Protein 1LOX (pdb70)

B-factor: mean 48.5, std 17.61, range [15.48, 127.01]

Nearest PDB structures (foldseek):
  1lox-assembly1_A  TM=1.002E+00  e=0.000E+00  Oryctolagus cuniculus
  2p0m-assembly1_A  TM=9.986E-01  e=0.000E+00  Oryctolagus cuniculus
  8viy-assembly1_A  TM=9.424E-01  e=9.612E-64  Homo sapiens
  3v99-assembly1_A  TM=8.948E-01  e=3.351E-59  Homo sapiens
  5mef-assembly1_A  TM=8.725E-01  e=3.031E-33  Rippkaea orientalis PCC 8801

Foldseek 3Di:
DKKKKKWFFEQFPQQFFQFFKWKKWAAPADIDTPGRPDGGDHGDMDIDMDDDPDDRDGTFKMKMFGDDDPDFRKHFTQWMWMGDPPDPDDIFTFGDRFIDTHRDMDITTGLQFAFCVRCVVCPCVVVQVVLLVVLCVQWDWDDLDPQFFIFTDDQAPVSHPPRLDDRNVCVVVLDPPLVVCVVPDQFFPCVLCSQPCDDDQQVVCVVCVLPQQVLQLCCFQFLHVLFKFFDQDDDPQPDDAPPCVVLVVVQVVQNVVRFKMKGWQCLLPPFQWAQAPNAAFEAWGKMWIWGQDPVGTTGTAWMQGHRQDPPDGRFDIDGPPFPSQLNLLSSLRVLASCLLCLVQPLACQLFLLLLSLLLSLLSNQPGLSHLLNLVCVLASHNSNVVNSVCCVAPQPQVHLLSNFARSHDGSSVVSSSSSLLQPALQSLQLVRSCVRRVNVPSVSRPLSVLSNLLLVLLLLLLLLSLCVHDVWLVSQQPRPSLLSSQQSRQCRSSPNSVVRVGDNGRRGSSRSSSVSSSNQCSFWLSNLSNLQNLLSQQLSCSSHASTFRDYDDRDRDGDSSNSSNGGDDSVSSNSSNVVSVSSHPCVFAFALRDDRRSHDDPSNVVSSVVSVVSLVVSLVVLVVVQVVDPHRNRSSRRVRGTSGNND

Organism: Oryctolagus cuniculus (NCBI:txid9986)

Sequence (647 aa):
GVYRVCVSTGASIYAGSKNKVELWLVGQHGEVELGSCLRPTRNKEEEFKVNVSKYLGSLLFVRLRKKHFLKEDAWFCNWISVQALGAAEDKYWFPCYRWVVGDGVQSLPVGTGCTTVGDPQGLFQKHREQELEERRKLYQWGSWKEGLILNVAGSKLTDLPVDERFLEDKKIDFELKNSLNILAPWKTLDDFNRIFWRSKLARRVRDSWQEDSLFGYQFLNGANPMLLRRSVQLPARLVFPPGMEELQAQLEKELKAGTLFEADFALLDNIKANVILYCQQYLAAPLVMLKLQPDGKLMPMVIQLHLPKIGSSPPPLFLPTDPPMVWLLAKCWVRSSDFQVHELNSHLLRGHLMAEVFTVATMRCLPSIHPVFKLIVPHLRYTLEINVRARNGLVSDFGIFDQIMSTGGGGHVQLLQQAGAFLTYRSFCPPDDLADRGLLGVESSFYAQDALRLWEIISRYVQGIMGLYYKTDEAVRDDLELQSWCREITEIGLQGAQKQGFPTSLQSVAQACHFVTMCIFTCTGQHSSIHLGQLDWFTWVPNAPCTMRLPPPTTKDATLETVMATLPNLKQSSLQMSIVWQLGRDIMVPLGQHQEEYFSGPEPRAVLEKFREELAIMDKEIEVRNEKLDIPYEYLRPSIVENSVAI

Radius of gyration: 27.54 Å; Cα contacts (8 Å, |Δi|>4): 1269; chains: 1; bounding box: 76×60×74 Å

GO terms:
  GO:0043651 linoleic acid metabolic process (P, IDA)
  GO:0004052 arachidonate 12(S)-lipoxygenase activity (F, IDA)
  GO:0019369 arachidonate metabolic process (P, IDA)
  GO:0019372 lipoxygenase pathway (P, IDA)
  GO:0019395 fatty acid oxidation (P, IDA)
  GO:0006629 lipid metabolic process (P, IDA)
  GO:0050473 arachidonate 15-lipoxygenase activity (F, IDA)

CATH classification: 1.20.245.10 (+2 more: 2.60.60.20, 3.10.450.60)

InterPro domains:
  IPR000907 Lipoxygenase [PTHR11771] (19-663)
  IPR001024 PLAT/LH2 domain [PF01477] (4-103)
  IPR001024 PLAT/LH2 domain [PS50095] (2-115)
  IPR001024 PLAT/LH2 domain [SM00308] (2-112)
  IPR001885 Lipoxygenase, mammalian [PR00467] (11-28)
  IPR001885 Lipoxygenase, mammalian [PR00467] (57-76)
  IPR001885 Lipoxygenase, mammalian [PR00467] (134-148)
  IPR001885 Lipoxygenase, mammalian [PR00467] (198-219)
  IPR001885 Lipoxygenase, mammalian [PR00467] (295-314)
  IPR001885 Lipoxygenase, mammalian [PR00467] (421-443)
  IPR001885 Lipoxygenase, mammalian [PR00467] (580-597)
  IPR013819 Lipoxygenase, C-terminal [PF00305] (215-644)
  IPR013819 Lipoxygenase, C-terminal [PR00087] (338-355)
  IPR013819 Lipoxygenase, C-terminal [PR00087] (356-373)
  IPR013819 Lipoxygenase, C-terminal [PR00087] (376-396)
  IPR013819 Lipoxygenase, C-terminal [PS51393] (115-663)
  IPR020833 Lipoxygenase, iron binding site [PS00711] (356-370)
  IPR020834 Lipoxygenase, conserved site [PS00081] (383-393)
  IPR036226 Lipoxigenase, C-terminal domain superfamily [SSF48484] (115-663)
  IPR036392 PLAT/LH2 domain superfamily [SSF49723] (2-110)

Solvent-accessible surface area: 26440 Å² total; per-residue (Å²): 48,54,10,74,0,13,0,10,6,5,57,9,82,144,0,16,11,151,0,14,0,53,0,34,0,15,6,86,108,42,73,14,138,38,23,76,29,16,129,5,76,122,100,34,117,64,102,48,133,36,114,16,116,109,172,1,12,51,1,20,14,0,63,0,8,0,49,70,111,182,152,57,46,26,0,21,0,27,32,0,3,0,32,5,47,85,60,117,67,116,91,24,38,0,18,15,42,68,32,0,79,24,93,42,92,40,28,6,12,20,0,76,7,17,7,42,76,50,11,119,146,26,62,17,44,136,16,0,99,102,35,20,97,115,22,100,162,97,6,92,42,21,64,58,55,82,62,13,15,29,9,4,33,53,86,43,35,111,76,10,10,81,57,19,53,10,45,49,71,42,63,98,89,78,122,98,91,45,44,78,31,113,168,25,88,60,67,67,26,101,14,6,61,104,20,97,13,68,34,161,24,4,107,84,0,63,102,25,26,84,93,29,26,8,4,0,43,6,6,5,3,0,3,4,1,27,37,0,90,79,4,129,121,30,16,95,21,9,56,49,27,132,63,27,125,133,11,66,61,76,0,82,151,25,38,189,73,23,37,0,2,24,0,45,1,40,42,5,58,138,14,137,19,10,74,18,129,213,78,83,4,58,30,8,6,0,1,0,1,0,66,26,45,149,100,33,91,5,38,6,16,2,0,1,2,68,49,33,160,183,85,66,87,42,18,33,2,2,35,55,122,22,68,102,46,3,13,6,2,0,10,2,2,0,8,3,2,7,4,0,5,0,23,0,24,3,18,18,2,13,0,10,9,0,0,0,0,0,1,0,0,0,22,33,9,0,0,34,5,0,0,0,11,10,1,2,20,4,0,7,88,22,0,0,0,20,1,7,42,12,26,83,30,41,4,20,80,182,6,61,9,25,97,2,3,0,0,0,45,28,0,2,16,56,0,1,68,76,1,17,69,143,6,48,22,106,22,0,0,4,33,30,12,0,47,74,12,16,4,90,68,9,152,22,1,30,5,5,82,6,0,33,83,0,8,70,3,0,20,115,8,0,96,26,1,1,26,59,39,4,152,64,57,90,22,0,96,71,1,118,21,0,13,34,0,0,101,19,0,0,65,68,0,9,95,10,2,76,163,41,46,7,18,52,39,0,87,27,36,78,59,0,7,55,0,0,0,0,2,1,2,0,2,1,0,4,4,4,1,0,15,51,0,11,30,21,1,0,1,9,1,0,2,0,0,0,0,0,76,66,71,15,23,85,74,75,105,14,72,51,137,41,0,9,36,2,1,0,40,34,101,6,4,16,64,0,10,69,23,6,118,67,66,24,65,117,133,73,42,40,4,0,76,15,139,26,71,34,24,28,17,92,98,9,103,61,30,25,73,133,2,54,100,40,7,63,96,0,20,125,82,5,66,74,58,5,120,175,44,114,10,55,3,64,12,0,30,5,51,61,0,22,2,5,0,11,46

Structure (mmCIF, N/CA/C/O backbone):
data_1LOX
#
_entry.id   1LOX
#
_cell.length_a   198.900
_cell.length_b   198.900
_cell.length_c   136.100
_cell.angle_alpha   90.00
_cell.angle_beta   90.00
_cell.angle_gamma   120.00
#
_symmetry.space_group_name_H-M   'H 3 2'
#
loop_
_entity.id
_entity.type
_entity.pdbx_description
1 polymer 15-LIPOXYGENASE
2 non-polymer 'FE (II) ION'
3 non-polymer '(2E)-3-(2-OCT-1-YN-1-YLPHENYL)ACRYLIC ACID'
4 water water
#
loop_
_atom_site.group_PDB
_atom_site.id
_atom_site.type_symbol
_atom_site.label_atom_id
_atom_site.label_alt_id
_atom_site.label_comp_id
_atom_site.label_asym_id
_atom_site.label_entity_id
_atom_site.label_seq_id
_atom_site.pdbx_PDB_ins_code
_atom_site.Cartn_x
_atom_site.Cartn_y
_atom_site.Cartn_z
_atom_site.occupancy
_atom_site.B_iso_or_equiv
_atom_site.auth_seq_id
_atom_site.auth_comp_id
_atom_site.auth_asym_id
_atom_site.auth_atom_id
_atom_site.pdbx_PDB_model_num
ATOM 1 N N . GLY A 1 1 ? 14.396 120.221 37.283 1.00 54.11 2 GLY A N 1
ATOM 2 C CA . GLY A 1 1 ? 13.409 119.126 37.387 1.00 50.91 2 GLY A CA 1
ATOM 3 C C . GLY A 1 1 ? 12.171 119.454 36.587 1.00 53.82 2 GLY A C 1
ATOM 4 O O . GLY A 1 1 ? 12.024 120.579 36.108 1.00 50.43 2 GLY A O 1
ATOM 5 N N . VAL A 1 2 ? 11.306 118.465 36.396 1.00 57.38 3 VAL A N 1
ATOM 6 C CA . VAL A 1 2 ? 10.061 118.664 35.656 1.00 58.12 3 VAL A CA 1
ATOM 7 C C . VAL A 1 2 ? 8.967 119.162 36.611 1.00 52.46 3 VAL A C 1
ATOM 8 O O . VAL A 1 2 ? 8.741 118.566 37.667 1.00 51.16 3 VAL A O 1
ATOM 12 N N . TYR A 1 3 ? 8.331 120.278 36.267 1.00 48.31 4 TYR A N 1
ATOM 13 C CA . TYR A 1 3 ? 7.279 120.843 37.102 1.00 45.90 4 TYR A CA 1
ATOM 14 C C . TYR A 1 3 ? 6.013 121.054 36.303 1.00 46.38 4 TYR A C 1
ATOM 15 O O . TYR A 1 3 ? 6.061 121.232 35.088 1.00 46.13 4 TYR A O 1
ATOM 24 N N . ARG A 1 4 ? 4.880 121.031 36.995 1.00 46.39 5 ARG A N 1
ATOM 25 C CA . ARG A 1 4 ? 3.598 121.303 36.373 1.00 49.95 5 ARG A CA 1
ATOM 26 C C . ARG A 1 4 ? 3.260 122.683 36.903 1.00 52.92 5 ARG A C 1
ATOM 27 O O . ARG A 1 4 ? 3.000 122.849 38.101 1.00 56.26 5 ARG A O 1
ATOM 35 N N . VAL A 1 5 ? 3.390 123.686 36.048 1.00 54.32 6 VAL A N 1
ATOM 36 C CA . VAL A 1 5 ? 3.062 125.037 36.450 1.00 49.63 6 VAL A CA 1
ATOM 37 C C . VAL A 1 5 ? 1.600 125.236 36.074 1.00 49.32 6 VAL A C 1
ATOM 38 O O . VAL A 1 5 ? 1.155 124.804 35.000 1.00 48.14 6 VAL A O 1
ATOM 42 N N . CYS A 1 6 ? 0.844 125.820 36.995 1.00 49.42 7 CYS A N 1
ATOM 43 C CA . CYS A 1 6 ? -0.569 126.069 36.785 1.00 47.66 7 CYS A CA 1
ATOM 44 C C . CYS A 1 6 ? -0.899 127.491 37.230 1.00 45.28 7 CYS A C 1
ATOM 45 O O . CYS A 1 6 ? -0.475 127.934 38.299 1.00 45.60 7 CYS A O 1
ATOM 48 N N . VAL A 1 7 ? -1.622 128.212 36.383 1.00 45.03 8 VAL A N 1
ATOM 49 C CA . VAL A 1 7 ? -2.001 129.591 36.657 1.00 47.14 8 VAL A CA 1
ATOM 50 C C . VAL A 1 7 ? -3.515 129.706 36.634 1.00 49.98 8 VAL A C 1
ATOM 51 O O . VAL A 1 7 ? -4.158 129.227 35.696 1.00 51.76 8 VAL A O 1
ATOM 55 N N . SER A 1 8 ? -4.074 130.363 37.649 1.00 51.28 9 SER A N 1
ATOM 56 C CA . SER A 1 8 ? -5.522 130.529 37.776 1.00 46.87 9 SER A CA 1
ATOM 57 C C . SER A 1 8 ? -5.945 131.976 37.558 1.00 45.83 9 SER A C 1
ATOM 58 O O . SER A 1 8 ? -5.367 132.883 38.156 1.00 45.93 9 SER A O 1
ATOM 61 N N . THR A 1 9 ? -6.966 132.180 36.727 1.00 50.89 10 THR A N 1
ATOM 62 C CA . THR A 1 9 ? -7.484 133.520 36.427 1.00 51.83 10 THR A CA 1
ATOM 63 C C . THR A 1 9 ? -8.877 133.715 37.015 1.00 51.49 10 THR A C 1
ATOM 64 O O . THR A 1 9 ? -9.678 132.777 37.048 1.00 54.67 10 THR A O 1
ATOM 68 N N . GLY A 1 10 ? -9.154 134.933 37.474 1.00 50.57 11 GLY A N 1
ATOM 69 C CA . GLY A 1 10 ? -10.444 135.238 38.068 1.00 57.70 11 GLY A CA 1
ATOM 70 C C . GLY A 1 10 ? -11.622 134.951 37.157 1.00 58.36 11 GLY A C 1
ATOM 71 O O . GLY A 1 10 ? -11.457 134.827 35.944 1.00 63.02 11 GLY A O 1
ATOM 72 N N . ALA A 1 11 ? -12.818 134.891 37.735 1.00 58.80 12 ALA A N 1
ATOM 73 C CA . ALA A 1 11 ? -14.037 134.612 36.975 1.00 59.81 12 ALA A CA 1
ATOM 74 C C . ALA A 1 11 ? -14.832 135.862 36.585 1.00 63.32 12 ALA A C 1
ATOM 75 O O . ALA A 1 11 ? -15.765 135.784 35.774 1.00 61.49 12 ALA A O 1
ATOM 77 N N . SER A 1 12 ? -14.483 137.003 37.175 1.00 63.73 13 SER A N 1
ATOM 78 C CA . SER A 1 12 ? -15.174 138.251 36.871 1.00 69.47 13 SER A CA 1
ATOM 79 C C . SER A 1 12 ? -15.074 138.626 35.394 1.00 72.10 13 SER A C 1
ATOM 80 O O . SER A 1 12 ? -14.095 138.308 34.720 1.00 76.43 13 SER A O 1
ATOM 83 N N . ILE A 1 13 ? -16.078 139.350 34.921 1.00 73.60 14 ILE A N 1
ATOM 84 C CA . ILE A 1 13 ? -16.171 139.782 33.532 1.00 74.14 14 ILE A CA 1
ATOM 85 C C . ILE A 1 13 ? -14.883 140.304 32.881 1.00 72.45 14 ILE A C 1
ATOM 86 O O . ILE A 1 13 ? -14.679 140.113 31.684 1.00 76.61 14 ILE A O 1
ATOM 91 N N . TYR A 1 14 ? -14.006 140.931 33.656 1.00 66.72 15 TYR A N 1
ATOM 92 C CA . TYR A 1 14 ? -12.773 141.479 33.094 1.00 67.18 15 TYR A CA 1
ATOM 93 C C . TYR A 1 14 ? -11.488 140.845 33.610 1.00 67.21 15 TYR A C 1
ATOM 94 O O . TYR A 1 14 ? -10.402 141.399 33.423 1.00 68.27 15 TYR A O 1
ATOM 103 N N . ALA A 1 15 ? -11.608 139.680 34.239 1.00 65.04 16 ALA A N 1
ATOM 104 C CA . ALA A 1 15 ? -10.449 138.989 34.803 1.00 63.54 16 ALA A CA 1
ATOM 105 C C . ALA A 1 15 ? -9.449 138.550 33.744 1.00 65.06 16 ALA A C 1
ATOM 106 O O . ALA A 1 1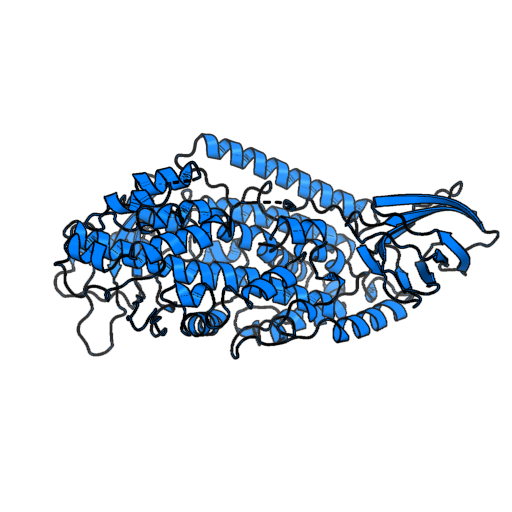5 ? -8.236 138.552 33.985 1.00 67.06 16 ALA A O 1
ATOM 108 N N . GLY A 1 16 ? -9.966 138.150 32.587 1.00 66.99 17 GLY A N 1
ATOM 109 C CA . GLY A 1 16 ? -9.110 137.704 31.507 1.00 68.06 17 GLY A CA 1
ATOM 110 C C . GLY A 1 16 ? -8.306 138.839 30.904 1.00 70.12 17 GLY A C 1
ATOM 111 O O . GLY A 1 16 ? -8.573 140.014 31.165 1.00 69.68 17 GLY A O 1
ATOM 112 N N . SER A 1 17 ? -7.334 138.479 30.074 1.00 71.29 18 SER A N 1
ATOM 113 C CA . SER A 1 17 ? -6.481 139.452 29.411 1.00 71.79 18 SER A CA 1
ATOM 114 C C . SER A 1 17 ? -5.999 138.875 28.084 1.00 74.90 18 SER A C 1
ATOM 115 O O . SER A 1 17 ? -5.915 137.655 27.912 1.00 74.74 18 SER A O 1
ATOM 118 N N . LYS A 1 18 ? -5.690 139.759 27.144 1.00 75.89 19 LYS A N 1
ATOM 119 C CA . LYS A 1 18 ? -5.210 139.331 25.841 1.00 76.12 19 LYS A CA 1
ATOM 120 C C . LYS A 1 18 ? -3.682 139.367 25.773 1.00 76.48 19 LYS A C 1
ATOM 121 O O . LYS A 1 18 ? -3.090 138.941 24.782 1.00 79.16 19 LYS A O 1
ATOM 127 N N . ASN A 1 19 ? -3.046 139.847 26.838 1.00 75.02 20 ASN A N 1
ATOM 128 C CA . ASN A 1 19 ? -1.588 139.933 26.882 1.00 76.34 20 ASN A CA 1
ATOM 129 C C . ASN A 1 19 ? -0.953 138.642 27.380 1.00 76.98 20 ASN A C 1
ATOM 130 O O . ASN A 1 19 ? -1.519 137.938 28.222 1.00 76.62 20 ASN A O 1
ATOM 135 N N . LYS A 1 20 ? 0.230 138.337 26.860 1.00 74.10 21 LYS A N 1
ATOM 136 C CA . LYS A 1 20 ? 0.956 137.148 27.272 1.00 69.55 21 LYS A CA 1
ATOM 137 C C . LYS A 1 20 ? 1.620 137.484 28.598 1.00 70.07 21 LYS A C 1
ATOM 138 O O . LYS A 1 20 ? 1.935 138.654 28.870 1.00 68.76 21 LYS A O 1
ATOM 140 N N . VAL A 1 21 ? 1.805 136.471 29.436 1.00 68.63 22 VAL A N 1
ATOM 141 C CA . VAL A 1 21 ? 2.438 136.669 30.729 1.00 61.22 22 VAL A CA 1
ATOM 142 C C . VAL A 1 21 ? 3.688 135.807 30.835 1.00 58.03 22 VAL A C 1
ATOM 143 O O . VAL A 1 21 ? 3.681 134.627 30.470 1.00 54.87 22 VAL A O 1
ATOM 147 N N . GLU A 1 22 ? 4.780 136.428 31.260 1.00 59.32 23 GLU A N 1
ATOM 148 C CA . GLU A 1 22 ? 6.046 135.737 31.422 1.00 62.20 23 GLU A CA 1
ATOM 149 C C . GLU A 1 22 ? 6.182 135.269 32.853 1.00 62.48 23 GLU A C 1
ATOM 150 O O . GLU A 1 22 ? 5.870 136.016 33.786 1.00 63.72 23 GLU A O 1
ATOM 156 N N . LEU A 1 23 ? 6.697 134.058 33.026 1.00 57.42 24 LEU A N 1
ATOM 157 C CA . LEU A 1 23 ? 6.870 133.500 34.357 1.00 54.91 24 LEU A CA 1
ATOM 158 C C . LEU A 1 23 ? 8.316 133.105 34.660 1.00 53.59 24 LEU A C 1
ATOM 159 O O . LEU A 1 23 ? 9.063 132.699 33.771 1.00 52.22 24 LEU A O 1
ATOM 164 N N . TRP A 1 24 ? 8.712 133.279 35.915 1.00 55.13 25 TRP A N 1
ATOM 165 C CA . TRP A 1 24 ? 10.052 132.933 36.377 1.00 57.04 25 TRP A CA 1
ATOM 166 C C . TRP A 1 24 ? 9.914 132.114 37.646 1.00 54.42 25 TRP A C 1
ATOM 167 O O . TRP A 1 24 ? 9.137 132.475 38.531 1.00 55.92 25 TRP A O 1
ATOM 178 N N . LEU A 1 25 ? 10.646 131.010 37.737 1.00 49.93 26 LEU A N 1
ATOM 179 C CA . LEU A 1 25 ? 10.605 130.189 38.941 1.00 51.20 26 LEU A CA 1
ATOM 180 C C . LEU A 1 25 ? 11.872 130.490 39.728 1.00 51.98 26 LEU A C 1
ATOM 181 O O . LEU A 1 25 ? 12.971 130.157 39.284 1.00 53.52 26 LEU A O 1
ATOM 186 N N . VAL A 1 26 ? 11.732 131.169 40.861 1.00 51.78 27 VAL A N 1
ATOM 187 C CA . VAL A 1 26 ? 12.891 131.499 41.678 1.00 54.49 27 VAL A CA 1
ATOM 188 C C . VAL A 1 26 ? 12.959 130.730 43.000 1.00 58.10 27 VAL A C 1
ATOM 189 O O . VAL A 1 26 ? 12.118 130.903 43.889 1.00 57.42 27 VAL A O 1
ATOM 193 N N . GLY A 1 27 ? 13.952 129.848 43.091 1.00 63.41 28 GLY A N 1
ATOM 194 C CA . GLY A 1 27 ? 14.156 129.046 44.281 1.00 63.89 28 GLY A CA 1
ATOM 195 C C . GLY A 1 27 ? 15.361 129.537 45.060 1.00 67.02 28 GLY A C 1
ATOM 196 O O . GLY A 1 27 ? 16.062 130.458 44.631 1.00 60.01 28 GLY A O 1
ATOM 197 N N . GLN A 1 28 ? 15.608 128.915 46.208 1.00 73.91 29 GLN A N 1
ATOM 198 C CA . GLN A 1 28 ? 16.729 129.295 47.064 1.00 84.58 29 GLN A CA 1
ATOM 199 C C . GLN A 1 28 ? 18.070 129.090 46.378 1.00 88.90 29 GLN A C 1
ATOM 200 O O . GLN A 1 28 ? 19.092 129.640 46.803 1.00 90.52 29 GLN A O 1
ATOM 206 N N . HIS A 1 29 ? 18.076 128.248 45.354 1.00 90.54 30 HIS A N 1
ATOM 207 C CA . HIS A 1 29 ? 19.293 127.977 44.615 1.00 90.26 30 HIS A CA 1
ATOM 208 C C . HIS A 1 29 ? 19.080 128.242 43.135 1.00 87.54 30 HIS A C 1
ATOM 209 O O . HIS A 1 29 ? 18.850 127.320 42.358 1.00 88.82 30 HIS A O 1
ATOM 216 N N . GLY A 1 30 ? 19.122 129.518 42.762 1.00 81.75 31 GLY A N 1
ATOM 217 C CA . GLY A 1 30 ? 18.947 129.881 41.367 1.00 82.20 31 GLY A CA 1
ATOM 218 C C . GLY A 1 30 ? 17.509 129.929 40.873 1.00 79.46 31 GLY A C 1
ATOM 219 O O . GLY A 1 30 ? 16.589 129.421 41.519 1.00 80.19 31 GLY A O 1
ATOM 220 N N . GLU A 1 31 ? 17.331 130.516 39.694 1.00 75.58 32 GLU A N 1
ATOM 221 C CA . GLU A 1 31 ? 16.017 130.673 39.087 1.00 68.55 32 GLU A CA 1
ATOM 222 C C . GLU A 1 31 ? 16.086 130.340 37.607 1.00 65.94 32 GLU A C 1
ATOM 223 O O . GLU A 1 31 ? 17.171 130.181 37.053 1.00 71.68 32 GLU A O 1
ATOM 229 N N . VAL A 1 32 ? 14.927 130.243 36.968 1.00 62.91 33 VAL A N 1
ATOM 230 C CA . VAL A 1 32 ? 14.860 129.956 35.540 1.00 63.42 33 VAL A CA 1
ATOM 231 C C . VAL A 1 32 ? 13.828 130.862 34.890 1.00 64.79 33 VAL A C 1
ATOM 232 O O . VAL A 1 32 ? 12.957 131.414 35.565 1.00 67.49 33 VAL A O 1
ATOM 236 N N . GLU A 1 33 ? 13.948 131.037 33.582 1.00 62.90 34 GLU A N 1
ATOM 237 C CA . GLU A 1 33 ? 13.004 131.851 32.847 1.00 62.65 34 GLU A CA 1
ATOM 238 C C . GLU A 1 33 ? 12.098 130.878 32.114 1.00 61.48 34 GLU A C 1
ATOM 239 O O . GLU A 1 33 ? 12.574 129.905 31.535 1.00 62.45 34 GLU 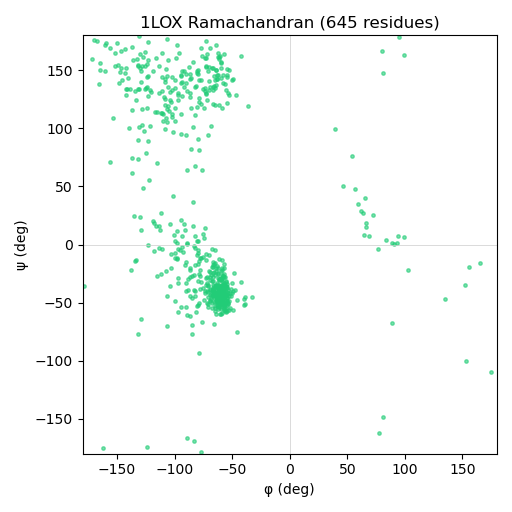A O 1
ATOM 245 N N . LEU A 1 34 ? 10.793 131.085 32.213 1.00 61.74 35 LEU A N 1
ATOM 246 C CA . LEU A 1 34 ? 9.848 130.226 31.514 1.00 59.83 35 LEU A CA 1
ATOM 247 C C . LEU A 1 34 ? 9.341 130.973 30.276 1.00 64.05 35 LEU A C 1
ATOM 248 O O . LEU A 1 34 ? 8.859 130.353 29.326 1.00 65.33 35 LEU A O 1
ATOM 253 N N . GLY A 1 35 ? 9.474 132.303 30.289 1.00 64.33 36 GLY A N 1
ATOM 254 C CA . GLY A 1 35 ? 9.038 133.122 29.165 1.00 63.22 36 GLY A CA 1
ATOM 255 C C . GLY A 1 35 ? 7.534 133.324 29.126 1.00 64.00 36 GLY A C 1
ATOM 256 O O . GLY A 1 35 ? 6.862 133.164 30.152 1.00 68.03 36 GLY A O 1
ATOM 257 N N . SER A 1 36 ? 7.007 133.728 27.973 1.00 62.25 37 SER A N 1
ATOM 258 C CA . SER A 1 36 ? 5.568 133.931 27.833 1.00 63.38 37 SER A CA 1
ATOM 259 C C . SER A 1 36 ? 4.906 132.572 27.920 1.00 62.03 37 SER A C 1
ATOM 260 O O . SER A 1 36 ? 4.939 131.796 26.967 1.00 62.01 37 SER A O 1
ATOM 263 N N . CYS A 1 37 ? 4.331 132.285 29.081 1.00 62.45 38 CYS A N 1
ATOM 264 C CA . CYS A 1 37 ? 3.682 131.008 29.315 1.00 63.25 38 CYS A CA 1
ATOM 265 C C . CYS A 1 37 ? 2.227 130.904 28.891 1.00 64.19 38 CYS A C 1
ATOM 266 O O . CYS A 1 37 ? 1.758 129.808 28.586 1.00 67.56 38 CYS A O 1
ATOM 269 N N . LEU A 1 38 ? 1.501 132.019 28.886 1.00 62.92 39 LEU A N 1
ATOM 270 C CA . LEU A 1 38 ? 0.099 131.970 28.486 1.00 62.96 39 LEU A CA 1
ATOM 271 C C . LEU A 1 38 ? -0.517 133.326 28.235 1.00 60.23 39 LEU A C 1
ATOM 272 O O . LEU A 1 38 ? 0.100 134.365 28.459 1.00 56.08 39 LEU A O 1
ATOM 277 N N . ARG A 1 39 ? -1.760 133.280 27.777 1.00 64.23 40 ARG A N 1
ATOM 278 C CA . ARG A 1 39 ? -2.560 134.463 27.516 1.00 70.30 40 ARG A CA 1
ATOM 279 C C . ARG A 1 39 ? -3.834 134.166 28.318 1.00 67.50 40 ARG A C 1
ATOM 280 O O . ARG A 1 39 ? -4.683 133.377 27.894 1.00 66.51 40 ARG A O 1
ATOM 288 N N . PRO A 1 40 ? -3.918 134.724 29.539 1.00 63.80 41 PRO A N 1
ATOM 289 C CA . PRO A 1 40 ? -4.987 134.619 30.536 1.00 64.46 41 PRO A CA 1
ATOM 290 C C . PRO A 1 40 ? -6.424 134.558 30.052 1.00 68.37 41 PRO A C 1
ATOM 291 O O . PRO A 1 40 ? -6.933 135.501 29.453 1.00 69.51 41 PRO A O 1
ATOM 295 N N . THR A 1 41 ? -7.094 133.457 30.366 1.00 75.95 42 THR A N 1
ATOM 296 C CA . THR A 1 41 ? -8.487 133.283 29.989 1.00 79.33 42 THR A CA 1
ATOM 297 C C . THR A 1 41 ? -9.333 133.366 31.252 1.00 79.02 42 THR A C 1
ATOM 298 O O . THR A 1 41 ? -9.058 132.685 32.244 1.00 79.92 42 THR A O 1
ATOM 302 N N . ARG A 1 42 ? -10.336 134.234 31.218 1.00 79.19 43 ARG A N 1
ATOM 303 C CA . ARG A 1 42 ? -11.238 134.429 32.343 1.00 76.15 43 ARG A CA 1
ATOM 304 C C . ARG A 1 42 ? -11.834 133.103 32.809 1.00 75.44 43 ARG A C 1
ATOM 305 O O . ARG A 1 42 ? -12.323 132.313 32.000 1.00 77.93 43 ARG A O 1
ATOM 313 N N . ASN A 1 43 ? -11.736 132.849 34.110 1.00 74.89 44 ASN A N 1
ATOM 314 C CA . ASN A 1 43 ? -12.277 131.641 34.737 1.00 74.87 44 ASN A CA 1
ATOM 315 C C . ASN A 1 43 ? -11.643 130.325 34.261 1.00 72.51 44 ASN A C 1
ATOM 316 O O . ASN A 1 43 ? -12.266 129.256 34.330 1.00 73.32 44 ASN A O 1
ATOM 321 N N . LYS A 1 44 ? -10.393 130.391 33.816 1.00 67.71 45 LYS A N 1
ATOM 322 C CA . LYS A 1 44 ? -9.711 129.195 33.341 1.00 67.13 45 LYS A CA 1
ATOM 323 C C . LYS A 1 44 ? -8.403 128.939 34.074 1.00 65.66 45 LYS A C 1
ATOM 324 O O . LYS A 1 44 ? -7.724 129.878 34.495 1.00 67.57 45 LYS A O 1
ATOM 326 N N . GLU A 1 45 ? -8.097 127.663 34.288 1.00 62.69 46 GLU A N 1
ATOM 327 C CA . GLU A 1 45 ? -6.846 127.264 34.920 1.00 60.06 46 GLU A CA 1
ATOM 328 C C . GLU A 1 45 ? -5.993 126.803 33.744 1.00 61.16 46 GLU A C 1
ATOM 329 O O . GLU A 1 45 ? -6.487 126.087 32.873 1.00 64.08 46 GLU A O 1
ATOM 335 N N . GLU A 1 46 ? -4.743 127.247 33.682 1.00 60.92 47 GLU A N 1
ATOM 336 C CA . GLU A 1 46 ? -3.857 126.875 32.584 1.00 57.14 47 GLU A CA 1
ATOM 337 C C . GLU A 1 46 ? -2.689 126.086 33.151 1.00 56.83 47 GLU A C 1
ATOM 338 O O . GLU A 1 46 ? -1.899 126.629 33.921 1.00 55.85 47 GLU A O 1
ATOM 344 N N . GLU A 1 47 ? -2.586 124.809 32.797 1.00 56.02 48 GLU A N 1
ATOM 345 C CA . GLU A 1 47 ? -1.494 123.975 33.292 1.00 55.86 48 GLU A CA 1
ATOM 346 C C . GLU A 1 47 ? -0.654 123.470 32.139 1.00 54.57 48 GLU A C 1
ATOM 347 O O . GLU A 1 47 ? -1.161 123.264 31.038 1.00 57.27 48 GLU A O 1
ATOM 353 N N . PHE A 1 48 ? 0.633 123.275 32.393 1.00 52.85 49 PHE A N 1
ATOM 354 C CA . PHE A 1 48 ? 1.552 122.792 31.370 1.00 54.01 49 PHE A CA 1
ATOM 355 C C . PHE A 1 48 ? 2.840 122.342 32.035 1.00 56.21 49 PHE A C 1
ATOM 356 O O . PHE A 1 48 ? 3.324 122.998 32.960 1.00 60.99 49 PHE A O 1
ATOM 364 N N . LYS A 1 49 ? 3.374 121.210 31.586 1.00 56.09 50 LYS A N 1
ATOM 365 C CA . LYS A 1 49 ? 4.609 120.669 32.149 1.00 54.76 50 LYS A CA 1
ATOM 366 C C . LYS A 1 49 ? 5.793 121.420 31.533 1.00 54.20 50 LYS A C 1
ATOM 367 O O . LYS A 1 49 ? 5.685 121.939 30.425 1.00 54.94 50 LYS A O 1
ATOM 373 N N . VAL A 1 50 ? 6.875 121.560 32.295 1.00 61.69 51 VAL A N 1
ATOM 374 C CA . VAL A 1 50 ? 8.101 122.224 31.837 1.00 65.21 51 VAL A CA 1
ATOM 375 C C . VAL A 1 50 ? 9.266 121.543 32.531 1.00 68.65 51 VAL A C 1
ATOM 376 O O . VAL A 1 50 ? 9.176 121.218 33.716 1.00 71.10 51 VAL A O 1
ATOM 380 N N . ASN A 1 51 ? 10.352 121.310 31.799 1.00 72.80 52 ASN A N 1
ATOM 381 C CA . ASN A 1 51 ? 11.516 120.652 32.382 1.00 72.14 52 ASN A CA 1
ATOM 382 C C . ASN A 1 51 ? 12.721 121.575 32.424 1.00 72.10 52 ASN A C 1
ATOM 383 O O . ASN A 1 51 ? 13.234 121.981 31.379 1.00 71.33 52 ASN A O 1
ATOM 388 N N . VAL A 1 52 ? 13.149 121.933 33.631 1.00 73.08 53 VAL A N 1
ATOM 389 C CA . VAL A 1 52 ? 14.303 122.804 33.789 1.00 74.18 53 VAL A CA 1
ATOM 390 C C . VAL A 1 52 ? 15.508 121.969 34.194 1.00 79.41 53 VAL A C 1
ATOM 391 O O . VAL A 1 52 ? 15.466 121.213 35.174 1.00 76.51 53 VAL A O 1
ATOM 395 N N . SER A 1 53 ? 16.558 122.045 33.389 1.00 87.32 54 SER A N 1
ATOM 396 C CA . SER A 1 53 ? 17.775 121.304 33.670 1.00 89.53 54 SER A CA 1
ATOM 397 C C . SER A 1 53 ? 18.672 122.162 34.546 1.00 87.65 54 SER A C 1
ATOM 398 O O . SER A 1 53 ? 19.736 122.616 34.127 1.00 94.84 54 SER A O 1
ATOM 401 N N . LYS A 1 54 ? 18.178 122.444 35.744 1.00 80.47 55 LYS A N 1
ATOM 402 C CA . LYS A 1 54 ? 18.898 123.230 36.728 1.00 77.23 55 LYS A CA 1
ATOM 403 C C . LYS A 1 54 ? 18.246 122.894 38.048 1.00 79.34 55 LYS A C 1
ATOM 404 O O . LYS A 1 54 ? 17.060 122.549 38.097 1.00 79.27 55 LYS A O 1
ATOM 410 N N . TYR A 1 55 ? 19.035 122.941 39.110 1.00 84.35 56 TYR A N 1
ATOM 411 C CA . TYR A 1 55 ? 18.530 122.644 40.435 1.00 85.14 56 TYR A CA 1
ATOM 412 C C . TYR A 1 55 ? 18.132 123.948 41.111 1.00 84.39 56 TYR A C 1
ATOM 413 O O . TYR A 1 55 ? 18.989 124.784 41.411 1.00 81.74 56 TYR A O 1
ATOM 422 N N . LEU A 1 56 ? 16.828 124.109 41.332 1.00 80.28 57 LEU A N 1
ATOM 423 C CA . LEU A 1 56 ? 16.270 125.303 41.967 1.00 76.70 57 LEU A CA 1
ATOM 424 C C . LEU A 1 56 ? 16.179 125.169 43.496 1.00 73.87 57 LEU A C 1
ATOM 425 O O . LEU A 1 56 ? 16.356 126.147 44.243 1.00 72.88 57 LEU A O 1
ATOM 430 N N . GLY A 1 57 ? 15.936 123.943 43.953 1.00 68.08 58 GLY A N 1
ATOM 431 C CA . GLY A 1 57 ? 15.801 123.691 45.373 1.00 62.11 58 GLY A CA 1
ATOM 432 C C . GLY A 1 57 ? 14.388 124.073 45.747 1.00 64.81 58 GLY A C 1
ATOM 433 O O . GLY A 1 57 ? 13.477 123.960 44.927 1.00 65.98 58 GLY A O 1
ATOM 434 N N . SER A 1 58 ? 14.195 124.541 46.971 1.00 65.99 59 SER A N 1
ATOM 435 C CA . SER A 1 58 ? 12.870 124.944 47.406 1.00 61.39 59 SER A CA 1
ATOM 436 C C . SER A 1 58 ? 12.533 126.257 46.705 1.00 56.05 59 SER A C 1
ATOM 437 O O . SER A 1 58 ? 13.354 127.184 46.684 1.00 54.41 59 SER A O 1
ATOM 440 N N . LEU A 1 59 ? 11.350 126.321 46.100 1.00 51.60 60 LEU A N 1
ATOM 441 C CA . LEU A 1 59 ? 10.919 127.529 45.403 1.00 49.49 60 LEU A CA 1
ATOM 442 C C . LEU A 1 59 ? 10.489 128.618 46.383 1.00 49.40 60 LEU A C 1
ATOM 443 O O . LEU A 1 59 ? 9.749 128.359 47.341 1.00 49.04 60 LEU A O 1
ATOM 448 N N . LEU A 1 60 ? 10.970 129.832 46.139 1.00 47.91 61 LEU A N 1
ATOM 449 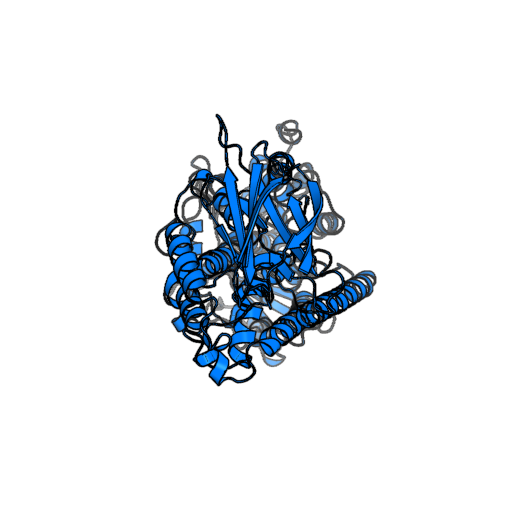C CA . LEU A 1 60 ? 10.668 130.972 46.998 1.00 47.33 61 LEU A CA 1
ATOM 450 C C . LEU A 1 60 ? 9.636 131.938 46.418 1.00 43.80 61 LEU A C 1
ATOM 451 O O . LEU A 1 60 ? 8.849 132.529 47.164 1.00 41.00 61 LEU A O 1
ATOM 456 N N . PHE A 1 61 ? 9.675 132.129 45.101 1.00 42.64 62 PHE A N 1
ATOM 457 C CA . PHE A 1 61 ? 8.751 133.028 44.411 1.00 42.17 62 PHE A CA 1
ATOM 458 C C . PHE A 1 61 ? 8.491 132.564 42.989 1.00 44.01 62 PHE A C 1
ATOM 459 O O . PHE A 1 61 ? 9.177 131.690 42.459 1.00 44.54 62 PHE A O 1
ATOM 467 N N . VAL A 1 62 ? 7.561 133.264 42.354 1.00 47.04 63 VAL A N 1
ATOM 468 C CA . VAL A 1 62 ? 7.192 133.066 40.962 1.00 46.00 63 VAL A CA 1
ATOM 469 C C . VAL A 1 62 ? 7.084 134.503 40.462 1.00 53.10 63 VAL A C 1
ATOM 470 O O . VAL A 1 62 ? 6.314 135.295 41.017 1.00 55.31 63 VAL A O 1
ATOM 474 N N . ARG A 1 63 ? 7.944 134.881 39.522 1.00 54.66 64 ARG A N 1
ATOM 475 C CA . ARG A 1 63 ? 7.898 136.233 38.981 1.00 54.92 64 ARG A CA 1
ATOM 476 C C . ARG A 1 63 ? 7.012 136.255 37.765 1.00 50.32 64 ARG A C 1
ATOM 477 O O . ARG A 1 63 ? 6.918 135.270 37.031 1.00 51.24 64 ARG A O 1
ATOM 485 N N . LEU A 1 64 ? 6.372 137.386 37.539 1.00 45.99 65 LEU A N 1
ATOM 486 C CA . LEU A 1 64 ? 5.490 137.501 36.407 1.00 50.19 65 LEU A CA 1
ATOM 487 C C . LEU A 1 64 ? 5.580 138.890 35.812 1.00 55.81 65 LEU A C 1
ATOM 488 O O . LEU A 1 64 ? 5.876 139.862 36.518 1.00 56.59 65 LEU A O 1
ATOM 493 N N . ARG A 1 65 ? 5.399 138.958 34.497 1.00 60.05 66 ARG A N 1
ATOM 494 C CA . ARG A 1 65 ? 5.408 140.219 33.764 1.00 62.69 66 ARG A CA 1
ATOM 495 C C . ARG A 1 65 ? 4.322 140.066 32.706 1.00 65.28 66 ARG A C 1
ATOM 496 O O . ARG A 1 65 ? 4.264 139.036 32.028 1.00 61.38 66 ARG A O 1
ATOM 498 N N . LYS A 1 66 ? 3.411 141.034 32.632 1.00 68.15 67 LYS A N 1
ATOM 499 C CA . LYS A 1 66 ? 2.339 140.987 31.643 1.00 71.88 67 LYS A CA 1
ATOM 500 C C . LYS A 1 66 ? 2.712 141.917 30.494 1.00 76.09 67 LYS A C 1
ATOM 501 O O . LYS A 1 66 ? 2.529 143.142 30.576 1.00 75.48 67 LYS A O 1
ATOM 507 N N . LYS A 1 67 ? 3.280 141.334 29.442 1.00 79.47 68 LYS A N 1
ATOM 508 C CA . LYS A 1 67 ? 3.701 142.100 28.278 1.00 81.21 68 LYS A CA 1
ATOM 509 C C . LYS A 1 67 ? 2.490 142.416 27.413 1.00 83.08 68 LYS A C 1
ATOM 510 O O . LYS A 1 67 ? 1.756 141.521 26.982 1.00 80.40 68 LYS A O 1
ATOM 512 N N . HIS A 1 68 ? 2.274 143.705 27.193 1.00 88.08 69 HIS A N 1
ATOM 513 C CA . HIS A 1 68 ? 1.151 144.175 26.396 1.00 94.16 69 HIS A CA 1
ATOM 514 C C . HIS A 1 68 ? 1.605 144.713 25.040 1.00 97.17 69 HIS A C 1
ATOM 515 O O . HIS A 1 68 ? 2.655 145.360 24.939 1.00 98.62 69 HIS A O 1
ATOM 522 N N . PHE A 1 69 ? 0.801 144.447 24.012 1.00 97.07 70 PHE A N 1
ATOM 523 C CA . PHE A 1 69 ? 1.079 144.895 22.643 1.00 95.31 70 PHE A CA 1
ATOM 524 C C . PHE A 1 69 ? 0.725 146.374 22.439 1.00 94.10 70 PHE A C 1
ATOM 525 O O . PHE A 1 69 ? 1.548 147.256 22.691 1.00 89.40 70 PHE A O 1
ATOM 533 N N . LEU A 1 70 ? -0.492 146.639 21.973 1.00 94.13 71 LEU A N 1
ATOM 534 C CA . LEU A 1 70 ? -0.948 148.007 21.758 1.00 97.91 71 LEU A CA 1
ATOM 535 C C . LEU A 1 70 ? -1.623 148.548 23.027 1.00 101.77 71 LEU A C 1
ATOM 536 O O . LEU A 1 70 ? -1.243 149.608 23.540 1.00 105.96 71 LEU A O 1
ATOM 541 N N . LYS A 1 71 ? -2.611 147.808 23.534 1.00 100.60 72 LYS A N 1
ATOM 542 C CA . LYS A 1 71 ? -3.345 148.201 24.739 1.00 95.84 72 LYS A CA 1
ATOM 543 C C . LYS A 1 71 ? -2.932 147.302 25.910 1.00 93.52 72 LYS A C 1
ATOM 544 O O . LYS A 1 71 ? -2.566 146.144 25.710 1.00 92.28 72 LYS A O 1
ATOM 550 N N . GLU A 1 72 ? -3.009 147.834 27.128 1.00 90.94 73 GLU A N 1
ATOM 551 C CA . GLU A 1 72 ? -2.592 147.092 28.314 1.00 88.48 73 GLU A CA 1
ATOM 552 C C . GLU A 1 72 ? -3.467 145.938 28.819 1.00 89.28 73 GLU A C 1
ATOM 553 O O . GLU A 1 72 ? -2.924 144.981 29.361 1.00 96.99 73 GLU A O 1
ATOM 559 N N . ASP A 1 73 ? -4.793 146.045 28.698 1.00 81.71 74 ASP A N 1
ATOM 560 C CA . ASP A 1 73 ? -5.733 144.995 29.148 1.00 77.99 74 ASP A CA 1
ATOM 561 C C . ASP A 1 73 ? -5.375 144.296 30.479 1.00 75.95 74 ASP A C 1
ATOM 562 O O . ASP A 1 73 ? -4.596 143.341 30.499 1.00 75.37 74 ASP A O 1
ATOM 567 N N . ALA A 1 74 ? -6.013 144.721 31.569 1.00 73.63 75 ALA A N 1
ATOM 568 C CA . ALA A 1 74 ? -5.753 144.163 32.901 1.00 69.01 75 ALA A CA 1
ATOM 569 C C . ALA A 1 74 ? -6.052 142.671 33.045 1.00 65.76 75 ALA A C 1
ATOM 570 O O . ALA A 1 74 ? -6.816 142.100 32.266 1.00 66.18 75 ALA A O 1
ATOM 572 N N . TRP A 1 75 ? -5.480 142.064 34.080 1.00 57.65 76 TRP A N 1
ATOM 573 C CA . TRP A 1 75 ? -5.663 140.645 34.338 1.00 53.25 76 TRP A CA 1
ATOM 574 C C . TRP A 1 75 ? -5.780 140.359 35.828 1.00 53.14 76 TRP A C 1
ATOM 575 O O . TRP A 1 75 ? -4.993 140.876 36.618 1.00 50.16 76 TRP A O 1
ATOM 586 N N . PHE A 1 76 ? -6.761 139.550 36.219 1.00 51.42 77 PHE A N 1
ATOM 587 C CA . PHE A 1 76 ? -6.908 139.192 37.628 1.00 45.99 77 PHE A CA 1
ATOM 588 C C . PHE A 1 76 ? -6.362 137.797 37.852 1.00 44.02 77 PHE A C 1
ATOM 589 O O . PHE A 1 76 ? -6.947 136.796 37.423 1.00 41.48 77 PHE A O 1
ATOM 597 N N . CYS A 1 77 ? -5.265 137.733 38.579 1.00 43.33 78 CYS A N 1
ATOM 598 C CA . CYS A 1 77 ? -4.634 136.470 38.861 1.00 45.09 78 CYS A CA 1
ATOM 599 C C . CYS A 1 77 ? -5.049 135.946 40.220 1.00 47.16 78 CYS A C 1
ATOM 600 O O . CYS A 1 77 ? -4.988 136.662 41.221 1.00 49.81 78 CYS A O 1
ATOM 603 N N . ASN A 1 78 ? -5.491 134.696 40.256 1.00 48.57 79 ASN A N 1
ATOM 604 C CA . ASN A 1 78 ? -5.880 134.073 41.511 1.00 47.29 79 ASN A CA 1
ATOM 605 C C . ASN A 1 78 ? -4.625 133.573 42.206 1.00 47.84 79 ASN A C 1
ATOM 606 O O . ASN A 1 78 ? -4.300 133.983 43.327 1.00 41.79 79 ASN A O 1
ATOM 611 N N . TRP A 1 79 ? -3.898 132.710 41.509 1.00 45.85 80 TRP A N 1
ATOM 612 C CA . TRP A 1 79 ? -2.695 132.120 42.057 1.00 44.31 80 TRP A CA 1
ATOM 613 C C . TRP A 1 79 ? -1.930 131.358 40.986 1.00 44.20 80 TRP A C 1
ATOM 614 O O . TRP A 1 79 ? -2.387 131.215 39.841 1.00 39.74 80 TRP A O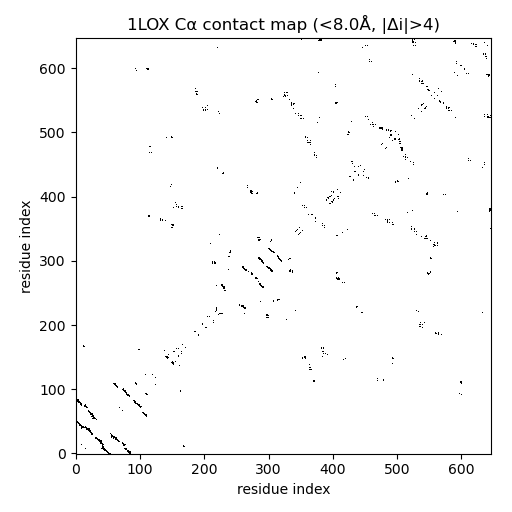 1
ATOM 625 N N . ILE A 1 80 ? -0.768 130.858 41.387 1.00 42.17 81 ILE A N 1
ATOM 626 C CA . ILE A 1 80 ? 0.092 130.074 40.527 1.00 43.59 81 ILE A CA 1
ATOM 627 C C . ILE A 1 80 ? 0.660 128.977 41.410 1.00 42.51 81 ILE A C 1
ATOM 628 O O . ILE A 1 80 ? 1.046 129.225 42.557 1.00 40.71 81 ILE A O 1
ATOM 633 N N . SER A 1 81 ? 0.635 127.754 40.905 1.00 40.29 82 SER A N 1
ATOM 634 C CA . SER A 1 81 ? 1.163 126.625 41.643 1.00 45.15 82 SER A CA 1
ATOM 635 C C . SER A 1 81 ? 2.104 125.886 40.725 1.00 44.86 82 SER A C 1
ATOM 636 O O . SER A 1 81 ? 1.841 125.757 39.531 1.00 49.83 82 SER A O 1
ATOM 639 N N . VAL A 1 82 ? 3.221 125.439 41.272 1.00 45.52 83 VAL A N 1
ATOM 640 C CA . VAL A 1 82 ? 4.184 124.682 40.498 1.00 44.43 83 VAL A CA 1
ATOM 641 C C . VAL A 1 82 ? 4.477 123.398 41.274 1.00 48.95 83 VAL A C 1
ATOM 642 O O . VAL A 1 82 ? 4.899 123.431 42.436 1.00 47.10 83 VAL A O 1
ATOM 646 N N . GLN A 1 83 ? 4.118 122.276 40.663 1.00 55.86 84 GLN A N 1
ATOM 647 C CA . GLN A 1 83 ? 4.317 120.954 41.251 1.00 59.27 84 GLN A CA 1
ATOM 648 C C . GLN A 1 83 ? 5.497 120.234 40.616 1.00 61.10 84 GLN A C 1
ATOM 649 O O . GLN A 1 83 ? 5.538 120.052 39.400 1.00 62.22 84 GLN A O 1
ATOM 655 N N . ALA A 1 84 ? 6.453 119.818 41.436 1.00 61.51 85 ALA A N 1
ATOM 656 C CA . ALA A 1 84 ? 7.599 119.079 40.929 1.00 65.02 85 ALA A CA 1
ATOM 657 C C . ALA A 1 84 ? 7.154 117.623 40.799 1.00 67.73 85 ALA A C 1
ATOM 658 O O . ALA A 1 84 ? 6.822 116.980 41.795 1.00 73.27 85 ALA A O 1
ATOM 660 N N . LEU A 1 85 ? 7.044 117.144 39.563 1.00 68.63 86 LEU A N 1
ATOM 661 C CA . LEU A 1 85 ? 6.646 115.762 39.296 1.00 62.21 86 LEU A CA 1
ATOM 662 C C . LEU A 1 85 ? 7.897 114.907 39.512 1.00 62.03 86 LEU A C 1
ATOM 663 O O . LEU A 1 85 ? 9.025 115.363 39.269 1.00 63.63 86 LEU A O 1
ATOM 668 N N . GLY A 1 86 ? 7.717 113.687 39.999 1.00 54.03 87 GLY A N 1
ATOM 669 C CA . GLY A 1 86 ? 8.872 112.850 40.251 1.00 61.99 87 GLY A CA 1
ATOM 670 C C . GLY A 1 86 ? 9.426 113.062 41.654 1.00 63.50 87 GLY A C 1
ATOM 671 O O . GLY A 1 86 ? 9.363 112.146 42.473 1.00 69.33 87 GLY A O 1
ATOM 672 N N . ALA A 1 87 ? 9.980 114.242 41.936 1.00 62.56 88 ALA A N 1
ATOM 673 C CA . ALA A 1 87 ? 10.518 114.531 43.270 1.00 60.94 88 ALA A CA 1
ATOM 674 C C . ALA A 1 87 ? 9.373 114.486 44.289 1.00 62.08 88 ALA A C 1
ATOM 675 O O . ALA A 1 87 ? 8.260 114.920 43.997 1.00 59.46 88 ALA A O 1
ATOM 677 N N . ALA A 1 88 ? 9.648 113.972 45.483 1.00 69.04 89 ALA A N 1
ATOM 678 C CA . ALA A 1 88 ? 8.618 113.848 46.518 1.00 76.31 89 ALA A CA 1
ATOM 679 C C . ALA A 1 88 ? 8.365 115.099 47.371 1.00 80.10 89 ALA A C 1
ATOM 680 O O . ALA A 1 88 ? 8.087 114.994 48.570 1.00 84.13 89 ALA A O 1
ATOM 682 N N . GLU A 1 89 ? 8.444 116.278 46.763 1.00 79.35 90 GLU A N 1
ATOM 683 C CA . GLU A 1 89 ? 8.209 117.514 47.502 1.00 75.98 90 GLU A CA 1
ATOM 684 C C . GLU A 1 89 ? 6.784 118.007 47.287 1.00 76.64 90 GLU A C 1
ATOM 685 O O . GLU A 1 89 ? 6.050 117.468 46.458 1.00 79.11 90 GLU A O 1
ATOM 691 N N . ASP A 1 90 ? 6.393 119.027 48.042 1.00 77.09 91 ASP A N 1
ATOM 692 C CA . ASP A 1 90 ? 5.044 119.567 47.940 1.00 72.32 91 ASP A CA 1
ATOM 693 C C . ASP A 1 90 ? 4.819 120.581 46.839 1.00 67.94 91 ASP A C 1
ATOM 694 O O . ASP A 1 90 ? 5.754 121.216 46.355 1.00 68.55 91 ASP A O 1
ATOM 699 N N . LYS A 1 91 ? 3.557 120.705 46.445 1.00 66.73 92 LYS A N 1
ATOM 700 C CA . LYS A 1 91 ? 3.150 121.647 45.413 1.00 65.88 92 LYS A CA 1
ATOM 701 C C . LYS A 1 91 ? 3.376 123.050 45.964 1.00 63.66 92 LYS A C 1
ATOM 702 O O . LYS A 1 91 ? 2.853 123.406 47.025 1.00 64.52 92 LYS A O 1
ATOM 708 N N . TYR A 1 92 ? 4.203 123.819 45.267 1.00 57.75 93 TYR A N 1
ATOM 709 C CA . TYR A 1 92 ? 4.508 125.177 45.671 1.00 46.73 93 TYR A CA 1
ATOM 710 C C . TYR A 1 92 ? 3.326 126.089 45.363 1.00 46.66 93 TYR A C 1
ATOM 711 O O . TYR A 1 92 ? 2.919 126.239 44.202 1.00 45.23 93 TYR A O 1
ATOM 720 N N . TRP A 1 93 ? 2.762 126.672 46.417 1.00 46.20 94 TRP A N 1
ATOM 721 C CA . TRP A 1 93 ? 1.603 127.551 46.291 1.00 45.58 94 TRP A CA 1
ATOM 722 C C . TRP A 1 93 ? 1.995 129.026 46.266 1.00 43.13 94 TRP A C 1
ATOM 723 O O . TRP A 1 93 ? 2.662 129.517 47.175 1.00 39.62 94 TRP A O 1
ATOM 734 N N . PHE A 1 94 ? 1.582 129.731 45.221 1.00 41.64 95 PHE A N 1
ATOM 735 C CA . PHE A 1 94 ? 1.899 131.145 45.097 1.00 37.91 95 PHE A CA 1
ATOM 736 C C . PHE A 1 94 ? 0.612 131.931 44.972 1.00 42.09 95 PHE A C 1
ATOM 737 O O . PHE A 1 94 ? 0.109 132.150 43.868 1.00 40.18 95 PHE A O 1
ATOM 745 N N . PRO A 1 95 ? 0.046 132.346 46.121 1.00 46.27 96 PRO A N 1
ATOM 746 C CA . PRO A 1 95 ? -1.196 133.118 46.257 1.00 45.00 96 PRO A CA 1
ATOM 747 C C . PRO A 1 95 ? -1.044 134.517 45.683 1.00 41.49 96 PRO A C 1
ATOM 748 O O . PRO A 1 95 ? -0.043 135.193 45.922 1.00 39.97 96 PRO A O 1
ATOM 752 N N . CYS A 1 96 ? -2.043 134.957 44.937 1.00 37.11 97 CYS A N 1
ATOM 753 C CA . CYS A 1 96 ? -1.989 136.281 44.364 1.00 38.76 97 CYS A CA 1
ATOM 754 C C . CYS A 1 96 ? -3.287 137.004 44.689 1.00 43.61 97 CYS A C 1
ATOM 755 O O . CYS A 1 96 ? -3.278 138.005 45.400 1.00 42.52 97 CYS A O 1
ATOM 758 N N . TYR A 1 97 ? -4.394 136.490 44.158 1.00 45.85 98 TYR A N 1
ATOM 759 C CA . TYR A 1 97 ? -5.727 137.043 44.389 1.00 46.46 98 TYR A CA 1
ATOM 760 C C . TYR A 1 97 ? -5.819 138.557 44.245 1.00 49.06 98 TYR A C 1
ATOM 761 O O . TYR A 1 97 ? -6.365 139.249 45.110 1.00 46.09 98 TYR A O 1
ATOM 770 N N . ARG A 1 98 ? -5.300 139.065 43.135 1.00 48.11 99 ARG A N 1
ATOM 771 C CA . ARG A 1 98 ? -5.338 140.490 42.879 1.00 46.02 99 ARG A CA 1
ATOM 772 C C . ARG A 1 98 ? -5.174 140.831 41.404 1.00 44.63 99 ARG A C 1
ATOM 773 O O . ARG A 1 98 ? -4.952 139.959 40.562 1.00 45.87 99 ARG A O 1
ATOM 781 N N . TRP A 1 99 ? -5.341 142.107 41.097 1.00 43.28 100 TRP A N 1
ATOM 782 C CA . TRP A 1 99 ? -5.236 142.604 39.741 1.00 44.04 100 TRP A CA 1
ATOM 783 C C . TRP A 1 99 ? -3.804 142.855 39.345 1.00 43.81 100 TRP A C 1
ATOM 784 O O . TRP A 1 99 ? -3.034 143.432 40.106 1.00 44.54 100 TRP A O 1
ATOM 795 N N . VAL A 1 100 ? -3.465 142.424 38.139 1.00 49.40 101 VAL A N 1
ATOM 796 C CA . VAL A 1 100 ? -2.136 142.601 37.573 1.00 55.51 101 VAL A CA 1
ATOM 797 C C . VAL A 1 100 ? -2.305 143.623 36.448 1.00 58.52 101 VAL A C 1
ATOM 798 O O . VAL A 1 100 ? -2.914 143.331 35.410 1.00 54.97 101 VAL A O 1
ATOM 802 N N . VAL A 1 101 ? -1.837 144.842 36.697 1.00 62.38 102 VAL A N 1
ATOM 803 C CA . VAL A 1 101 ? -1.934 145.926 35.723 1.00 62.99 102 VAL A CA 1
ATOM 804 C C . VAL A 1 101 ? -0.543 146.496 35.453 1.00 64.12 102 VAL A C 1
ATOM 805 O O . VAL A 1 101 ? 0.237 146.729 36.379 1.00 69.32 102 VAL A O 1
ATOM 809 N N . GLY A 1 102 ? -0.231 146.707 34.183 1.00 65.41 103 GLY A N 1
ATOM 810 C CA . GLY A 1 102 ? 1.069 147.241 33.829 1.00 69.34 103 GLY A CA 1
ATOM 811 C C . GLY A 1 102 ? 2.017 146.142 33.394 1.00 69.70 103 GLY A C 1
ATOM 812 O O . GLY A 1 102 ? 1.776 144.962 33.640 1.00 68.49 103 GLY A O 1
ATOM 813 N N . ASP A 1 103 ? 3.098 146.538 32.734 1.00 73.30 104 ASP A N 1
ATOM 814 C CA . ASP A 1 103 ? 4.102 145.596 32.244 1.00 74.18 104 ASP A CA 1
ATOM 815 C C . ASP A 1 103 ? 5.194 145.376 33.291 1.00 70.62 104 ASP A C 1
ATOM 816 O O . ASP A 1 103 ? 6.254 144.824 32.987 1.00 68.82 104 ASP A O 1
ATOM 821 N N . GLY A 1 104 ? 4.931 145.832 34.513 1.00 70.81 105 GLY A N 1
ATOM 822 C CA . GLY A 1 104 ? 5.890 145.694 35.595 1.00 68.21 105 GLY A CA 1
ATOM 823 C C . GLY A 1 104 ? 6.038 144.261 36.067 1.00 67.56 105 GLY A C 1
ATOM 824 O O . GLY A 1 104 ? 5.089 143.469 36.007 1.00 67.25 105 GLY A O 1
ATOM 825 N N . VAL A 1 105 ? 7.234 143.926 36.538 1.00 63.86 106 VAL A N 1
ATOM 826 C CA . VAL A 1 105 ? 7.525 142.585 37.026 1.00 61.12 106 VAL A CA 1
ATOM 827 C C . VAL A 1 105 ? 7.144 142.477 38.498 1.00 60.80 106 VAL A C 1
ATOM 828 O O . VAL A 1 105 ? 7.510 143.335 39.308 1.00 56.58 106 VAL A O 1
ATOM 832 N N . GLN A 1 106 ? 6.403 141.428 38.836 1.00 57.57 107 GLN A N 1
ATOM 833 C CA . GLN A 1 106 ? 5.971 141.209 40.207 1.00 54.71 107 GLN A CA 1
ATOM 834 C C . GLN A 1 106 ? 6.435 139.842 40.674 1.00 52.41 107 GLN A C 1
ATOM 835 O O . GLN A 1 106 ? 6.674 138.953 39.849 1.00 50.92 107 GLN A O 1
ATOM 841 N N . SER A 1 107 ? 6.583 139.690 41.989 1.00 49.89 108 SER A N 1
ATOM 842 C CA . SER A 1 107 ? 7.004 138.428 42.592 1.00 50.27 108 SER A CA 1
ATOM 843 C C . SER A 1 107 ? 5.971 137.957 43.609 1.00 47.09 108 SER A C 1
ATOM 844 O O . SER A 1 107 ? 5.576 138.724 44.490 1.00 47.91 108 SER A O 1
ATOM 847 N N . LEU A 1 108 ? 5.526 136.710 43.476 1.00 43.58 109 LEU A N 1
ATOM 848 C CA . LEU A 1 108 ? 4.568 136.135 44.414 1.00 39.44 109 LEU A CA 1
ATOM 849 C C . LEU A 1 108 ? 5.324 135.147 45.289 1.00 38.56 109 LEU A C 1
ATOM 850 O O . LEU A 1 108 ? 5.913 134.191 44.785 1.00 46.46 109 LEU A O 1
ATOM 855 N N . PRO A 1 109 ? 5.393 135.402 46.597 1.00 38.15 110 PRO A N 1
ATOM 856 C CA . PRO A 1 109 ? 6.104 134.476 47.483 1.00 36.75 110 PRO A CA 1
ATOM 857 C C . PRO A 1 109 ? 5.290 133.200 47.682 1.00 40.78 110 PRO A C 1
ATOM 858 O O . PRO A 1 109 ? 4.076 133.172 47.426 1.00 36.56 110 PRO A O 1
ATOM 862 N N . VAL A 1 110 ? 5.961 132.137 48.112 1.00 43.08 111 VAL A N 1
ATOM 863 C CA . VAL A 1 110 ? 5.272 130.882 48.372 1.00 42.62 111 VAL A CA 1
ATOM 864 C C . VAL A 1 110 ? 4.334 131.178 49.552 1.00 44.25 111 VAL A C 1
ATOM 865 O O . VAL A 1 110 ? 4.666 131.983 50.430 1.00 47.39 111 VAL A O 1
ATOM 869 N N . GLY A 1 111 ? 3.163 130.550 49.564 1.00 41.05 112 GLY A N 1
ATOM 870 C CA . GLY A 1 111 ? 2.188 130.811 50.609 1.00 38.72 112 GLY A CA 1
ATOM 871 C C . GLY A 1 111 ? 2.389 130.242 52.003 1.00 38.53 112 GLY A C 1
ATOM 872 O O . GLY A 1 111 ? 1.469 130.309 52.815 1.00 39.77 112 GLY A O 1
ATOM 873 N N . THR A 1 112 ? 3.554 129.668 52.289 1.00 40.89 113 THR A N 1
ATOM 874 C CA . THR A 1 112 ? 3.816 129.102 53.611 1.00 40.80 113 THR A CA 1
ATOM 875 C C . THR A 1 112 ? 3.605 130.165 54.684 1.00 42.22 113 THR A C 1
ATOM 876 O O . THR A 1 112 ? 3.021 129.891 55.734 1.00 37.82 113 THR A O 1
ATOM 880 N N . GLY A 1 113 ? 4.075 131.377 54.399 1.00 45.52 114 GLY A N 1
ATOM 881 C CA . GLY A 1 113 ? 3.939 132.480 55.333 1.00 46.09 114 GLY A CA 1
ATOM 882 C C . GLY A 1 113 ? 4.993 132.470 56.424 1.00 48.27 114 GLY A C 1
ATOM 883 O O . GLY A 1 113 ? 5.463 131.408 56.842 1.00 51.61 114 GLY A O 1
ATOM 884 N N . CYS A 1 114 ? 5.383 133.654 56.881 1.00 45.94 115 CYS A N 1
ATOM 885 C CA . CYS A 1 114 ? 6.382 133.754 57.931 1.00 43.65 115 CYS A CA 1
ATOM 886 C C . CYS A 1 114 ? 6.539 135.170 58.435 1.00 42.23 115 CYS A C 1
ATOM 887 O O . CYS A 1 114 ? 6.145 136.133 57.778 1.00 41.19 115 CYS A O 1
ATOM 890 N N . THR A 1 115 ? 7.088 135.280 59.632 1.00 44.48 116 THR A N 1
ATOM 891 C CA . THR A 1 115 ? 7.346 136.561 60.252 1.00 44.18 116 THR A CA 1
ATOM 892 C C . THR A 1 115 ? 8.825 136.832 60.002 1.00 47.15 116 THR A C 1
ATOM 893 O O . THR A 1 115 ? 9.579 135.914 59.677 1.00 50.76 116 THR A O 1
ATOM 897 N N . THR A 1 116 ? 9.233 138.088 60.106 1.00 50.66 117 THR A N 1
ATOM 898 C CA . THR A 1 116 ? 10.627 138.469 59.907 1.00 47.92 117 THR A CA 1
ATOM 899 C C . THR A 1 116 ? 11.540 137.582 60.747 1.00 48.01 117 THR A C 1
ATOM 900 O O . THR A 1 116 ? 12.603 137.147 60.298 1.00 49.97 117 THR A O 1
ATOM 904 N N . VAL A 1 117 ? 11.115 137.332 61.977 1.00 46.19 118 VAL A N 1
ATOM 905 C CA . VAL A 1 117 ? 11.880 136.504 62.891 1.00 44.77 118 VAL A CA 1
ATOM 906 C C . VAL A 1 117 ? 11.799 135.029 62.463 1.00 47.27 118 VAL A C 1
ATOM 907 O O . VAL A 1 117 ? 12.742 134.257 62.659 1.00 50.28 118 VAL A O 1
ATOM 911 N N . GLY A 1 118 ? 10.693 134.660 61.825 1.00 44.58 119 GLY A N 1
ATOM 912 C CA . GLY A 1 118 ? 10.519 133.292 61.370 1.00 40.90 119 GLY A CA 1
ATOM 913 C C . GLY A 1 118 ? 11.244 133.024 60.065 1.00 43.51 119 GLY A C 1
ATOM 914 O O . GLY A 1 118 ? 11.113 131.939 59.489 1.00 43.24 119 GLY A O 1
ATOM 915 N N . ASP A 1 119 ? 11.966 134.030 59.577 1.00 42.06 120 ASP A N 1
ATOM 916 C CA . ASP A 1 119 ? 12.738 133.925 58.344 1.00 48.17 120 ASP A CA 1
ATOM 917 C C . ASP A 1 119 ? 14.126 134.474 58.671 1.00 49.94 120 ASP A C 1
ATOM 918 O O . ASP A 1 119 ? 14.518 135.539 58.185 1.00 54.19 120 ASP A O 1
ATOM 923 N N . PRO A 1 120 ? 14.921 133.699 59.429 1.00 50.79 121 PRO A N 1
ATOM 924 C CA . PRO A 1 120 ? 16.281 134.049 59.867 1.00 53.00 121 PRO A CA 1
ATOM 925 C C . PRO A 1 120 ? 17.208 134.461 58.735 1.00 52.42 121 PRO A C 1
ATOM 926 O O . PRO A 1 120 ? 17.950 135.436 58.844 1.00 48.68 121 PRO A O 1
ATOM 930 N N . GLN A 1 121 ? 17.153 133.697 57.651 1.00 56.10 122 GLN A N 1
ATOM 931 C CA . GLN A 1 121 ? 17.981 133.936 56.477 1.00 60.86 122 GLN A CA 1
ATOM 932 C C . GLN A 1 121 ? 17.571 135.196 55.718 1.00 58.50 122 GLN A C 1
ATOM 933 O O . GLN A 1 121 ? 18.257 135.615 54.783 1.00 54.49 122 GLN A O 1
ATOM 939 N N . GLY A 1 122 ? 16.441 135.780 56.114 1.00 54.78 123 GLY A N 1
ATOM 940 C CA . GLY A 1 122 ? 15.952 136.988 55.475 1.00 48.50 123 GLY A CA 1
ATOM 941 C C . GLY A 1 122 ? 15.632 136.814 54.004 1.00 45.92 123 GLY A C 1
ATOM 942 O O . GLY A 1 122 ? 15.664 137.781 53.238 1.00 47.12 123 GLY A O 1
ATOM 943 N N . LEU A 1 123 ? 15.254 135.599 53.622 1.00 42.80 124 LEU A N 1
ATOM 944 C CA . LEU A 1 123 ? 14.929 135.292 52.230 1.00 50.21 124 LEU A CA 1
ATOM 945 C C . LEU A 1 123 ? 13.819 136.159 51.620 1.00 54.27 124 LEU A C 1
ATOM 946 O O . LEU A 1 123 ? 13.835 136.458 50.422 1.00 53.92 124 LEU A O 1
ATOM 951 N N . PHE A 1 124 ? 12.859 136.563 52.445 1.00 53.20 125 PHE A N 1
ATOM 952 C CA . PHE A 1 124 ? 11.742 137.372 51.977 1.00 51.72 125 PHE A CA 1
ATOM 953 C C . PHE A 1 124 ? 11.772 138.777 52.553 1.00 53.59 125 PHE A C 1
ATOM 954 O O . PHE A 1 124 ? 10.803 139.526 52.423 1.00 53.44 125 PHE A O 1
ATOM 962 N N . GLN A 1 125 ? 12.893 139.149 53.160 1.00 53.51 126 GLN A N 1
ATOM 963 C CA . GLN A 1 125 ? 13.018 140.467 53.768 1.00 60.51 126 GLN A CA 1
ATOM 964 C C . GLN A 1 125 ? 12.898 141.618 52.773 1.00 61.25 126 GLN A C 1
ATOM 965 O O . GLN A 1 125 ? 12.099 142.532 52.972 1.00 56.46 126 GLN A O 1
ATOM 971 N N . LYS A 1 126 ? 13.692 141.567 51.705 1.00 62.56 127 LYS A N 1
ATOM 972 C CA . LYS A 1 126 ? 13.673 142.611 50.684 1.00 61.57 127 LYS A CA 1
ATOM 973 C C . LYS A 1 126 ? 12.260 142.822 50.155 1.00 57.36 127 LYS A C 1
ATOM 974 O O . LYS A 1 126 ? 11.763 143.942 50.124 1.00 61.07 127 LYS A O 1
ATOM 980 N N . HIS A 1 127 ? 11.601 141.721 49.815 1.00 52.58 128 HIS A N 1
ATOM 981 C CA . HIS A 1 127 ? 10.252 141.741 49.264 1.00 48.37 128 HIS A CA 1
ATOM 982 C C . HIS A 1 127 ? 9.189 142.361 50.167 1.00 49.13 128 HIS A C 1
ATOM 983 O O . HIS A 1 127 ? 8.417 143.217 49.728 1.00 46.09 128 HIS A O 1
ATOM 990 N N . ARG A 1 128 ? 9.120 141.901 51.411 1.00 50.79 129 ARG A N 1
ATOM 991 C CA . ARG A 1 128 ? 8.111 142.397 52.339 1.00 48.29 129 ARG A CA 1
ATOM 992 C C . ARG A 1 128 ? 8.261 143.878 52.664 1.00 48.67 129 ARG A C 1
ATOM 993 O O . ARG A 1 128 ? 7.263 144.589 52.776 1.00 58.17 129 ARG A O 1
ATOM 1001 N N . GLU A 1 129 ? 9.497 144.357 52.752 1.00 47.76 130 GLU A N 1
ATOM 1002 C CA . GLU A 1 129 ? 9.738 145.764 53.049 1.00 49.46 130 GLU A CA 1
ATOM 1003 C C . GLU A 1 129 ? 9.281 146.649 51.891 1.00 48.01 130 GLU A C 1
ATOM 1004 O O . GLU A 1 129 ? 8.678 147.702 52.106 1.00 53.17 130 GLU A O 1
ATOM 1010 N N . GLN A 1 130 ? 9.525 146.204 50.664 1.00 46.71 131 GLN A N 1
ATOM 1011 C CA . GLN A 1 130 ? 9.121 146.983 49.503 1.00 54.37 131 GLN A CA 1
ATOM 1012 C C . GLN A 1 130 ? 7.636 146.837 49.218 1.00 52.86 131 GLN A C 1
ATOM 1013 O O . GLN A 1 130 ? 7.032 147.736 48.631 1.00 64.03 131 GLN A O 1
ATOM 1019 N N . GLU A 1 131 ? 7.041 145.713 49.612 1.00 52.07 132 GLU A N 1
ATOM 1020 C CA . GLU A 1 131 ? 5.608 145.526 49.388 1.00 48.91 132 GLU A CA 1
ATOM 1021 C C . GLU A 1 131 ? 4.883 146.498 50.300 1.00 48.05 132 GLU A C 1
ATOM 1022 O O . GLU A 1 131 ? 3.937 147.170 49.882 1.00 52.32 132 GLU A O 1
ATOM 1028 N N . LEU A 1 132 ? 5.360 146.585 51.541 1.00 44.88 133 LEU A N 1
ATOM 1029 C CA . LEU A 1 132 ? 4.784 147.478 52.536 1.00 42.36 133 LEU A CA 1
ATOM 1030 C C . LEU A 1 132 ? 4.906 148.937 52.129 1.00 45.85 133 LEU A C 1
ATOM 1031 O O . LEU A 1 132 ? 3.968 149.704 52.318 1.00 51.27 133 LEU A O 1
ATOM 1036 N N . GLU A 1 133 ? 6.054 149.318 51.573 1.00 52.77 134 GLU A N 1
ATOM 1037 C CA . GLU A 1 133 ? 6.266 150.692 51.118 1.00 61.18 134 GLU A CA 1
ATOM 1038 C C . GLU A 1 133 ? 5.216 151.072 50.069 1.00 60.83 134 GLU A C 1
ATOM 1039 O O . GLU A 1 133 ? 4.675 152.184 50.082 1.00 57.76 134 GLU A O 1
ATOM 1045 N N . GLU A 1 134 ? 4.936 150.137 49.165 1.00 57.97 135 GLU A N 1
ATOM 1046 C CA . GLU A 1 134 ? 3.953 150.346 48.117 1.00 60.92 135 GLU A CA 1
ATOM 1047 C C . GLU A 1 134 ? 2.548 150.350 48.722 1.00 59.25 135 GLU A C 1
ATOM 1048 O O . GLU A 1 134 ? 1.673 151.098 48.274 1.00 58.83 135 GLU A O 1
ATOM 1054 N N . ARG A 1 135 ? 2.344 149.514 49.741 1.00 57.13 136 ARG A N 1
ATOM 1055 C CA . ARG A 1 135 ? 1.059 149.410 50.440 1.00 51.35 136 ARG A CA 1
ATOM 1056 C C . ARG A 1 135 ? 0.713 150.756 51.062 1.00 47.54 136 ARG A C 1
ATOM 1057 O O . ARG A 1 135 ? -0.366 151.293 50.836 1.00 49.26 136 ARG A O 1
ATOM 1065 N N . ARG A 1 136 ? 1.662 151.311 51.807 1.00 41.59 137 ARG A N 1
ATOM 1066 C CA . ARG A 1 136 ? 1.489 152.594 52.470 1.00 40.40 137 ARG A CA 1
ATOM 1067 C C . ARG A 1 136 ? 1.188 153.752 51.517 1.00 43.83 137 ARG A C 1
ATOM 1068 O O . ARG A 1 136 ? 0.569 154.743 51.904 1.00 48.05 137 ARG A O 1
ATOM 1076 N N . LYS A 1 137 ? 1.632 153.630 50.276 1.00 48.51 138 LYS A N 1
ATOM 1077 C CA . LYS A 1 137 ? 1.415 154.672 49.280 1.00 50.73 138 LYS A CA 1
ATOM 1078 C C . LYS A 1 137 ? 0.032 154.531 48.654 1.00 46.58 138 LYS A C 1
ATOM 1079 O O . LYS A 1 137 ? -0.550 155.504 48.183 1.00 47.31 138 LYS A O 1
ATOM 1085 N N . LEU A 1 138 ? -0.483 153.307 48.660 1.00 45.06 139 LEU A N 1
ATOM 1086 C CA . LEU A 1 138 ? -1.782 152.993 48.077 1.00 46.26 139 LEU A CA 1
ATOM 1087 C C . LEU A 1 138 ? -2.931 153.128 49.089 1.00 46.02 139 LEU A C 1
ATOM 1088 O O . LEU A 1 138 ? -4.021 153.593 48.749 1.00 45.67 139 LEU A O 1
ATOM 1093 N N . TYR A 1 139 ? -2.685 152.698 50.323 1.00 42.32 140 TYR A N 1
ATOM 1094 C CA . TYR A 1 139 ? -3.672 152.759 51.396 1.00 38.68 140 TYR A CA 1
ATOM 1095 C C . TYR A 1 139 ? -3.256 153.830 52.383 1.00 41.47 140 TYR A C 1
ATOM 1096 O O . TYR A 1 139 ? -2.397 153.594 53.227 1.00 41.97 140 TYR A O 1
ATOM 1105 N N . GLN A 1 140 ? -3.855 155.010 52.265 1.00 43.86 141 GLN A N 1
ATOM 1106 C CA . GLN A 1 140 ? -3.549 156.133 53.147 1.00 43.86 141 GLN A CA 1
ATOM 1107 C C . GLN A 1 140 ? -4.767 156.446 53.999 1.00 41.78 141 GLN A C 1
ATOM 1108 O O . GLN A 1 140 ? -5.895 156.193 53.577 1.00 40.78 141 GLN A O 1
ATOM 1114 N N . TRP A 1 141 ? -4.552 157.027 55.176 1.00 41.49 142 TRP A N 1
ATOM 1115 C CA . TRP A 1 141 ? -5.670 157.382 56.046 1.00 38.99 142 TRP A CA 1
ATOM 1116 C C . TRP A 1 141 ? -6.362 158.646 55.553 1.00 40.23 142 TRP A C 1
ATOM 1117 O O . TRP A 1 141 ? -5.855 159.338 54.674 1.00 43.65 142 TRP A O 1
ATOM 1128 N N . GLY A 1 142 ? -7.524 158.932 56.127 1.00 47.51 143 GLY A N 1
ATOM 1129 C CA . GLY A 1 142 ? -8.295 160.111 55.770 1.00 44.21 143 GLY A CA 1
ATOM 1130 C C . GLY A 1 142 ? -9.302 160.396 56.868 1.00 45.71 143 GLY A C 1
ATOM 1131 O O . GLY A 1 142 ? -9.296 159.724 57.901 1.00 46.07 143 GLY A O 1
ATOM 1132 N N . SER A 1 143 ? -10.168 161.380 56.658 1.00 48.15 144 SER A N 1
ATOM 1133 C CA . SER A 1 143 ? -11.190 161.733 57.641 1.00 49.34 144 SER A CA 1
ATOM 1134 C C . SER A 1 143 ? -12.360 162.376 56.907 1.00 50.81 144 SER A C 1
ATOM 1135 O O . SER A 1 143 ? -12.239 163.482 56.376 1.00 48.84 144 SER A O 1
ATOM 1138 N N . TRP A 1 144 ? -13.470 161.646 56.824 1.00 47.98 145 TRP A N 1
ATOM 1139 C CA . TRP A 1 144 ? -14.671 162.131 56.149 1.00 42.59 145 TRP A CA 1
ATOM 1140 C C . TRP A 1 144 ? -15.255 163.328 56.907 1.00 40.88 145 TRP A C 1
ATOM 1141 O O . TRP A 1 144 ? -15.776 164.265 56.291 1.00 39.68 145 TRP A O 1
ATOM 1152 N N . LYS A 1 145 ? -15.146 163.292 58.236 1.00 36.41 146 LYS A N 1
ATOM 1153 C CA . LYS A 1 145 ? -15.613 164.366 59.114 1.00 36.74 146 LYS A CA 1
ATOM 1154 C C . LYS A 1 145 ? -14.626 164.409 60.271 1.00 38.35 146 LYS A C 1
ATOM 1155 O O . LYS A 1 145 ? -14.168 163.364 60.736 1.00 39.13 146 LYS A O 1
ATOM 1161 N N . GLU A 1 146 ? -14.300 165.611 60.734 1.00 44.06 147 GLU A N 1
ATOM 1162 C CA . GLU A 1 146 ? -13.356 165.775 61.837 1.00 45.99 147 GLU A CA 1
ATOM 1163 C C . GLU A 1 146 ? -13.912 165.157 63.117 1.00 44.90 147 GLU A C 1
ATOM 1164 O O . GLU A 1 146 ? -15.122 165.062 63.290 1.00 48.30 147 GLU A O 1
ATOM 1166 N N . GLY A 1 147 ? -13.026 164.688 63.987 1.00 45.50 148 GLY A N 1
ATOM 1167 C CA . GLY A 1 147 ? -13.460 164.112 65.253 1.00 46.76 148 GLY A CA 1
ATOM 1168 C C . GLY A 1 147 ? -13.896 162.656 65.285 1.00 44.60 148 GLY A C 1
ATOM 1169 O O . GLY A 1 147 ? -14.330 162.161 66.327 1.00 44.99 148 GLY A O 1
ATOM 1170 N N . LEU A 1 148 ? -13.784 161.965 64.161 1.00 44.61 149 LEU A N 1
ATOM 1171 C CA . LEU A 1 148 ? -14.170 160.564 64.092 1.00 42.87 149 LEU A CA 1
ATOM 1172 C C . LEU A 1 148 ? -12.925 159.716 63.916 1.00 43.18 149 LEU A C 1
ATOM 1173 O O . LEU A 1 148 ? -11.850 160.232 63.590 1.00 44.67 149 LEU A O 1
ATOM 1178 N N . ILE A 1 149 ? -13.065 158.414 64.138 1.00 41.96 150 ILE A N 1
ATOM 1179 C CA . ILE A 1 149 ? -11.948 157.510 63.913 1.00 39.59 150 ILE A CA 1
ATOM 1180 C C . ILE A 1 149 ? -11.668 157.606 62.389 1.00 41.78 150 ILE A C 1
ATOM 1181 O O . ILE A 1 149 ? -12.570 157.906 61.595 1.00 42.47 150 ILE A O 1
ATOM 1186 N N . LEU A 1 150 ? -10.421 157.410 61.989 1.00 39.69 151 LEU A N 1
ATOM 1187 C CA . LEU A 1 150 ? -10.047 157.540 60.584 1.00 40.11 151 LEU A CA 1
ATOM 1188 C C . LEU A 1 150 ? -10.612 156.500 59.601 1.00 42.24 151 LEU A C 1
ATOM 1189 O O . LEU A 1 150 ? -10.916 155.357 59.970 1.00 40.30 151 LEU A O 1
ATOM 1194 N N . ASN A 1 151 ? -10.760 156.924 58.347 1.00 34.25 152 ASN A N 1
ATOM 1195 C CA . ASN A 1 151 ? -11.256 156.060 57.285 1.00 33.60 152 ASN A CA 1
ATOM 1196 C C . ASN A 1 151 ? -10.236 156.036 56.147 1.00 33.05 152 ASN A C 1
ATOM 1197 O O . ASN A 1 151 ? -9.146 156.579 56.289 1.00 36.29 152 ASN A O 1
ATOM 1202 N N . VAL A 1 152 ? -10.572 155.397 55.032 1.00 30.25 153 VAL A N 1
ATOM 1203 C CA . VAL A 1 152 ? -9.656 155.325 53.904 1.00 35.55 153 VAL A CA 1
ATOM 1204 C C . VAL A 1 152 ? -9.676 156.662 53.163 1.00 42.04 153 VAL A C 1
ATOM 1205 O O . VAL A 1 152 ? -10.727 157.298 53.057 1.00 45.75 153 VAL A O 1
ATOM 1209 N N . ALA A 1 153 ? -8.510 157.101 52.693 1.00 43.66 154 ALA A N 1
ATOM 1210 C CA . ALA A 1 153 ? -8.374 158.372 51.988 1.00 39.38 154 ALA A CA 1
ATOM 1211 C C . ALA A 1 153 ? -9.214 158.476 50.723 1.00 44.57 154 ALA A C 1
ATOM 1212 O O . ALA A 1 153 ? -9.569 157.467 50.108 1.00 49.37 154 ALA A O 1
ATOM 1214 N N . GLY A 1 154 ? -9.494 159.714 50.323 1.00 46.75 155 GLY A N 1
ATOM 1215 C CA . GLY A 1 154 ? -10.289 159.965 49.134 1.00 46.90 155 GLY A CA 1
ATOM 1216 C C . GLY A 1 154 ? -11.743 160.163 49.504 1.00 47.76 155 GLY A C 1
ATOM 1217 O O . GLY A 1 154 ? -12.097 160.082 50.682 1.00 51.82 155 GLY A O 1
ATOM 1218 N N . SER A 1 155 ? -12.586 160.439 48.516 1.00 48.07 156 SER A N 1
ATOM 1219 C CA . SER A 1 155 ? -14.010 160.639 48.773 1.00 49.13 156 SER A CA 1
ATOM 1220 C C . SER A 1 155 ? -14.898 159.897 47.777 1.00 47.49 156 SER A C 1
ATOM 1221 O O . SER A 1 155 ? -16.093 159.752 48.004 1.00 47.68 156 SER A O 1
ATOM 1224 N N . LYS A 1 156 ? -14.311 159.438 46.674 1.00 46.49 157 LYS A N 1
ATOM 1225 C CA . LYS A 1 156 ? -15.056 158.725 45.643 1.00 45.65 157 LYS A CA 1
ATOM 1226 C C . LYS A 1 156 ? -14.536 157.296 45.544 1.00 45.26 157 LYS A C 1
ATOM 1227 O O . LYS A 1 156 ? -13.424 156.997 45.996 1.00 46.98 157 LYS A O 1
ATOM 1229 N N . LEU A 1 157 ? -15.339 156.415 44.957 1.00 43.29 158 LEU A N 1
ATOM 1230 C CA . LEU A 1 157 ? -14.951 155.020 44.804 1.00 43.71 158 LEU A CA 1
ATOM 1231 C C . LEU A 1 157 ? -13.660 154.893 44.024 1.00 44.62 158 LEU A C 1
ATOM 1232 O O . LEU A 1 157 ? -12.801 154.083 44.352 1.00 51.75 158 LEU A O 1
ATOM 1237 N N . THR A 1 158 ? -13.504 155.741 43.020 1.00 42.99 159 THR A N 1
ATOM 1238 C CA . THR A 1 158 ? -12.317 155.721 42.179 1.00 43.23 159 THR A CA 1
ATOM 1239 C C . THR A 1 158 ? -11.019 156.081 42.904 1.00 40.41 159 THR A C 1
ATOM 1240 O O . THR A 1 158 ? -9.940 156.038 42.313 1.00 40.20 159 THR A O 1
ATOM 1244 N N . ASP A 1 159 ? -11.129 156.455 44.174 1.00 39.03 160 ASP A N 1
ATOM 1245 C CA . ASP A 1 159 ? -9.956 156.796 44.966 1.00 44.92 160 ASP A CA 1
ATOM 1246 C C . ASP A 1 159 ? -9.469 155.569 45.741 1.00 48.76 160 ASP A C 1
ATOM 1247 O O . ASP A 1 159 ? -8.470 155.628 46.460 1.00 48.25 160 ASP A O 1
ATOM 1252 N N . LEU A 1 160 ? -10.191 154.461 45.602 1.00 51.43 161 LEU A N 1
ATOM 1253 C CA . LEU A 1 160 ? -9.833 153.215 46.270 1.00 49.43 161 LEU A CA 1
ATOM 1254 C C . LEU A 1 160 ? -8.921 152.404 45.359 1.00 48.48 161 LEU A C 1
ATOM 1255 O O . LEU A 1 160 ? -9.037 152.478 44.129 1.00 43.10 161 LEU A O 1
ATOM 1260 N N . PRO A 1 161 ? -7.982 151.644 45.949 1.00 44.13 162 PRO A N 1
ATOM 1261 C CA . PRO A 1 161 ? -7.063 150.820 45.162 1.00 48.59 162 PRO A CA 1
ATOM 1262 C C . PRO A 1 161 ? -7.889 149.867 44.313 1.00 51.26 162 PRO A C 1
ATOM 1263 O O . PRO A 1 161 ? -8.951 149.406 44.742 1.00 52.74 162 PRO A O 1
ATOM 1267 N N . VAL A 1 162 ? -7.404 149.572 43.113 1.00 52.93 163 VAL A N 1
ATOM 1268 C CA . VAL A 1 162 ? -8.124 148.691 42.200 1.00 55.83 163 VAL A CA 1
ATOM 1269 C C . VAL A 1 162 ? -8.567 147.354 42.837 1.00 57.53 163 VAL A C 1
ATOM 1270 O O . VAL A 1 162 ? -9.646 146.844 42.534 1.00 59.02 163 VAL A O 1
ATOM 1274 N N . ASP A 1 163 ? -7.772 146.833 43.769 1.00 59.66 164 ASP A N 1
ATOM 1275 C CA . ASP A 1 163 ? -8.095 145.573 44.443 1.00 58.30 164 ASP A CA 1
ATOM 1276 C C . ASP A 1 163 ? -9.232 145.650 45.460 1.00 60.65 164 ASP A C 1
ATOM 1277 O O . ASP A 1 163 ? -9.665 144.622 45.987 1.00 63.25 164 ASP A O 1
ATOM 1282 N N . GLU A 1 164 ? -9.693 146.863 45.750 1.00 59.38 165 GLU A N 1
ATOM 1283 C CA . GLU A 1 164 ? -10.770 147.072 46.710 1.00 53.68 165 GLU A CA 1
ATOM 1284 C C . GLU A 1 164 ? -12.146 147.241 46.061 1.00 54.32 165 GLU A C 1
ATOM 1285 O O . GLU A 1 164 ? -13.175 147.180 46.744 1.00 48.39 165 GLU A O 1
ATOM 1291 N N . ARG A 1 165 ? -12.159 147.420 44.743 1.00 53.40 166 ARG A N 1
ATOM 1292 C CA . ARG A 1 165 ? -13.393 147.610 43.995 1.00 56.57 166 ARG A CA 1
ATOM 1293 C C . ARG A 1 165 ? -14.146 146.310 43.739 1.00 58.75 166 ARG A C 1
ATOM 1294 O O . ARG A 1 165 ? -13.529 145.271 43.494 1.00 60.95 166 ARG A O 1
ATOM 1302 N N . PHE A 1 166 ? -15.478 146.378 43.815 1.00 63.62 167 PHE A N 1
ATOM 1303 C CA . PHE A 1 166 ? -16.343 145.218 43.581 1.00 68.60 167 PHE A CA 1
ATOM 1304 C C . PHE A 1 166 ? -15.948 144.571 42.281 1.00 69.93 167 PHE A C 1
ATOM 1305 O O . PHE A 1 166 ? -15.602 145.260 41.318 1.00 67.02 167 PHE A O 1
ATOM 1313 N N . LEU A 1 167 ? -15.977 143.247 42.256 1.00 75.17 168 LEU A N 1
ATOM 1314 C CA . LEU A 1 167 ? -15.682 142.533 41.029 1.00 79.28 168 LEU A CA 1
ATOM 1315 C C . LEU A 1 167 ? -16.944 142.783 40.204 1.00 84.06 168 LEU A C 1
ATOM 1316 O O . LEU A 1 167 ? -18.060 142.733 40.740 1.00 85.21 168 LEU A O 1
ATOM 1321 N N . GLU A 1 168 ? -16.755 143.134 38.934 1.00 86.63 169 GLU A N 1
ATOM 1322 C CA . GLU A 1 168 ? -17.847 143.456 38.018 1.00 89.99 169 GLU A CA 1
ATOM 1323 C C . GLU A 1 168 ? -19.178 142.720 38.198 1.00 91.67 169 GLU A C 1
ATOM 1324 O O . GLU A 1 168 ? -20.239 143.349 38.180 1.00 93.10 169 GLU A O 1
ATOM 1330 N N . ASP A 1 169 ? -19.125 141.405 38.388 1.00 91.37 170 ASP A N 1
ATOM 1331 C CA . ASP A 1 169 ? -20.340 140.611 38.563 1.00 90.82 170 ASP A CA 1
ATOM 1332 C C . ASP A 1 169 ? -21.141 140.990 39.818 1.00 89.00 170 ASP A C 1
ATOM 1333 O O . ASP A 1 169 ? -22.375 141.004 39.787 1.00 89.02 170 ASP A O 1
ATOM 1338 N N . LYS A 1 170 ? -20.442 141.316 40.907 1.00 85.45 171 LYS A N 1
ATOM 1339 C CA . LYS A 1 170 ? -21.096 141.706 42.159 1.00 78.38 171 LYS A CA 1
ATOM 1340 C C . LYS A 1 170 ? -21.580 143.155 42.047 1.00 76.60 171 LYS A C 1
ATOM 1341 O O . LYS A 1 170 ? -22.668 143.494 42.518 1.00 73.59 171 LYS A O 1
ATOM 1347 N N . LYS A 1 171 ? -20.780 143.999 41.401 1.00 74.82 172 LYS A N 1
ATOM 1348 C CA . LYS A 1 171 ? -21.141 145.400 41.221 1.00 75.74 172 LYS A CA 1
ATOM 1349 C C . LYS A 1 171 ? -22.485 145.561 40.495 1.00 75.06 172 LYS A C 1
ATOM 1350 O O . LYS A 1 171 ? -23.398 146.196 41.026 1.00 67.57 172 LYS A O 1
ATOM 1356 N N . ILE A 1 172 ? -22.614 144.955 39.310 1.00 79.68 173 ILE A N 1
ATOM 1357 C CA . ILE A 1 172 ? -23.850 145.041 38.513 1.00 80.85 173 ILE A CA 1
ATOM 1358 C C . ILE A 1 172 ? -25.082 144.433 39.184 1.00 82.85 173 ILE A C 1
ATOM 1359 O O . ILE A 1 172 ? -26.183 144.946 39.018 1.00 83.31 173 ILE A O 1
ATOM 1364 N N . ASP A 1 173 ? -24.901 143.327 39.907 1.00 84.60 174 ASP A N 1
ATOM 1365 C CA . ASP A 1 173 ? -26.011 142.653 40.584 1.00 86.89 174 ASP A CA 1
ATOM 1366 C C . ASP A 1 173 ? -26.436 143.320 41.901 1.00 88.61 174 ASP A C 1
ATOM 1367 O O . ASP A 1 173 ? -27.569 143.136 42.355 1.00 87.19 174 ASP A O 1
ATOM 1369 N N . PHE A 1 174 ? -25.512 144.042 42.535 1.00 88.52 175 PHE A N 1
ATOM 1370 C CA . PHE A 1 174 ? -25.800 144.743 43.788 1.00 85.88 175 PHE A CA 1
ATOM 1371 C C . PHE A 1 174 ? -26.590 146.036 43.524 1.00 87.65 175 PHE A C 1
ATOM 1372 O O . PHE A 1 174 ? -27.383 146.476 44.371 1.00 84.57 175 PHE A O 1
ATOM 1380 N N . GLU A 1 175 ? -26.314 146.652 42.373 1.00 89.35 176 GLU A N 1
ATOM 1381 C CA . GLU A 1 175 ? -26.945 147.901 41.943 1.00 90.25 176 GLU A CA 1
ATOM 1382 C C . GLU A 1 175 ? -28.241 147.672 41.151 1.00 93.58 176 GLU A C 1
ATOM 1383 O O . GLU A 1 175 ? -28.168 147.071 40.057 1.00 98.73 176 GLU A O 1
ATOM 1389 N N . LEU A 1 187 ? -45.000 155.424 42.881 1.00 81.83 188 LEU A N 1
ATOM 1390 C CA . LEU A 1 187 ? -44.826 154.426 43.970 1.00 70.61 188 LEU A CA 1
ATOM 1391 C C . LEU A 1 187 ? -46.166 153.741 44.159 1.00 71.28 188 LEU A C 1
ATOM 1392 O O . LEU A 1 187 ? -47.204 154.325 43.829 1.00 64.61 188 LEU A O 1
ATOM 1394 N N . LYS A 1 188 ? -46.149 152.490 44.621 1.00 73.57 189 LYS A N 1
ATOM 1395 C CA . LYS A 1 188 ? -47.406 151.795 44.902 1.00 76.48 189 LYS A CA 1
ATOM 1396 C C . LYS A 1 188 ? -47.971 152.584 46.076 1.00 77.25 189 LYS A C 1
ATOM 1397 O O . LYS A 1 188 ? -49.175 152.827 46.184 1.00 75.00 189 LYS A O 1
ATOM 1399 N N . ASN A 1 189 ? -47.047 153.047 46.909 1.00 81.46 190 ASN A N 1
ATOM 1400 C CA . ASN A 1 189 ? -47.356 153.845 48.085 1.00 82.83 190 ASN A CA 1
ATOM 1401 C C . ASN A 1 189 ? -47.912 155.183 47.598 1.00 81.62 190 ASN A C 1
ATOM 1402 O O . ASN A 1 189 ? -48.881 155.708 48.151 1.00 83.79 190 ASN A O 1
ATOM 1407 N N . SER A 1 190 ? -47.323 155.699 46.521 1.00 81.97 191 SER A N 1
ATOM 1408 C CA . SER A 1 190 ? -47.755 156.966 45.939 1.00 84.87 191 SER A CA 1
ATOM 1409 C C . SER A 1 190 ? -49.152 156.824 45.357 1.00 86.17 191 SER A C 1
ATOM 1410 O O . SER A 1 190 ? -49.809 157.820 45.059 1.00 85.12 191 SER A O 1
ATOM 1412 N N . LEU A 1 191 ? -49.576 155.582 45.134 1.00 86.31 192 LEU A N 1
ATOM 1413 C CA . LEU A 1 191 ? -50.910 155.332 44.610 1.00 86.59 192 LEU A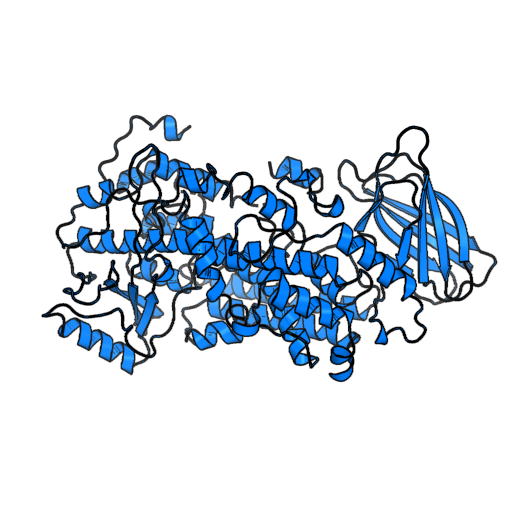 CA 1
ATOM 1414 C C . LEU A 1 191 ? -51.844 155.680 45.765 1.00 84.96 192 LEU A C 1
ATOM 1415 O O . LEU A 1 191 ? -52.730 156.533 45.639 1.00 81.02 192 LEU A O 1
ATOM 1417 N N . ASN A 1 192 ? -51.549 155.099 46.925 1.00 82.44 193 ASN A N 1
ATOM 1418 C CA . ASN A 1 192 ? -52.324 155.338 48.134 1.00 83.90 193 ASN A CA 1
ATOM 1419 C C . ASN A 1 192 ? -52.035 156.737 48.696 1.00 82.23 193 ASN A C 1
ATOM 1420 O O . ASN A 1 192 ? -52.416 157.049 49.819 1.00 84.07 193 ASN A O 1
ATOM 1422 N N . ILE A 1 193 ? -51.401 157.589 47.896 1.00 80.63 194 ILE A N 1
ATOM 1423 C CA . ILE A 1 193 ? -51.056 158.947 48.303 1.00 77.35 194 ILE A CA 1
ATOM 1424 C C . ILE A 1 193 ? -52.286 159.761 48.705 1.00 75.57 194 ILE A C 1
ATOM 1425 O O . ILE A 1 193 ? -52.166 160.841 49.275 1.00 71.04 194 ILE A O 1
ATOM 1430 N N . LEU A 1 194 ? -53.466 159.248 48.379 1.00 81.96 195 LEU A N 1
ATOM 1431 C CA . LEU A 1 194 ? -54.723 159.919 48.713 1.00 87.51 195 LEU A CA 1
ATOM 1432 C C . LEU A 1 194 ? -55.471 159.078 49.768 1.00 90.58 195 LEU A C 1
ATOM 1433 O O . LEU A 1 194 ? -56.707 159.110 49.843 1.00 93.61 195 LEU A O 1
ATOM 1438 N N . ALA A 1 195 ? -54.714 158.311 50.560 1.00 88.74 196 ALA A N 1
ATOM 1439 C CA . ALA A 1 195 ? -55.272 157.434 51.601 1.00 86.59 196 ALA A CA 1
ATOM 1440 C C . ALA A 1 195 ? -55.149 158.013 53.016 1.00 86.47 196 ALA A C 1
ATOM 1441 O O . ALA A 1 195 ? -54.144 158.641 53.349 1.00 85.24 196 ALA A O 1
ATOM 1443 N N . PRO A 1 196 ? -56.158 157.762 53.879 1.00 88.11 197 PRO A N 1
ATOM 1444 C CA . PRO A 1 196 ? -56.252 158.222 55.276 1.00 86.95 197 PRO A CA 1
ATOM 1445 C C . PRO A 1 196 ? -55.035 157.996 56.202 1.00 87.57 197 PRO A C 1
ATOM 1446 O O . PRO A 1 196 ? -54.372 156.954 56.135 1.00 86.48 197 PRO A O 1
ATOM 1450 N N . TRP A 1 197 ? -54.771 158.974 57.077 1.00 84.04 198 TRP A N 1
ATOM 1451 C CA . TRP A 1 197 ? -53.676 158.900 58.052 1.00 79.75 198 TRP A CA 1
ATOM 1452 C C . TRP A 1 197 ? -54.170 159.423 59.408 1.00 78.54 198 TRP A C 1
ATOM 1453 O O . TRP A 1 197 ? -53.658 160.421 59.931 1.00 74.32 198 TRP A O 1
ATOM 1464 N N . LYS A 1 198 ? -55.175 158.743 59.961 1.00 74.84 199 LYS A N 1
ATOM 1465 C CA . LYS A 1 198 ? -55.778 159.130 61.235 1.00 71.90 199 LYS A CA 1
ATOM 1466 C C . LYS A 1 198 ? -55.587 158.120 62.361 1.00 68.31 199 LYS A C 1
ATOM 1467 O O . LYS A 1 198 ? -55.603 158.498 63.532 1.00 66.38 199 LYS A O 1
ATOM 1469 N N . THR A 1 199 ? -55.435 156.842 62.018 1.00 65.68 200 THR A N 1
ATOM 1470 C CA . THR A 1 199 ? -55.252 155.801 63.028 1.00 63.11 200 THR A CA 1
ATOM 1471 C C . THR A 1 199 ? -54.008 154.935 62.826 1.00 58.92 200 THR A C 1
ATOM 1472 O O . THR A 1 199 ? -53.414 154.898 61.747 1.00 56.89 200 THR A O 1
ATOM 1476 N N . LEU A 1 200 ? -53.667 154.197 63.875 1.00 55.73 201 LEU A N 1
ATOM 1477 C CA . LEU A 1 200 ? -52.517 153.307 63.894 1.00 54.08 201 LEU A CA 1
ATOM 1478 C C . LEU A 1 200 ? -52.573 152.271 62.786 1.00 56.31 201 LEU A C 1
ATOM 1479 O O . LEU A 1 200 ? -51.553 151.927 62.179 1.00 55.55 201 LEU A O 1
ATOM 1484 N N . ASP A 1 201 ? -53.779 151.789 62.519 1.00 60.88 202 ASP A N 1
ATOM 1485 C CA . ASP A 1 201 ? -53.992 150.777 61.504 1.00 64.86 202 ASP A CA 1
ATOM 1486 C C . ASP A 1 201 ? -53.531 151.231 60.121 1.00 64.25 202 ASP A C 1
ATOM 1487 O O . ASP A 1 201 ? -53.084 150.415 59.312 1.00 62.38 202 ASP A O 1
ATOM 1492 N N . ASP A 1 202 ? -53.598 152.534 59.867 1.00 61.95 203 ASP A N 1
ATOM 1493 C CA . ASP A 1 202 ? -53.187 153.077 58.578 1.00 58.88 203 ASP A CA 1
ATOM 1494 C C . ASP A 1 202 ? -51.754 152.732 58.218 1.00 55.63 203 ASP A C 1
ATOM 1495 O O . ASP A 1 202 ? -51.390 152.750 57.051 1.00 55.87 203 ASP A O 1
ATOM 1500 N N . PHE A 1 203 ? -50.946 152.382 59.211 1.00 54.12 204 PHE A N 1
ATOM 1501 C CA . PHE A 1 203 ? -49.564 152.020 58.940 1.00 55.82 204 PHE A CA 1
ATOM 1502 C C . PHE A 1 203 ? -49.459 150.755 58.094 1.00 58.19 204 PHE A C 1
ATOM 1503 O O . PHE A 1 203 ? -48.421 150.491 57.490 1.00 64.34 204 PHE A O 1
ATOM 1511 N N . ASN A 1 204 ? -50.554 150.006 58.007 1.00 62.01 205 ASN A N 1
ATOM 1512 C CA . ASN A 1 204 ? -50.588 148.763 57.239 1.00 65.93 205 ASN A CA 1
ATOM 1513 C C . ASN A 1 204 ? -50.445 148.916 55.731 1.00 67.83 205 ASN A C 1
ATOM 1514 O O . ASN A 1 204 ? -50.165 147.941 55.035 1.00 72.44 205 ASN A O 1
ATOM 1519 N N . ARG A 1 205 ? -50.605 150.134 55.224 1.00 63.89 206 ARG A N 1
ATOM 1520 C CA . ARG A 1 205 ? -50.495 150.368 53.787 1.00 61.23 206 ARG A CA 1
ATOM 1521 C C . ARG A 1 205 ? -49.085 150.163 53.223 1.00 65.02 206 ARG A C 1
ATOM 1522 O O . ARG A 1 205 ? -48.924 150.004 52.012 1.00 64.83 206 ARG A O 1
ATOM 1530 N N . ILE A 1 206 ? -48.075 150.203 54.094 1.00 71.81 207 ILE A N 1
ATOM 1531 C CA . ILE A 1 206 ? -46.672 150.025 53.698 1.00 78.12 207 ILE A CA 1
ATOM 1532 C C . ILE A 1 206 ? -46.502 148.840 52.744 1.00 85.03 207 ILE A C 1
ATOM 1533 O O . ILE A 1 206 ? -46.263 149.026 51.549 1.00 89.16 207 ILE A O 1
ATOM 1535 N N . PHE A 1 207 ? -46.575 147.632 53.296 1.00 88.81 208 PHE A N 1
ATOM 1536 C CA . PHE A 1 207 ? -46.476 146.392 52.523 1.00 91.20 208 PHE A CA 1
ATOM 1537 C C . PHE A 1 207 ? -46.634 145.198 53.464 1.00 92.28 208 PHE A C 1
ATOM 1538 O O . PHE A 1 207 ? -47.255 144.194 53.107 1.00 95.26 208 PHE A O 1
ATOM 1546 N N . TRP A 1 208 ? -46.101 145.349 54.677 1.00 91.77 209 TRP A N 1
ATOM 1547 C CA . TRP A 1 208 ? -46.144 144.333 55.733 1.00 84.89 209 TRP A CA 1
ATOM 1548 C C . TRP A 1 208 ? -45.308 144.850 56.910 1.00 77.53 209 TRP A C 1
ATOM 1549 O O . TRP A 1 208 ? -45.242 146.092 57.076 1.00 67.44 209 TRP A O 1
ATOM 1550 N N . ARG A 1 211 ? -42.756 141.231 55.072 1.00 79.83 212 ARG A N 1
ATOM 1551 C CA . ARG A 1 211 ? -41.774 140.579 54.150 1.00 78.54 212 ARG A CA 1
ATOM 1552 C C . ARG A 1 211 ? -41.159 139.291 54.721 1.00 77.96 212 ARG A C 1
ATOM 1553 O O . ARG A 1 211 ? -40.624 138.480 53.969 1.00 80.83 212 ARG A O 1
ATOM 1555 N N . SER A 1 212 ? -41.234 139.109 56.040 1.00 71.08 213 SER A N 1
ATOM 1556 C CA . SER A 1 212 ? -40.675 137.924 56.696 1.00 65.00 213 SER A CA 1
ATOM 1557 C C . SER A 1 212 ? -41.575 137.490 57.855 1.00 64.28 213 SER A C 1
ATOM 1558 O O . SER A 1 212 ? -42.459 138.246 58.270 1.00 59.87 213 SER A O 1
ATOM 1561 N N . LYS A 1 213 ? -41.333 136.291 58.384 1.00 63.45 214 LYS A N 1
ATOM 1562 C CA . LYS A 1 213 ? -42.122 135.745 59.493 1.00 62.20 214 LYS A CA 1
ATOM 1563 C C . LYS A 1 213 ? -42.118 136.660 60.716 1.00 58.09 214 LYS A C 1
ATOM 1564 O O . LYS A 1 213 ? -43.173 137.030 61.242 1.00 53.46 214 LYS A O 1
ATOM 1570 N N . LEU A 1 214 ? -40.920 137.025 61.157 1.00 52.77 215 LEU A N 1
ATOM 1571 C CA . LEU A 1 214 ? -40.757 137.881 62.324 1.00 45.47 215 LEU A CA 1
ATOM 1572 C C . LEU A 1 214 ? -41.336 139.285 62.159 1.00 42.22 215 LEU A C 1
ATOM 1573 O O . LEU A 1 214 ? -41.983 139.806 63.072 1.00 42.60 215 LEU A O 1
ATOM 1578 N N . ALA A 1 215 ? -41.100 139.901 61.007 1.00 41.42 216 ALA A N 1
ATOM 1579 C CA . ALA A 1 215 ? -41.606 141.244 60.768 1.00 42.94 216 ALA A CA 1
ATOM 1580 C C . ALA A 1 215 ? -43.120 141.249 60.964 1.00 44.84 216 ALA A C 1
ATOM 1581 O O . ALA A 1 215 ? -43.647 142.064 61.721 1.00 50.31 216 ALA A O 1
ATOM 1583 N N . ARG A 1 216 ? -43.808 140.281 60.362 1.00 44.62 217 ARG A N 1
ATOM 1584 C CA . ARG A 1 216 ? -45.260 140.196 60.499 1.00 44.36 217 ARG A CA 1
ATOM 1585 C C . ARG A 1 216 ? -45.655 140.123 61.975 1.00 41.54 217 ARG A C 1
ATOM 1586 O O . ARG A 1 216 ? -46.609 140.764 62.412 1.00 43.08 217 ARG A O 1
ATOM 1594 N N . ARG A 1 217 ? -44.877 139.381 62.748 1.00 39.01 218 ARG A N 1
ATOM 1595 C CA . ARG A 1 217 ? -45.109 139.251 64.178 1.00 41.41 218 ARG A CA 1
ATOM 1596 C C . ARG A 1 217 ? -44.991 140.642 64.813 1.00 43.27 218 ARG A C 1
ATOM 1597 O O . ARG A 1 217 ? -45.831 141.044 65.622 1.00 42.81 218 ARG A O 1
ATOM 1605 N N . VAL A 1 218 ? -43.953 141.376 64.417 1.00 39.55 219 VAL A N 1
ATOM 1606 C CA . VAL A 1 218 ? -43.708 142.721 64.919 1.00 33.83 219 VAL A CA 1
ATOM 1607 C C . VAL A 1 218 ? -44.948 143.571 64.650 1.00 36.48 219 VAL A C 1
ATOM 1608 O O . VAL A 1 218 ? -45.424 144.292 65.523 1.00 41.03 219 VAL A O 1
ATOM 1612 N N . ARG A 1 219 ? -45.504 143.429 63.454 1.00 35.05 220 ARG A N 1
ATOM 1613 C CA . ARG A 1 219 ? -46.679 144.188 63.057 1.00 37.52 220 ARG A CA 1
ATOM 1614 C C . ARG A 1 219 ? -47.915 143.813 63.855 1.00 42.74 220 ARG A C 1
ATOM 1615 O O . ARG A 1 219 ? -48.809 144.641 64.081 1.00 43.34 220 ARG A O 1
ATOM 1623 N N . ASP A 1 220 ? -47.971 142.553 64.259 1.00 46.87 221 ASP A N 1
ATOM 1624 C CA . ASP A 1 220 ? -49.103 142.039 65.010 1.00 48.94 221 ASP A CA 1
ATOM 1625 C C . ASP A 1 220 ? -49.039 142.274 66.503 1.00 47.47 221 ASP A C 1
ATOM 1626 O O . ASP A 1 220 ? -50.077 142.373 67.150 1.00 58.02 221 ASP A O 1
ATOM 1631 N N . SER A 1 221 ? -47.843 142.395 67.058 1.00 43.72 222 SER A N 1
ATOM 1632 C CA . SER A 1 221 ? -47.741 142.587 68.494 1.00 43.62 222 SER A CA 1
ATOM 1633 C C . SER A 1 221 ? -46.763 143.657 68.970 1.00 41.98 222 SER A C 1
ATOM 1634 O O . SER A 1 221 ? -46.323 143.635 70.121 1.00 47.86 222 SER A O 1
ATOM 1637 N N . TRP A 1 222 ? -46.480 144.637 68.123 1.00 37.48 223 TRP A N 1
ATOM 1638 C CA . TRP A 1 222 ? -45.547 145.696 68.486 1.00 36.07 223 TRP A CA 1
ATOM 1639 C C . TRP A 1 222 ? -45.915 146.470 69.757 1.00 38.54 223 TRP A C 1
ATOM 1640 O O . TRP A 1 222 ? -45.039 147.029 70.418 1.00 37.33 223 TRP A O 1
ATOM 1651 N N . GLN A 1 223 ? -47.201 146.507 70.098 1.00 41.98 224 GLN A N 1
ATOM 1652 C CA . GLN A 1 223 ? -47.661 147.217 71.296 1.00 44.11 224 GLN A CA 1
ATOM 1653 C C . GLN A 1 223 ? -47.511 146.416 72.593 1.00 46.22 224 GLN A C 1
ATOM 1654 O O . GLN A 1 223 ? -47.787 146.912 73.686 1.00 48.50 224 GLN A O 1
ATOM 1660 N N . GLU A 1 224 ? -47.056 145.179 72.461 1.00 49.17 225 GLU A N 1
ATOM 1661 C CA . GLU A 1 224 ? -46.862 144.287 73.592 1.00 50.00 225 GLU A CA 1
ATOM 1662 C C . GLU A 1 224 ? -45.665 144.735 74.429 1.00 46.94 225 GLU A C 1
ATOM 1663 O O . GLU A 1 224 ? -44.558 144.855 73.901 1.00 51.16 225 GLU A O 1
ATOM 1669 N N . ASP A 1 225 ? -45.860 144.964 75.725 1.00 43.06 226 ASP A N 1
ATOM 1670 C CA . ASP A 1 225 ? -44.737 145.367 76.576 1.00 43.03 226 ASP A CA 1
ATOM 1671 C C . ASP A 1 225 ? -43.646 144.294 76.525 1.00 45.18 226 ASP A C 1
ATOM 1672 O O . ASP A 1 225 ? -42.457 144.604 76.546 1.00 45.30 226 ASP A O 1
ATOM 1677 N N . SER A 1 226 ? -44.060 143.032 76.452 1.00 47.20 227 SER A N 1
ATOM 1678 C CA . SER A 1 226 ? -43.118 141.920 76.385 1.00 46.27 227 SER A CA 1
ATOM 1679 C C . SER A 1 226 ? -42.246 142.002 75.124 1.00 47.70 227 SER A C 1
ATOM 1680 O O . SER A 1 226 ? -41.022 141.818 75.192 1.00 47.94 227 SER A O 1
ATOM 1683 N N . LEU A 1 227 ? -42.870 142.267 73.978 1.00 38.61 228 LEU A N 1
ATOM 1684 C CA . LEU A 1 227 ? -42.127 142.379 72.727 1.00 36.86 228 LEU A CA 1
ATOM 1685 C C . LEU A 1 227 ? -41.217 143.596 72.818 1.00 37.94 228 LEU A C 1
ATOM 1686 O O . LEU A 1 227 ? -40.069 143.561 72.375 1.00 39.05 228 LEU A O 1
ATOM 1691 N N . PHE A 1 228 ? -41.743 144.669 73.399 1.00 35.05 229 PHE A N 1
ATOM 1692 C CA . PHE A 1 228 ? -40.997 145.904 73.574 1.00 30.18 229 PHE A CA 1
ATOM 1693 C C . PHE A 1 228 ? -39.697 145.609 74.323 1.00 28.34 229 PHE A C 1
ATOM 1694 O O . PHE A 1 228 ? -38.615 145.847 73.799 1.00 36.42 229 PHE A O 1
ATOM 1702 N N . GLY A 1 229 ? -39.807 145.038 75.518 1.00 30.98 230 GLY A N 1
ATOM 1703 C CA . GLY A 1 229 ? -38.630 144.718 76.311 1.00 29.37 230 GLY A CA 1
ATOM 1704 C C . GLY A 1 229 ? -37.794 143.593 75.729 1.00 36.78 230 GLY A C 1
ATOM 1705 O O . GLY A 1 229 ? -36.576 143.548 75.926 1.00 38.55 230 GLY A O 1
ATOM 1706 N N . TYR A 1 230 ? -38.443 142.689 74.998 1.00 33.92 231 TYR A N 1
ATOM 1707 C CA . TYR A 1 230 ? -37.758 141.560 74.381 1.00 31.47 231 TYR A CA 1
ATOM 1708 C C . TYR A 1 230 ? -36.664 142.042 73.435 1.00 35.85 231 TYR A C 1
ATOM 1709 O O . TYR A 1 230 ? -35.582 141.444 73.360 1.00 39.19 231 TYR A O 1
ATOM 1718 N N . GLN A 1 231 ? -36.940 143.129 72.722 1.00 30.41 232 GLN A N 1
ATOM 1719 C CA . GLN A 1 231 ? -35.985 143.673 71.775 1.00 27.55 232 GLN A CA 1
ATOM 1720 C C . GLN A 1 231 ? -34.654 144.096 72.372 1.00 29.49 232 GLN A C 1
ATOM 1721 O O . GLN A 1 231 ? -33.625 144.027 71.698 1.00 32.12 232 GLN A O 1
ATOM 1727 N N . PHE A 1 232 ? -34.649 144.491 73.637 1.00 28.61 233 PHE A N 1
ATOM 1728 C CA . PHE A 1 232 ? -33.396 144.901 74.268 1.00 33.38 233 PHE A CA 1
ATOM 1729 C C . PHE A 1 232 ? -32.417 143.736 74.391 1.00 38.85 233 PHE A C 1
ATOM 1730 O O . PHE A 1 232 ? -31.196 143.935 74.466 1.00 38.88 233 PHE A O 1
ATOM 1738 N N . LEU A 1 233 ? -32.968 142.525 74.393 1.00 38.38 234 LEU A N 1
ATOM 1739 C CA . LEU A 1 233 ? -32.181 141.308 74.513 1.00 39.00 234 LEU A CA 1
ATOM 1740 C C . LEU A 1 233 ? -31.875 140.634 73.188 1.00 36.67 234 LEU A C 1
ATOM 1741 O O . LEU A 1 233 ? -30.711 140.446 72.837 1.00 34.81 234 LEU A O 1
ATOM 1746 N N . ASN A 1 234 ? -32.922 140.287 72.446 1.00 33.24 235 ASN A N 1
ATOM 1747 C CA . ASN A 1 234 ? -32.743 139.560 71.195 1.00 39.55 235 ASN A CA 1
ATOM 1748 C C . ASN A 1 234 ? -33.225 140.266 69.933 1.00 39.04 235 ASN A C 1
ATOM 1749 O O . ASN A 1 234 ? -33.436 139.626 68.892 1.00 39.52 235 ASN A O 1
ATOM 1754 N N . GLY A 1 235 ? -33.397 141.581 70.024 1.00 37.11 236 GLY A N 1
ATOM 1755 C CA . GLY A 1 235 ? -33.841 142.359 68.881 1.00 33.14 236 GLY A CA 1
ATOM 1756 C C . GLY A 1 235 ? -32.653 142.841 68.070 1.00 30.36 236 GLY A C 1
ATOM 1757 O O . GLY A 1 235 ? -31.523 142.410 68.304 1.00 31.14 236 GLY A O 1
ATOM 1758 N N . ALA A 1 236 ? -32.892 143.782 67.165 1.00 29.43 237 ALA A N 1
ATOM 1759 C CA . ALA A 1 236 ? -31.841 144.317 66.303 1.00 30.93 237 ALA A CA 1
ATOM 1760 C C . ALA A 1 236 ? -30.695 145.063 67.000 1.00 33.29 237 ALA A C 1
ATOM 1761 O O . ALA A 1 236 ? -29.641 145.249 66.388 1.00 38.71 237 ALA A O 1
ATOM 1763 N N . ASN A 1 237 ? -30.891 145.505 68.248 1.00 36.02 238 ASN A N 1
ATOM 1764 C CA . ASN A 1 237 ? -29.851 146.249 68.984 1.00 29.82 238 ASN A CA 1
ATOM 1765 C C . ASN A 1 237 ? -29.677 145.834 70.450 1.00 31.67 238 ASN A C 1
ATOM 1766 O O . ASN A 1 237 ? -30.045 146.575 71.364 1.00 31.35 238 ASN A O 1
ATOM 1771 N N . PRO A 1 238 ? -29.052 144.669 70.697 1.00 34.45 239 PRO A N 1
ATOM 1772 C CA . PRO A 1 238 ? -28.834 144.180 72.067 1.00 33.05 239 PRO A CA 1
ATOM 1773 C C . PRO A 1 238 ? -27.587 144.762 72.738 1.00 35.78 239 PRO A C 1
ATOM 1774 O O . PRO A 1 238 ? -27.133 144.261 73.772 1.00 34.57 239 PRO A O 1
ATOM 1778 N N . MET A 1 239 ? -27.061 145.842 72.171 1.00 32.45 240 MET A N 1
ATOM 1779 C CA . MET A 1 239 ? -25.838 146.449 72.676 1.00 29.01 240 MET A CA 1
ATOM 1780 C C . MET A 1 239 ? -26.031 147.500 73.749 1.00 30.79 240 MET A C 1
ATOM 1781 O O . MET A 1 239 ? -25.055 148.059 74.244 1.00 35.54 240 MET A O 1
ATOM 1786 N N . LEU A 1 240 ? -27.272 147.750 74.141 1.00 28.24 241 LEU A N 1
ATOM 1787 C CA . LEU A 1 240 ? -27.526 148.792 75.121 1.00 32.89 241 LEU A CA 1
ATOM 1788 C C . LEU A 1 240 ? -27.890 148.340 76.515 1.00 33.65 241 LEU A C 1
ATOM 1789 O O . LEU A 1 240 ? -27.426 148.918 77.497 1.00 31.78 241 LEU A O 1
ATOM 1794 N N . LEU A 1 241 ? -28.768 147.350 76.591 1.00 34.18 242 LEU A N 1
ATOM 1795 C CA . LEU A 1 241 ? -29.242 146.818 77.860 1.00 37.93 242 LEU A CA 1
ATOM 1796 C C . LEU A 1 241 ? -28.110 146.413 78.797 1.00 41.91 242 LEU A C 1
ATOM 1797 O O . LEU A 1 241 ? -27.021 146.060 78.352 1.00 47.48 242 LEU A O 1
ATOM 1802 N N . ARG A 1 242 ? -28.368 146.502 80.098 1.00 44.07 243 ARG A N 1
ATOM 1803 C CA . ARG A 1 242 ? -27.398 146.099 81.111 1.00 45.97 243 ARG A CA 1
ATOM 1804 C C . ARG A 1 242 ? -28.049 145.939 82.476 1.00 46.86 243 ARG A C 1
ATOM 1805 O O . ARG A 1 242 ? -29.071 146.566 82.767 1.00 45.66 243 ARG A O 1
ATOM 1813 N N . ARG A 1 243 ? -27.490 145.041 83.280 1.00 51.76 244 ARG A N 1
ATOM 1814 C CA . ARG A 1 243 ? -27.982 144.791 84.627 1.00 56.23 244 ARG A CA 1
ATOM 1815 C C . ARG A 1 243 ? -27.635 146.009 85.471 1.00 54.77 244 ARG A C 1
ATOM 1816 O O . ARG A 1 243 ? -26.514 146.528 85.400 1.00 55.89 244 ARG A O 1
ATOM 1824 N N . SER A 1 244 ? -28.616 146.489 86.229 1.00 53.30 245 SER A N 1
ATOM 1825 C CA . SER A 1 244 ? -28.428 147.653 87.080 1.00 51.82 245 SER A CA 1
ATOM 1826 C C . SER A 1 244 ? -27.697 147.264 88.364 1.00 54.96 245 SER A C 1
ATOM 1827 O O . SER A 1 244 ? -28.074 146.294 89.037 1.00 44.47 245 SER A O 1
ATOM 1830 N N . VAL A 1 245 ? -26.601 147.970 88.638 1.00 56.93 246 VAL A N 1
ATOM 1831 C CA . VAL A 1 245 ? -25.812 147.765 89.852 1.00 59.55 246 VAL A CA 1
ATOM 1832 C C . VAL A 1 245 ? -26.466 148.694 90.874 1.00 59.33 246 VAL A C 1
ATOM 1833 O O . VAL A 1 245 ? -26.638 148.353 92.043 1.00 61.92 246 VAL A O 1
ATOM 1837 N N . GLN A 1 246 ? -26.860 149.865 90.389 1.00 58.28 247 GLN A N 1
ATOM 1838 C CA . GLN A 1 246 ? -27.523 150.876 91.193 1.00 60.10 247 GLN A CA 1
ATOM 1839 C C . GLN A 1 246 ? -28.497 151.594 90.261 1.00 60.26 247 GLN A C 1
ATOM 1840 O O . GLN A 1 246 ? -28.435 151.432 89.034 1.00 59.30 247 GLN A O 1
ATOM 1846 N N . LEU A 1 247 ? -29.400 152.374 90.843 1.00 57.07 248 LEU A N 1
ATOM 1847 C CA . LEU A 1 247 ? -30.369 153.139 90.065 1.00 55.09 248 LEU A CA 1
ATOM 1848 C C . LEU A 1 247 ? -29.601 154.244 89.335 1.00 54.50 248 LEU A C 1
ATOM 1849 O O . LEU A 1 247 ? -28.690 154.848 89.908 1.00 57.80 248 LEU A O 1
ATOM 1854 N N . PRO A 1 248 ? -29.899 154.468 88.039 1.00 50.25 249 PRO A N 1
ATOM 1855 C CA . PRO A 1 248 ? -29.186 155.518 87.303 1.00 43.05 249 PRO A CA 1
ATOM 1856 C C . PRO A 1 248 ? -29.381 156.859 88.000 1.00 42.63 249 PRO A C 1
ATOM 1857 O O . PRO A 1 248 ? -30.479 157.164 88.467 1.00 42.61 249 PRO A O 1
ATOM 1861 N N . ALA A 1 249 ? -28.317 157.651 88.070 1.00 37.42 250 ALA A N 1
ATOM 1862 C CA . ALA A 1 249 ? -28.388 158.961 88.705 1.00 40.73 250 ALA A CA 1
ATOM 1863 C C . ALA A 1 249 ? -29.341 159.912 87.969 1.00 42.78 250 ALA A C 1
ATOM 1864 O O . ALA A 1 249 ? -29.784 160.919 88.530 1.00 45.54 250 ALA A O 1
ATOM 1866 N N . ARG A 1 250 ? -29.631 159.613 86.704 1.00 41.60 251 ARG A N 1
ATOM 1867 C CA . ARG A 1 250 ? -30.545 160.452 85.936 1.00 38.55 251 ARG A CA 1
ATOM 1868 C C . ARG A 1 250 ? -31.968 160.141 86.344 1.00 36.76 251 ARG A C 1
ATOM 1869 O O . ARG A 1 250 ? -32.868 160.947 86.141 1.00 39.42 251 ARG A O 1
ATOM 1877 N N . LEU A 1 251 ? -32.169 158.958 86.910 1.00 31.21 252 LEU A N 1
ATOM 1878 C CA . LEU A 1 251 ? -33.492 158.563 87.340 1.00 35.27 252 LEU A CA 1
ATOM 1879 C C . LEU A 1 251 ? -33.851 159.217 88.671 1.00 37.17 252 LEU A C 1
ATOM 1880 O O . LEU A 1 251 ? -33.668 158.618 89.733 1.00 38.89 252 LEU A O 1
ATOM 1885 N N . VAL A 1 252 ? -34.296 160.472 88.609 1.00 39.75 253 VAL A N 1
ATOM 1886 C CA . VAL A 1 252 ? -34.717 161.205 89.805 1.00 43.45 253 VAL A CA 1
ATOM 1887 C C . VAL A 1 252 ? -36.250 161.139 89.842 1.00 46.80 253 VAL A C 1
ATOM 1888 O O . VAL A 1 252 ? -36.914 161.191 88.805 1.00 44.96 253 VAL A O 1
ATOM 1892 N N . PHE A 1 253 ? -36.815 160.997 91.033 1.00 47.11 254 PHE A N 1
ATOM 1893 C CA . PHE A 1 253 ? -38.255 160.840 91.137 1.00 46.26 254 PHE A CA 1
ATOM 1894 C C . PHE A 1 253 ? -39.102 162.046 91.493 1.00 47.23 254 PHE A C 1
ATOM 1895 O O . PHE A 1 253 ? -38.742 162.846 92.358 1.00 48.75 254 PHE A O 1
ATOM 1903 N N . PRO A 1 254 ? -40.210 162.234 90.764 1.00 48.11 255 PRO A N 1
ATOM 1904 C CA . PRO A 1 254 ? -41.113 163.348 91.047 1.00 49.87 255 PRO A CA 1
ATOM 1905 C C . PRO A 1 254 ? -41.821 162.944 92.355 1.00 54.01 255 PRO A C 1
ATOM 1906 O O . PRO A 1 254 ? -41.784 161.767 92.744 1.00 48.95 255 PRO A O 1
ATOM 1910 N N . PRO A 1 255 ? -42.410 163.908 93.086 1.00 56.11 256 PRO A N 1
ATOM 1911 C CA . PRO A 1 255 ? -43.094 163.542 94.335 1.00 54.37 256 PRO A CA 1
ATOM 1912 C C . PRO A 1 255 ? -44.243 162.548 94.115 1.00 53.46 256 PRO A C 1
ATOM 1913 O O . PRO A 1 255 ? -44.937 162.600 93.097 1.00 55.30 256 PRO A O 1
ATOM 1917 N N . GLY A 1 256 ? -44.416 161.626 95.059 1.00 54.60 257 GLY A N 1
ATOM 1918 C CA . GLY A 1 256 ? -45.484 160.644 94.956 1.00 55.40 257 GLY A CA 1
ATOM 1919 C C . GLY A 1 256 ? -45.118 159.352 94.248 1.00 58.45 257 GLY A C 1
ATOM 1920 O O . GLY A 1 256 ? -45.944 158.442 94.154 1.00 56.56 257 GLY A O 1
ATOM 1921 N N . MET A 1 257 ? -43.870 159.245 93.797 1.00 60.13 258 MET A N 1
ATOM 1922 C CA . MET A 1 257 ? -43.399 158.059 93.086 1.00 61.79 258 MET A CA 1
ATOM 1923 C C . MET A 1 257 ? -42.773 157.017 94.015 1.00 66.24 258 MET A C 1
ATOM 1924 O O . MET A 1 257 ? -42.057 156.123 93.555 1.00 67.98 258 MET A O 1
ATOM 1929 N N . GLU A 1 258 ? -43.043 157.114 95.314 1.00 68.07 259 GLU A N 1
ATOM 1930 C CA . GLU A 1 258 ? -42.481 156.164 96.278 1.00 68.16 259 GLU A CA 1
ATOM 1931 C C . GLU A 1 258 ? -42.792 154.701 95.946 1.00 67.78 259 GLU A C 1
ATOM 1932 O O . GLU A 1 258 ? -41.913 153.842 96.040 1.00 67.41 259 GLU A O 1
ATOM 1938 N N . GLU A 1 259 ? -44.029 154.425 95.539 1.00 63.72 260 GLU A N 1
ATOM 1939 C CA . GLU A 1 259 ? -44.435 153.066 95.194 1.00 62.64 260 GLU A CA 1
ATOM 1940 C C . GLU A 1 259 ? -43.507 152.453 94.134 1.00 59.35 260 GLU A C 1
ATOM 1941 O O . GLU A 1 259 ? -42.964 151.363 94.325 1.00 59.64 260 GLU A O 1
ATOM 1947 N N . LEU A 1 260 ? -43.305 153.180 93.038 1.00 55.89 261 LEU A N 1
ATOM 1948 C CA . LEU A 1 260 ? -42.450 152.734 91.938 1.00 47.65 261 LEU A CA 1
ATOM 1949 C C . LEU A 1 260 ? -41.024 152.533 92.437 1.00 49.00 261 LEU A C 1
ATOM 1950 O O . LEU A 1 260 ? -40.391 151.501 92.181 1.00 43.19 261 LEU A O 1
ATOM 1955 N N . GLN A 1 261 ? -40.542 153.518 93.183 1.00 48.61 262 GLN A N 1
ATOM 1956 C CA . GLN A 1 261 ? -39.204 153.481 93.738 1.00 47.35 262 GLN A CA 1
ATOM 1957 C C . GLN A 1 261 ? -38.974 152.213 94.556 1.00 49.92 262 GLN A C 1
ATOM 1958 O O . GLN A 1 261 ? -37.883 151.646 94.528 1.00 54.46 262 GLN A O 1
ATOM 1964 N N . ALA A 1 262 ? -40.003 151.763 95.269 1.00 47.44 263 ALA A N 1
ATOM 1965 C CA . ALA A 1 262 ? -39.898 150.555 96.079 1.00 46.70 263 ALA A CA 1
ATOM 1966 C C . ALA A 1 262 ? -39.788 149.357 95.162 1.00 48.90 263 ALA A C 1
ATOM 1967 O O . ALA A 1 262 ? -38.906 148.521 95.332 1.00 56.00 263 ALA A O 1
ATOM 1969 N N . GLN A 1 263 ? -40.672 149.290 94.173 1.00 45.55 264 GLN A N 1
ATOM 1970 C CA . GLN A 1 263 ? -40.671 148.196 93.210 1.00 45.62 264 GLN A CA 1
ATOM 1971 C C . GLN A 1 263 ? -39.325 148.115 92.507 1.00 45.38 264 GLN A C 1
ATOM 1972 O O . GLN A 1 263 ? -38.859 147.025 92.157 1.00 44.75 264 GLN A O 1
ATOM 1978 N N . LEU A 1 264 ? -38.715 149.278 92.287 1.00 47.04 265 LEU A N 1
ATOM 1979 C CA . LEU A 1 264 ? -37.406 149.351 91.645 1.00 52.70 265 LEU A CA 1
ATOM 1980 C C . LEU A 1 264 ? -36.345 148.783 92.583 1.00 51.08 265 LEU A C 1
ATOM 1981 O O . LEU A 1 264 ? -35.526 147.954 92.180 1.00 48.92 265 LEU A O 1
ATOM 1986 N N . GLU A 1 265 ? -36.388 149.218 93.841 1.00 54.54 266 GLU A N 1
ATOM 1987 C CA . GLU A 1 265 ? -35.452 148.765 94.866 1.00 55.21 266 GLU A CA 1
ATOM 1988 C C . GLU A 1 265 ? -35.518 147.256 95.024 1.00 51.16 266 GLU A C 1
ATOM 1989 O O . GLU A 1 265 ? -34.487 146.591 95.139 1.00 53.76 266 GLU A O 1
ATOM 1995 N N . LYS A 1 266 ? -36.733 146.721 95.008 1.00 41.19 267 LYS A N 1
ATOM 1996 C CA . LYS A 1 266 ? -36.940 145.288 95.133 1.00 41.87 267 LYS A CA 1
ATOM 1997 C C . LYS A 1 266 ? -36.180 144.570 94.031 1.00 44.83 267 LYS A C 1
ATOM 1998 O O . LYS A 1 266 ? -35.331 143.719 94.304 1.00 45.45 267 LYS A O 1
ATOM 2004 N N . GLU A 1 267 ? -36.471 144.949 92.788 1.00 47.54 268 GLU A N 1
ATOM 2005 C CA . GLU A 1 267 ? -35.830 144.354 91.619 1.00 45.54 268 GLU A CA 1
ATOM 2006 C C . GLU A 1 267 ? -34.315 144.513 91.638 1.00 46.91 268 GLU A C 1
ATOM 2007 O O . GLU A 1 267 ? -33.590 143.639 91.166 1.00 50.99 268 GLU A O 1
ATOM 2013 N N . LEU A 1 268 ? -33.840 145.639 92.160 1.00 47.23 269 LEU A N 1
ATOM 2014 C CA . LEU A 1 268 ? -32.408 145.902 92.243 1.00 50.97 269 LEU A CA 1
ATOM 2015 C C . LEU A 1 268 ? -31.768 144.884 93.194 1.00 59.81 269 LEU A C 1
ATOM 2016 O O . LEU A 1 268 ? -30.816 144.187 92.824 1.00 56.93 269 LEU A O 1
ATOM 2021 N N . LYS A 1 269 ? -32.323 144.782 94.403 1.00 65.20 270 LYS A N 1
ATOM 2022 C CA . LYS A 1 269 ? -31.823 143.868 95.429 1.00 65.98 270 LYS A CA 1
ATOM 2023 C C . LYS A 1 269 ? -31.818 142.423 94.941 1.00 63.81 270 LYS A C 1
ATOM 2024 O O . LYS A 1 269 ? -30.918 141.648 95.278 1.00 63.98 270 LYS A O 1
ATOM 2030 N N . ALA A 1 270 ? -32.832 142.061 94.161 1.00 56.02 271 ALA A N 1
ATOM 2031 C CA . ALA A 1 270 ? -32.924 140.715 93.613 1.00 57.81 271 ALA A CA 1
ATOM 2032 C C . ALA A 1 270 ? -31.983 140.555 92.419 1.00 61.53 271 ALA A C 1
ATOM 2033 O O . ALA A 1 270 ? -31.769 139.438 91.948 1.00 65.65 271 ALA A O 1
ATOM 2035 N N . GLY A 1 271 ? -31.442 141.672 91.926 1.00 62.19 272 GLY A N 1
ATOM 2036 C CA . GLY A 1 271 ? -30.533 141.645 90.787 1.00 56.99 272 GLY A CA 1
ATOM 2037 C C . GLY A 1 271 ? -31.216 141.357 89.459 1.00 55.37 272 GLY A C 1
ATOM 2038 O O . GLY A 1 271 ? -30.600 140.830 88.533 1.00 58.73 272 GLY A O 1
ATOM 2039 N N . THR A 1 272 ? -32.501 141.672 89.367 1.00 50.58 273 THR A N 1
ATOM 2040 C CA . THR A 1 272 ? -33.246 141.446 88.141 1.00 48.23 273 THR A CA 1
ATOM 2041 C C . THR A 1 272 ? -33.664 142.772 87.502 1.00 48.86 273 THR A C 1
ATOM 2042 O O . THR A 1 272 ? -34.527 142.814 86.616 1.00 46.80 273 THR A O 1
ATOM 2046 N N . LEU A 1 273 ? -33.035 143.855 87.945 1.00 43.13 274 LEU A N 1
ATOM 2047 C CA . LEU A 1 273 ? -33.334 145.167 87.398 1.00 46.56 274 LEU A CA 1
ATOM 2048 C C . LEU A 1 273 ? -32.371 145.478 86.264 1.00 48.94 274 LEU A C 1
ATOM 2049 O O . LEU A 1 273 ? -31.157 145.395 86.441 1.00 55.64 274 LEU A O 1
ATOM 2054 N N . PHE A 1 274 ? -32.911 145.861 85.112 1.00 49.21 275 PHE A N 1
ATOM 2055 C CA . PHE A 1 274 ? -32.096 146.198 83.948 1.00 49.13 275 PHE A CA 1
ATOM 2056 C C . PHE A 1 274 ? -32.386 147.609 83.459 1.00 45.19 275 PHE A C 1
ATOM 2057 O O . PHE A 1 274 ? -33.457 148.162 83.720 1.00 43.97 275 PHE A O 1
ATOM 2065 N N . GLU A 1 275 ? -31.442 148.169 82.717 1.00 39.48 276 GLU A N 1
ATOM 2066 C CA . GLU A 1 275 ? -31.585 149.522 82.218 1.00 41.13 276 GLU A CA 1
ATOM 2067 C C . GLU A 1 275 ? -31.071 149.708 80.798 1.00 43.65 276 GLU A C 1
ATOM 2068 O O . GLU A 1 275 ? -30.063 149.112 80.395 1.00 47.10 276 GLU A O 1
ATOM 2074 N N . ALA A 1 276 ? -31.781 150.543 80.048 1.00 39.62 277 ALA A N 1
ATOM 2075 C CA . ALA A 1 276 ? -31.413 150.890 78.680 1.00 36.94 277 ALA A CA 1
ATOM 2076 C C . ALA A 1 276 ? -31.489 152.419 78.662 1.00 31.94 277 ALA A C 1
ATOM 2077 O O . ALA A 1 276 ? -32.579 153.000 78.649 1.00 33.60 277 ALA A O 1
ATOM 2079 N N . ASP A 1 277 ? -30.320 153.047 78.746 1.00 28.15 278 ASP A N 1
ATOM 2080 C CA . ASP A 1 277 ? -30.166 154.500 78.797 1.00 31.45 278 ASP A CA 1
ATOM 2081 C C . ASP A 1 277 ? -29.650 155.092 77.478 1.00 36.64 278 ASP A C 1
ATOM 2082 O O . ASP A 1 277 ? -28.521 154.807 77.064 1.00 34.92 278 ASP A O 1
ATOM 2087 N N . PHE A 1 278 ? -30.446 155.977 76.874 1.00 34.12 279 PHE A N 1
ATOM 2088 C CA . PHE A 1 278 ? -30.088 156.616 75.610 1.00 32.07 279 PHE A CA 1
ATOM 2089 C C . PHE A 1 278 ? -29.581 158.044 75.811 1.00 36.88 279 PHE A C 1
ATOM 2090 O O . PHE A 1 278 ? -29.886 158.944 75.023 1.00 33.73 279 PHE A O 1
ATOM 2098 N N . ALA A 1 279 ? -28.758 158.229 76.838 1.00 40.89 280 ALA A N 1
ATOM 2099 C CA . ALA A 1 279 ? -28.186 159.534 77.167 1.00 37.88 280 ALA A CA 1
ATOM 2100 C C . ALA A 1 279 ? -27.299 160.057 76.048 1.00 39.59 280 ALA A C 1
ATOM 2101 O O . ALA A 1 279 ? -27.095 161.264 75.917 1.00 41.70 280 ALA A O 1
ATOM 2103 N N . LEU A 1 280 ? -26.779 159.137 75.242 1.00 42.50 281 LEU A N 1
ATOM 2104 C CA . LEU A 1 280 ? -25.911 159.476 74.121 1.00 41.35 281 LEU A CA 1
ATOM 2105 C C . LEU A 1 280 ? -26.580 160.475 73.177 1.00 42.57 281 LEU A C 1
ATOM 2106 O O . LEU A 1 280 ? -25.911 161.311 72.574 1.00 44.41 281 LEU A O 1
ATOM 2111 N N . LEU A 1 281 ? -27.904 160.385 73.080 1.00 41.97 282 LEU A N 1
ATOM 2112 C CA . LEU A 1 281 ? -28.701 161.243 72.211 1.00 36.45 282 LEU A CA 1
ATOM 2113 C C . LEU A 1 281 ? -28.929 162.653 72.721 1.00 38.98 282 LEU A C 1
ATOM 2114 O O . LEU A 1 281 ? -29.420 163.513 71.984 1.00 41.14 282 LEU A O 1
ATOM 2119 N N . ASP A 1 282 ? -28.601 162.893 73.981 1.00 38.67 283 ASP A N 1
ATOM 2120 C CA . ASP A 1 282 ? -28.802 164.210 74.552 1.00 43.36 283 ASP A CA 1
ATOM 2121 C C . ASP A 1 282 ? -27.905 165.243 73.867 1.00 48.01 283 ASP A C 1
ATOM 2122 O O . ASP A 1 282 ? -26.770 164.944 73.487 1.00 47.46 283 ASP A O 1
ATOM 2127 N N . ASN A 1 283 ? -28.451 166.439 73.657 1.00 53.57 284 ASN A N 1
ATOM 2128 C CA . ASN A 1 283 ? -27.720 167.547 73.032 1.00 60.83 284 ASN A CA 1
ATOM 2129 C C . ASN A 1 283 ? -27.325 167.361 71.577 1.00 57.82 284 ASN A C 1
ATOM 2130 O O . ASN A 1 283 ? -26.453 168.070 71.068 1.00 60.56 284 ASN A O 1
ATOM 2135 N N . ILE A 1 284 ? -27.976 166.424 70.904 1.00 50.76 285 ILE A N 1
ATOM 2136 C CA . ILE A 1 284 ? -27.694 166.187 69.503 1.00 42.90 285 ILE A CA 1
ATOM 2137 C C . ILE A 1 284 ? -28.708 166.937 68.650 1.00 41.50 285 ILE A C 1
ATOM 2138 O O . ILE A 1 284 ? -29.908 166.920 68.926 1.00 38.49 285 ILE A O 1
ATOM 2143 N N . LYS A 1 285 ? -28.195 167.682 67.679 1.00 42.39 286 LYS A N 1
ATOM 2144 C CA . LYS A 1 285 ? -29.009 168.484 66.771 1.00 40.74 286 LYS A CA 1
ATOM 2145 C C . LYS A 1 285 ? -30.008 167.629 65.995 1.00 36.91 286 LYS A C 1
ATOM 2146 O O . LYS A 1 285 ? -29.611 166.741 65.237 1.00 37.61 286 LYS A O 1
ATOM 2152 N N . ALA A 1 286 ? -31.298 167.885 66.198 1.00 29.50 287 ALA A N 1
ATOM 2153 C CA . ALA A 1 286 ? -32.340 167.152 65.482 1.00 30.48 287 ALA A CA 1
ATOM 2154 C C . ALA A 1 286 ? -32.512 167.735 64.071 1.00 31.73 287 ALA A C 1
ATOM 2155 O O . ALA A 1 286 ? -32.346 168.940 63.844 1.00 35.06 287 ALA A O 1
ATOM 2157 N N . ASN A 1 287 ? -32.852 166.866 63.133 1.00 30.30 288 ASN A N 1
ATOM 2158 C CA . ASN A 1 287 ? -33.045 167.220 61.726 1.00 30.20 288 ASN A CA 1
ATOM 2159 C C . ASN A 1 287 ? -34.189 168.217 61.494 1.00 32.33 288 ASN A C 1
ATOM 2160 O O . ASN A 1 287 ? -35.023 168.468 62.378 1.00 32.79 288 ASN A O 1
ATOM 2165 N N . VAL A 1 288 ? -34.187 168.794 60.296 1.00 28.13 289 VAL A N 1
ATOM 2166 C CA . VAL A 1 288 ? -35.198 169.733 59.827 1.00 30.14 289 VAL A CA 1
ATOM 2167 C C . VAL A 1 288 ? -35.388 169.284 58.381 1.00 34.51 289 VAL A C 1
ATOM 2168 O O . VAL A 1 288 ? -34.547 169.536 57.514 1.00 35.15 289 VAL A O 1
ATOM 2172 N N . ILE A 1 289 ? -36.451 168.534 58.148 1.00 37.84 290 ILE A N 1
ATOM 2173 C CA . ILE A 1 289 ? -36.726 168.007 56.821 1.00 37.66 290 ILE A CA 1
ATOM 2174 C C . ILE A 1 289 ? -37.764 168.893 56.168 1.00 37.56 290 ILE A C 1
ATOM 2175 O O . ILE A 1 289 ? -38.881 169.008 56.676 1.00 39.17 290 ILE A O 1
ATOM 2180 N N . LEU A 1 290 ? -37.386 169.528 55.061 1.00 41.38 291 LEU A N 1
ATOM 2181 C CA . LEU A 1 290 ? -38.291 170.418 54.339 1.00 47.27 291 LEU A CA 1
ATOM 2182 C C . LEU A 1 290 ? -38.812 171.534 55.249 1.00 43.21 291 LEU A C 1
ATOM 2183 O O . LEU A 1 290 ? -40.022 171.765 55.331 1.00 39.80 291 LEU A O 1
ATOM 2188 N N . TYR A 1 291 ? -37.897 172.178 55.975 1.00 38.21 292 TYR A N 1
ATOM 2189 C CA . TYR A 1 291 ? -38.228 173.292 56.875 1.00 35.99 292 TYR A CA 1
ATOM 2190 C C . TYR A 1 291 ? -39.131 172.968 58.071 1.00 33.59 292 TYR A C 1
ATOM 2191 O O . TYR A 1 291 ? -39.569 173.863 58.792 1.00 40.26 292 TYR A O 1
ATOM 2200 N N . CYS A 1 292 ? -39.395 171.686 58.282 1.00 38.61 293 CYS A N 1
ATOM 2201 C CA . CYS A 1 292 ? -40.201 171.235 59.408 1.00 37.18 293 CYS A CA 1
ATOM 2202 C C . CYS A 1 292 ? -39.259 170.624 60.421 1.00 37.48 293 CYS A C 1
ATOM 2203 O O . CYS A 1 292 ? -38.374 169.835 60.068 1.00 40.42 293 CYS A O 1
ATOM 2206 N N . GLN A 1 293 ? -39.478 170.977 61.682 1.00 38.65 294 GLN A N 1
ATOM 2207 C CA . GLN A 1 293 ? -38.661 170.509 62.786 1.00 34.93 294 GLN A CA 1
ATOM 2208 C C . GLN A 1 293 ? -38.923 169.050 63.136 1.00 35.91 294 GLN A C 1
ATOM 2209 O O . GLN A 1 293 ? -40.080 168.632 63.241 1.00 36.49 294 GLN A O 1
ATOM 2215 N N . GLN A 1 294 ? -37.837 168.285 63.277 1.00 30.66 295 GLN A N 1
ATOM 2216 C CA . GLN A 1 294 ? -37.900 166.873 63.655 1.00 25.57 295 GLN A CA 1
ATOM 2217 C C . GLN A 1 294 ? -37.434 166.820 65.109 1.00 28.79 295 GLN A C 1
ATOM 2218 O O . GLN A 1 294 ? -36.761 167.744 65.568 1.00 28.13 295 GLN A O 1
ATOM 2224 N N . TYR A 1 295 ? -37.788 165.764 65.841 1.00 27.57 296 TYR A N 1
ATOM 2225 C CA . TYR A 1 295 ? -37.408 165.689 67.250 1.00 31.38 296 TYR A CA 1
ATOM 2226 C C . TYR A 1 295 ? -36.741 164.402 67.715 1.00 33.08 296 TYR A C 1
ATOM 2227 O O . TYR A 1 295 ? -36.993 163.318 67.183 1.00 36.61 296 TYR A O 1
ATOM 2236 N N . LEU A 1 296 ? -35.908 164.550 68.742 1.00 31.91 297 LEU A N 1
ATOM 2237 C CA . LEU A 1 296 ? -35.146 163.461 69.344 1.00 32.35 297 LEU A CA 1
ATOM 2238 C C . LEU A 1 296 ? -35.376 163.423 70.839 1.00 32.39 297 LEU A C 1
ATOM 2239 O O . LEU A 1 296 ? -35.816 164.409 71.438 1.00 35.91 297 LEU A O 1
ATOM 2244 N N . ALA A 1 297 ? -35.058 162.285 71.443 1.00 31.57 298 ALA A N 1
ATOM 2245 C CA . ALA A 1 297 ? -35.183 162.119 72.880 1.00 29.00 298 ALA A CA 1
ATOM 2246 C C . ALA A 1 297 ? -34.082 161.180 73.362 1.00 29.21 298 ALA A C 1
ATOM 2247 O O . ALA A 1 297 ? -33.617 160.320 72.614 1.00 28.50 298 ALA A O 1
ATOM 2249 N N . ALA A 1 298 ? -33.626 161.404 74.591 1.00 32.51 299 ALA A N 1
ATOM 2250 C CA . ALA A 1 298 ? -32.597 160.586 75.225 1.00 30.88 299 ALA A CA 1
ATOM 2251 C C . ALA A 1 298 ? -33.299 159.910 76.409 1.00 28.38 299 ALA A C 1
ATOM 2252 O O . ALA A 1 298 ? -33.045 160.227 77.575 1.00 23.86 299 ALA A O 1
ATOM 2254 N N . PRO A 1 299 ? -34.207 158.966 76.118 1.00 30.85 300 PRO A N 1
ATOM 2255 C CA . PRO A 1 299 ? -34.918 158.299 77.205 1.00 29.70 300 PRO A CA 1
ATOM 2256 C C . PRO A 1 299 ? -34.109 157.305 78.020 1.00 31.51 300 PRO A C 1
ATOM 2257 O O . PRO A 1 299 ? -32.949 157.015 77.721 1.00 33.06 300 PRO A O 1
ATOM 2261 N N . LEU A 1 300 ? -34.754 156.798 79.062 1.00 32.39 301 LEU A N 1
ATOM 2262 C CA . LEU A 1 300 ? -34.186 155.811 79.956 1.00 29.53 301 LEU A CA 1
ATOM 2263 C C . LEU A 1 300 ? -35.346 154.867 80.184 1.00 30.77 301 LEU A C 1
ATOM 2264 O O . LEU A 1 300 ? -36.480 155.305 80.372 1.00 26.21 301 LEU A O 1
ATOM 2269 N N . VAL A 1 301 ? -35.075 153.577 80.093 1.00 30.91 302 VAL A N 1
ATOM 2270 C CA . VAL A 1 301 ? -36.091 152.575 80.335 1.00 29.73 302 VAL A CA 1
ATOM 2271 C C . VAL A 1 301 ? -35.535 151.676 81.426 1.00 37.42 302 VAL A C 1
ATOM 2272 O O . VAL A 1 301 ? -34.340 151.362 81.428 1.00 38.33 302 VAL A O 1
ATOM 2276 N N . MET A 1 302 ? -36.374 151.349 82.400 1.00 40.10 303 MET A N 1
ATOM 2277 C CA . MET A 1 302 ? -35.986 150.447 83.475 1.00 37.99 303 MET A CA 1
ATOM 2278 C C . MET A 1 302 ? -36.858 149.223 83.243 1.00 41.33 303 MET A C 1
ATOM 2279 O O . MET A 1 302 ? -38.065 149.352 83.018 1.00 37.68 303 MET A O 1
ATOM 2284 N N . LEU A 1 303 ? -36.251 148.045 83.229 1.00 38.00 304 LEU A N 1
ATOM 2285 C CA . LEU A 1 303 ? -37.014 146.830 83.014 1.00 35.18 304 LEU A CA 1
ATOM 2286 C C . LEU A 1 303 ? -36.657 145.832 84.103 1.00 37.38 304 LEU A C 1
ATOM 2287 O O . LEU A 1 303 ? -35.667 146.013 84.824 1.00 32.98 304 LEU A O 1
ATOM 2292 N N . LYS A 1 304 ? -37.495 144.809 84.250 1.00 37.86 305 LYS A N 1
ATOM 2293 C CA . LYS A 1 304 ? -37.278 143.758 85.242 1.00 37.60 305 LYS A CA 1
ATOM 2294 C C . LYS A 1 304 ? -37.302 142.397 84.553 1.00 39.48 305 LYS A C 1
ATOM 2295 O O . LYS A 1 304 ? -38.147 142.137 83.680 1.00 35.72 305 LYS A O 1
ATOM 2301 N N . LEU A 1 305 ? -36.326 141.559 84.876 1.00 39.17 306 LEU A N 1
ATOM 2302 C CA . LEU A 1 305 ? -36.279 140.228 84.299 1.00 42.05 306 LEU A CA 1
ATOM 2303 C C . LEU A 1 305 ? -37.152 139.340 85.188 1.00 45.64 306 LEU A C 1
ATOM 2304 O O . LEU A 1 305 ? -36.897 139.180 86.390 1.00 45.82 306 LEU A O 1
ATOM 2309 N N . GLN A 1 306 ? -38.215 138.810 84.604 1.00 43.98 307 GLN A N 1
ATOM 2310 C CA . GLN A 1 306 ? -39.134 137.964 85.343 1.00 50.69 307 GLN A CA 1
ATOM 2311 C C . GLN A 1 306 ? -38.726 136.501 85.358 1.00 57.37 307 GLN A C 1
ATOM 2312 O O . GLN A 1 306 ? -38.101 136.013 84.418 1.00 61.51 307 GLN A O 1
ATOM 2318 N N . PRO A 1 307 ? -39.126 135.765 86.409 1.00 63.70 308 PRO A N 1
ATOM 2319 C CA . PRO A 1 307 ? -38.803 134.343 86.545 1.00 66.90 308 PRO A CA 1
ATOM 2320 C C . PRO A 1 307 ? -39.275 133.519 85.342 1.00 67.80 308 PRO A C 1
ATOM 2321 O O . PRO A 1 307 ? -38.673 132.496 85.011 1.00 68.52 308 PRO A O 1
ATOM 2325 N N . ASP A 1 308 ? -40.338 133.971 84.679 1.00 66.30 309 ASP A N 1
ATOM 2326 C CA . ASP A 1 308 ? -40.851 133.252 83.513 1.00 65.62 309 ASP A CA 1
ATOM 2327 C C . ASP A 1 308 ? -40.049 133.544 82.245 1.00 63.47 309 ASP A C 1
ATOM 2328 O O . ASP A 1 308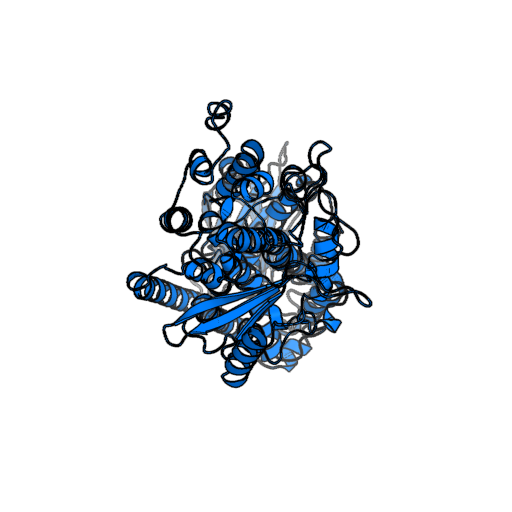 ? -40.414 133.096 81.161 1.00 63.41 309 ASP A O 1
ATOM 2333 N N . GLY A 1 309 ? -38.990 134.339 82.383 1.00 62.49 310 GLY A N 1
ATOM 2334 C CA . GLY A 1 309 ? -38.133 134.659 81.255 1.00 62.21 310 GLY A CA 1
ATOM 2335 C C . GLY A 1 309 ? -38.413 135.918 80.454 1.00 59.42 310 GLY A C 1
ATOM 2336 O O . GLY A 1 309 ? -37.706 136.190 79.478 1.00 62.37 310 GLY A O 1
ATOM 2337 N N . LYS A 1 310 ? -39.426 136.687 80.841 1.00 53.75 311 LYS A N 1
ATOM 2338 C CA . LYS A 1 310 ? -39.750 137.910 80.116 1.00 49.97 311 LYS A CA 1
ATOM 2339 C C . LYS A 1 310 ? -39.101 139.141 80.721 1.00 49.61 311 LYS A C 1
ATOM 2340 O O . LYS A 1 310 ? -38.896 139.217 81.934 1.00 51.48 311 LYS A O 1
ATOM 2346 N N . LEU A 1 311 ? -38.713 140.071 79.854 1.00 47.70 312 LEU A N 1
ATOM 2347 C CA . LEU A 1 311 ? -38.104 141.324 80.284 1.00 45.90 312 LEU A CA 1
ATOM 2348 C C . LEU A 1 311 ? -39.193 142.359 80.042 1.00 48.00 312 LEU A C 1
ATOM 2349 O O . LEU A 1 311 ? -39.536 142.662 78.891 1.00 50.57 312 LEU A O 1
ATOM 2354 N N . MET A 1 312 ? -39.764 142.859 81.132 1.00 43.96 313 MET A N 1
ATOM 2355 C CA . MET A 1 312 ? -40.850 143.823 81.057 1.00 35.71 313 MET A CA 1
ATOM 2356 C C . MET A 1 312 ? -40.475 145.238 81.471 1.00 34.76 313 MET A C 1
ATOM 2357 O O . MET A 1 312 ? -39.732 145.451 82.435 1.00 31.72 313 MET A O 1
ATOM 2362 N N . PRO A 1 313 ? -40.991 146.229 80.737 1.00 30.25 314 PRO A N 1
ATOM 2363 C CA . PRO A 1 313 ? -40.720 147.636 81.021 1.00 30.87 314 PRO A CA 1
ATOM 2364 C C . PRO A 1 313 ? -41.451 148.134 82.269 1.00 32.08 314 PRO A C 1
ATOM 2365 O O . PRO A 1 313 ? -42.662 147.948 82.412 1.00 40.41 314 PRO A O 1
ATOM 2369 N N . MET A 1 314 ? -40.709 148.769 83.166 1.00 33.53 315 MET A N 1
ATOM 2370 C CA . MET A 1 314 ? -41.276 149.318 84.396 1.00 35.60 315 MET A CA 1
ATOM 2371 C C . MET A 1 314 ? -41.540 150.831 84.311 1.00 39.64 315 MET A C 1
ATOM 2372 O O . MET A 1 314 ? -42.618 151.297 84.669 1.00 44.04 315 MET A O 1
ATOM 2377 N N . VAL A 1 315 ? -40.553 151.598 83.858 1.00 39.64 316 VAL A N 1
ATOM 2378 C CA . VAL A 1 315 ? -40.696 153.049 83.753 1.00 38.62 316 VAL A CA 1
ATOM 2379 C C . VAL A 1 315 ? -39.918 153.564 82.558 1.00 44.50 316 VAL A C 1
ATOM 2380 O O . VAL A 1 315 ? -38.903 152.972 82.162 1.00 47.15 316 VAL A O 1
ATOM 2384 N N . ILE A 1 316 ? -40.376 154.678 81.999 1.00 40.78 317 ILE A N 1
ATOM 2385 C CA . ILE A 1 316 ? -39.676 155.310 80.892 1.00 36.58 317 ILE A CA 1
ATOM 2386 C C . ILE A 1 316 ? -39.577 156.799 81.184 1.00 36.51 317 ILE A C 1
ATOM 2387 O O . ILE A 1 316 ? -40.580 157.453 81.466 1.00 32.80 317 ILE A O 1
ATOM 2392 N N . GLN A 1 317 ? -38.354 157.311 81.176 1.00 32.68 318 GLN A N 1
ATOM 2393 C CA . GLN A 1 317 ? -38.107 158.727 81.388 1.00 28.84 318 GLN A CA 1
ATOM 2394 C C . GLN A 1 317 ? -37.690 159.222 79.997 1.00 30.81 318 GLN A C 1
ATOM 2395 O O . GLN A 1 317 ? -36.790 158.642 79.394 1.00 33.65 318 GLN A O 1
ATOM 2401 N N . LEU A 1 318 ? -38.363 160.244 79.470 1.00 30.05 319 LEU A N 1
ATOM 2402 C CA . LEU A 1 318 ? -38.047 160.762 78.138 1.00 31.82 319 LEU A CA 1
ATOM 2403 C C . LEU A 1 318 ? -37.027 161.898 78.042 1.00 32.51 319 LEU A C 1
ATOM 2404 O O . LEU A 1 318 ? -36.489 162.167 76.964 1.00 29.41 319 LEU A O 1
ATOM 2409 N N . HIS A 1 319 ? -36.772 162.567 79.156 1.00 33.86 320 HIS A N 1
ATOM 2410 C CA . HIS A 1 319 ? -35.830 163.679 79.194 1.00 33.29 320 HIS A CA 1
ATOM 2411 C C . HIS A 1 319 ? -34.833 163.468 80.324 1.00 34.25 320 HIS A C 1
ATOM 2412 O O . HIS A 1 319 ? -35.154 162.852 81.344 1.00 32.68 320 HIS A O 1
ATOM 2419 N N . LEU A 1 320 ? -33.619 163.970 80.141 1.00 36.52 321 LEU A N 1
ATOM 2420 C CA . LEU A 1 320 ? -32.628 163.895 81.201 1.00 38.86 321 LEU A CA 1
ATOM 2421 C C . LEU A 1 320 ? -32.969 165.057 82.128 1.00 40.89 321 LEU A C 1
ATOM 2422 O O . LEU A 1 320 ? -33.305 166.157 81.665 1.00 40.74 321 LEU A O 1
ATOM 2427 N N . PRO A 1 321 ? -32.942 164.818 83.445 1.00 44.07 322 PRO A N 1
ATOM 2428 C CA . PRO A 1 321 ? -33.259 165.873 84.410 1.00 43.05 322 PRO A CA 1
ATOM 2429 C C . PRO A 1 321 ? -32.246 166.983 84.319 1.00 42.20 322 PRO A C 1
ATOM 2430 O O . PRO A 1 321 ? -31.059 166.720 84.146 1.00 42.70 322 PRO A O 1
ATOM 2434 N N . LYS A 1 322 ? -32.721 168.221 84.359 1.00 49.71 323 LYS A N 1
ATOM 2435 C CA . LYS A 1 322 ? -31.830 169.368 84.318 1.00 49.18 323 LYS A CA 1
ATOM 2436 C C . LYS A 1 322 ? -31.529 169.779 85.744 1.00 49.19 323 LYS A C 1
ATOM 2437 O O . LYS A 1 322 ? -32.395 169.722 86.622 1.00 49.52 323 LYS A O 1
ATOM 2443 N N . ILE A 1 323 ? -30.276 170.131 85.983 1.00 56.24 324 ILE A N 1
ATOM 2444 C CA . ILE A 1 323 ? -29.848 170.545 87.303 1.00 58.82 324 ILE A CA 1
ATOM 2445 C C . ILE A 1 323 ? -30.531 171.859 87.640 1.00 54.51 324 ILE A C 1
ATOM 2446 O O . ILE A 1 323 ? -30.619 172.758 86.802 1.00 51.91 324 ILE A O 1
ATOM 2451 N N . GLY A 1 324 ? -31.081 171.929 88.846 1.00 48.55 325 GLY A N 1
ATOM 2452 C CA . GLY A 1 324 ? -31.731 173.144 89.285 1.00 44.92 325 GLY A CA 1
ATOM 2453 C C . GLY A 1 324 ? -33.193 173.255 88.945 1.00 44.72 325 GLY A C 1
ATOM 2454 O O . GLY A 1 324 ? -33.822 174.259 89.270 1.00 45.69 325 GLY A O 1
ATOM 2455 N N . SER A 1 325 ? -33.747 172.234 88.306 1.00 46.18 326 SER A N 1
ATOM 2456 C CA . SER A 1 325 ? -35.157 172.264 87.956 1.00 48.40 326 SER A CA 1
ATOM 2457 C C . SER A 1 325 ? -35.847 170.965 88.331 1.00 46.16 326 SER A C 1
ATOM 2458 O O . SER A 1 325 ? -35.196 169.932 88.528 1.00 40.25 326 SER A O 1
ATOM 2461 N N . SER A 1 326 ? -37.171 171.036 88.450 1.00 47.21 327 SER A N 1
ATOM 2462 C CA . SER A 1 326 ? -37.991 169.883 88.804 1.00 42.85 327 SER A CA 1
ATOM 2463 C C . SER A 1 326 ? -37.711 168.730 87.850 1.00 44.05 327 SER A C 1
ATOM 2464 O O . SER A 1 326 ? -37.315 168.944 86.706 1.00 51.94 327 SER A O 1
ATOM 2466 N N . PRO A 1 327 ? -37.871 167.489 88.321 1.00 41.34 328 PRO A N 1
ATOM 2467 C CA . PRO A 1 327 ? -37.622 166.332 87.461 1.00 40.96 328 PRO A CA 1
ATOM 2468 C C . PRO A 1 327 ? -38.677 166.178 86.361 1.00 40.62 328 PRO A C 1
ATOM 2469 O O . PRO A 1 327 ? -39.799 166.683 86.484 1.00 42.72 328 PRO A O 1
ATOM 2473 N N . PRO A 1 328 ? -38.297 165.560 85.231 1.00 36.88 329 PRO A N 1
ATOM 2474 C CA . PRO A 1 328 ? -39.246 165.359 84.134 1.00 35.14 329 PRO A CA 1
ATOM 2475 C C . PRO A 1 328 ? -40.162 164.208 84.535 1.00 37.47 329 PRO A C 1
ATOM 2476 O O . PRO A 1 328 ? -39.834 163.440 85.438 1.00 37.32 329 PRO A O 1
ATOM 2480 N N . PRO A 1 329 ? -41.322 164.070 83.877 1.00 40.70 330 PRO A N 1
ATOM 2481 C CA . PRO A 1 329 ? -42.243 162.979 84.223 1.00 40.99 330 PRO A CA 1
ATOM 2482 C C . PRO A 1 329 ? -41.623 161.607 83.982 1.00 46.15 330 PRO A C 1
ATOM 2483 O O . PRO A 1 329 ? -40.637 161.472 83.235 1.00 40.94 330 PRO A O 1
ATOM 2487 N N . LEU A 1 330 ? -42.214 160.598 84.616 1.00 41.82 331 LEU A N 1
ATOM 2488 C CA . LEU A 1 330 ? -41.788 159.214 84.474 1.00 38.09 331 LEU A CA 1
ATOM 2489 C C . LEU A 1 330 ? -43.044 158.482 84.024 1.00 42.90 331 LEU A C 1
ATOM 2490 O O . LEU A 1 330 ? -44.065 158.509 84.717 1.00 45.93 331 LEU A O 1
ATOM 2495 N N . PHE A 1 331 ? -42.994 157.902 82.831 1.00 42.66 332 PHE A N 1
ATOM 2496 C CA . PHE A 1 331 ? -44.133 157.181 82.276 1.00 33.54 332 PHE A CA 1
ATOM 2497 C C . PHE A 1 331 ? -44.142 155.735 82.742 1.00 33.65 332 PHE A C 1
ATOM 2498 O O . PHE A 1 331 ? -43.092 155.090 82.866 1.00 31.18 332 PHE A O 1
ATOM 2506 N N . LEU A 1 332 ? -45.348 155.242 82.992 1.00 29.33 333 LEU A N 1
ATOM 2507 C CA . LEU A 1 332 ? -45.566 153.918 83.528 1.00 31.78 333 LEU A CA 1
ATOM 2508 C C . LEU A 1 332 ? -46.565 153.161 82.686 1.00 36.68 333 LEU A C 1
ATOM 2509 O O . LEU A 1 332 ? -47.455 153.766 82.085 1.00 37.92 333 LEU A O 1
ATOM 2514 N N . PRO A 1 333 ? -46.475 151.817 82.692 1.00 33.94 334 PRO A N 1
ATOM 2515 C CA . PRO A 1 333 ? -47.370 150.938 81.935 1.00 32.31 334 PRO A CA 1
ATOM 2516 C C . PRO A 1 333 ? -48.817 151.165 82.351 1.00 36.39 334 PRO A C 1
ATOM 2517 O O . PRO A 1 333 ? -49.745 150.826 81.617 1.00 39.97 334 PRO A O 1
ATOM 2521 N N . THR A 1 334 ? -48.988 151.743 83.537 1.00 38.92 335 THR A N 1
ATOM 2522 C CA . THR A 1 334 ? -50.294 152.023 84.113 1.00 42.78 335 THR A CA 1
ATOM 2523 C C . THR A 1 334 ? -50.962 153.303 83.620 1.00 48.93 335 THR A C 1
ATOM 2524 O O . THR A 1 334 ? -52.169 153.486 83.815 1.00 54.61 335 THR A O 1
ATOM 2528 N N . ASP A 1 335 ? -50.182 154.201 83.023 1.00 45.92 336 ASP A N 1
ATOM 2529 C CA . ASP A 1 335 ? -50.723 155.459 82.512 1.00 38.72 336 ASP A CA 1
ATOM 2530 C C . ASP A 1 335 ? -51.703 155.152 81.389 1.00 37.04 336 ASP A C 1
ATOM 2531 O O . ASP A 1 335 ? -51.836 153.997 80.976 1.00 39.52 336 ASP A O 1
ATOM 2536 N N . PRO A 1 336 ? -52.443 156.168 80.906 1.00 39.03 337 PRO A N 1
ATOM 2537 C CA . PRO A 1 336 ? -53.394 155.915 79.817 1.00 36.30 337 PRO A CA 1
ATOM 2538 C C . PRO A 1 336 ? -52.680 155.252 78.629 1.00 41.87 337 PRO A C 1
ATOM 2539 O O . PRO A 1 336 ? -51.529 155.584 78.311 1.00 44.03 337 PRO A O 1
ATOM 2543 N N . PRO A 1 337 ? -53.366 154.331 77.940 1.00 41.62 338 PRO A N 1
ATOM 2544 C CA . PRO A 1 337 ? -52.824 153.605 76.790 1.00 41.09 338 PRO A CA 1
ATOM 2545 C C . PRO A 1 337 ? -51.974 154.439 75.838 1.00 39.12 338 PRO A C 1
ATOM 2546 O O . PRO A 1 337 ? -50.841 154.073 75.534 1.00 37.73 338 PRO A O 1
ATOM 2550 N N . MET A 1 338 ? -52.511 155.571 75.395 1.00 38.56 339 MET A N 1
ATOM 2551 C CA . MET A 1 338 ? -51.805 156.444 74.463 1.00 36.05 339 MET A CA 1
ATOM 2552 C C . MET A 1 338 ? -50.574 157.118 75.058 1.00 38.68 339 MET A C 1
ATOM 2553 O O . MET A 1 338 ? -49.595 157.385 74.353 1.00 42.75 339 MET A O 1
ATOM 2558 N N . VAL A 1 339 ? -50.625 157.384 76.358 1.00 37.31 340 VAL A N 1
ATOM 2559 C CA . VAL A 1 339 ? -49.516 158.012 77.058 1.00 36.01 340 VAL A CA 1
ATOM 2560 C C . VAL A 1 339 ? -48.351 157.028 77.091 1.00 38.64 340 VAL A C 1
ATOM 2561 O O . VAL A 1 339 ? -47.233 157.361 76.692 1.00 41.12 340 VAL A O 1
ATOM 2565 N N . TRP A 1 340 ? -48.632 155.803 77.525 1.00 35.56 341 TRP A N 1
ATOM 2566 C CA . TRP A 1 340 ? -47.611 154.767 77.606 1.00 34.18 341 TRP A CA 1
ATOM 2567 C C . TRP A 1 340 ? -47.115 154.366 76.217 1.00 30.67 341 TRP A C 1
ATOM 2568 O O . TRP A 1 340 ? -45.908 154.240 75.986 1.00 38.16 341 TRP A O 1
ATOM 2579 N N . LEU A 1 341 ? -48.042 154.207 75.283 1.00 27.29 342 LEU A N 1
ATOM 2580 C CA . LEU A 1 341 ? -47.697 153.826 73.918 1.00 27.93 342 LEU A CA 1
ATOM 2581 C C . LEU A 1 341 ? -46.738 154.848 73.308 1.00 32.87 342 LEU A C 1
ATOM 2582 O O . LEU A 1 341 ? -45.724 154.481 72.718 1.00 35.14 342 LEU A O 1
ATOM 2587 N N . LEU A 1 342 ? -47.050 156.126 73.495 1.00 33.37 343 LEU A N 1
ATOM 2588 C CA . LEU A 1 342 ? -46.236 157.218 72.978 1.00 31.79 343 LEU A CA 1
ATOM 2589 C C . LEU A 1 342 ? -44.807 157.166 73.533 1.00 30.79 343 LEU A C 1
ATOM 2590 O O . LEU A 1 342 ? -43.834 157.313 72.780 1.00 31.64 343 LEU A O 1
ATOM 2595 N N . ALA A 1 343 ? -44.686 157.008 74.852 1.00 23.84 344 ALA A N 1
ATOM 2596 C CA . ALA A 1 343 ? -43.381 156.937 75.497 1.00 23.46 344 ALA A CA 1
ATOM 2597 C C . ALA A 1 343 ? -42.558 155.783 74.895 1.00 28.10 344 ALA A C 1
ATOM 2598 O O . ALA A 1 343 ? -41.361 155.933 74.630 1.00 32.15 344 ALA A O 1
ATOM 2600 N N . LYS A 1 344 ? -43.213 154.659 74.617 1.00 23.29 345 LYS A N 1
ATOM 2601 C CA . LYS A 1 344 ? -42.530 153.517 74.011 1.00 29.22 345 LYS A CA 1
ATOM 2602 C C . LYS A 1 344 ? -42.058 153.829 72.582 1.00 28.08 345 LYS A C 1
ATOM 2603 O O . LYS A 1 344 ? -40.950 153.448 72.192 1.00 32.86 345 LYS A O 1
ATOM 2609 N N . CYS A 1 345 ? -42.891 154.528 71.811 1.00 28.69 346 CYS A N 1
ATOM 2610 C CA . CYS A 1 345 ? -42.547 154.914 70.438 1.00 26.58 346 CYS A CA 1
ATOM 2611 C C . CYS A 1 345 ? -41.303 155.780 70.460 1.00 29.36 346 CYS A C 1
ATOM 2612 O O . CYS A 1 345 ? -40.466 155.701 69.563 1.00 26.38 346 CYS A O 1
ATOM 2615 N N . TRP A 1 346 ? -41.203 156.642 71.468 1.00 31.69 347 TRP A N 1
ATOM 2616 C CA . TRP A 1 346 ? -40.033 157.499 71.588 1.00 30.57 347 TRP A CA 1
ATOM 2617 C C . TRP A 1 346 ? -38.791 156.666 71.801 1.00 25.96 347 TRP A C 1
ATOM 2618 O O . TRP A 1 346 ? -37.756 156.914 71.180 1.00 28.79 347 TRP A O 1
ATOM 2629 N N . VAL A 1 347 ? -38.913 155.638 72.634 1.00 24.26 348 VAL A N 1
ATOM 2630 C CA . VAL A 1 347 ? -37.785 154.759 72.906 1.00 26.47 348 VAL A CA 1
ATOM 2631 C C . VAL A 1 347 ? -37.428 153.989 71.626 1.00 30.42 348 VAL A C 1
ATOM 2632 O O . VAL A 1 347 ? -36.247 153.907 71.250 1.00 28.02 348 VAL A O 1
ATOM 2636 N N . ARG A 1 348 ? -38.445 153.496 70.918 1.00 23.54 349 ARG A N 1
ATOM 2637 C CA . ARG A 1 348 ? -38.209 152.756 69.678 1.00 26.19 349 ARG A CA 1
ATOM 2638 C C . ARG A 1 348 ? -37.506 153.625 68.636 1.00 28.30 349 ARG A C 1
ATOM 2639 O O . ARG A 1 348 ? -36.630 153.151 67.908 1.00 33.90 349 ARG A O 1
ATOM 2647 N N . SER A 1 349 ? -37.870 154.903 68.584 1.00 28.25 350 SER A N 1
ATOM 2648 C CA . SER A 1 349 ? -37.260 155.837 67.639 1.00 27.45 350 SER A CA 1
ATOM 2649 C C . SER A 1 349 ? -35.796 156.106 67.987 1.00 24.76 350 SER A C 1
ATOM 2650 O O . SER A 1 349 ? -34.926 156.077 67.104 1.00 26.28 350 SER A O 1
ATOM 2653 N N . SER A 1 350 ? -35.526 156.369 69.264 1.00 24.42 351 SER A N 1
ATOM 2654 C CA . SER A 1 350 ? -34.166 156.619 69.730 1.00 22.66 351 SER A CA 1
ATOM 2655 C C . SER A 1 350 ? -33.284 155.396 69.486 1.00 25.12 351 SER A C 1
ATOM 2656 O O . SER A 1 350 ? -32.126 155.523 69.093 1.00 28.80 351 SER A O 1
ATOM 2659 N N . ASP A 1 351 ? -33.839 154.205 69.680 1.00 25.77 352 ASP A N 1
ATOM 2660 C CA . ASP A 1 351 ? -33.074 152.981 69.470 1.00 29.57 352 ASP A CA 1
ATOM 2661 C C . ASP A 1 351 ? -32.659 152.876 68.012 1.00 29.00 352 ASP A C 1
ATOM 2662 O O . ASP A 1 351 ? -31.516 152.530 67.710 1.00 33.23 352 ASP A O 1
ATOM 2667 N N . PHE A 1 352 ? -33.590 153.197 67.117 1.00 30.86 353 PHE A N 1
ATOM 2668 C CA . PHE A 1 352 ? -33.349 153.146 65.676 1.00 26.58 353 PHE A CA 1
ATOM 2669 C C . PHE A 1 352 ? -32.152 154.008 65.310 1.00 24.13 353 PHE A C 1
ATOM 2670 O O . PHE A 1 352 ? -31.267 153.566 64.575 1.00 32.34 353 PHE A O 1
ATOM 2678 N N . GLN A 1 353 ? -32.102 155.213 65.868 1.00 23.59 354 GLN A N 1
ATOM 2679 C CA . GLN A 1 353 ? -31.008 156.146 65.591 1.00 29.38 354 GLN A CA 1
ATOM 2680 C C . GLN A 1 353 ? -29.682 155.600 66.106 1.00 29.05 354 GLN A C 1
ATOM 2681 O O . GLN A 1 353 ? -28.710 155.470 65.355 1.00 28.19 354 GLN A O 1
ATOM 2687 N N . VAL A 1 354 ? -29.655 155.264 67.391 1.00 30.68 355 VAL A N 1
ATOM 2688 C CA . VAL A 1 354 ? -28.448 154.744 68.032 1.00 29.47 355 VAL A CA 1
ATOM 2689 C C . VAL A 1 354 ? -27.988 153.436 67.385 1.00 30.66 355 VAL A C 1
ATOM 2690 O O . VAL A 1 354 ? -26.785 153.217 67.174 1.00 29.34 355 VAL A O 1
ATOM 2694 N N . HIS A 1 355 ? -28.946 152.592 67.026 1.00 26.43 356 HIS A N 1
ATOM 2695 C CA . HIS A 1 355 ? -28.636 151.338 66.373 1.00 22.74 356 HIS A CA 1
ATOM 2696 C C . HIS A 1 355 ? -27.889 151.626 65.070 1.00 26.90 356 HIS A C 1
ATOM 2697 O O . HIS A 1 355 ? -26.754 151.194 64.879 1.00 25.82 356 HIS A O 1
ATOM 2704 N N . GLU A 1 356 ? -28.537 152.359 64.172 1.00 21.27 357 GLU A N 1
ATOM 2705 C CA . GLU A 1 356 ? -27.947 152.653 62.878 1.00 24.56 357 GLU A CA 1
ATOM 2706 C C . GLU A 1 356 ? -26.617 153.375 62.905 1.00 27.41 357 GLU A C 1
ATOM 2707 O O . GLU A 1 356 ? -25.679 152.997 62.198 1.00 26.73 357 GLU A O 1
ATOM 2713 N N . LEU A 1 357 ? -26.522 154.393 63.742 1.00 31.16 358 LEU A N 1
ATOM 2714 C CA . LEU A 1 357 ? -25.297 155.173 63.823 1.00 34.86 358 LEU A CA 1
ATOM 2715 C C . LEU A 1 357 ? -24.174 154.543 64.645 1.00 32.98 358 LEU A C 1
ATOM 2716 O O . LEU A 1 357 ? -23.049 154.391 64.171 1.00 32.24 358 LEU A O 1
ATOM 2721 N N . ASN A 1 358 ? -24.488 154.149 65.867 1.00 30.23 359 ASN A N 1
ATOM 2722 C CA . ASN A 1 358 ? -23.478 153.587 66.736 1.00 32.24 359 ASN A CA 1
ATOM 2723 C C . ASN A 1 358 ? -23.245 152.085 66.604 1.00 29.82 359 ASN A C 1
ATOM 2724 O O . ASN A 1 358 ? -22.149 151.661 66.251 1.00 28.97 359 ASN A O 1
ATOM 2729 N N . SER A 1 359 ? -24.266 151.280 66.876 1.00 25.91 360 SER A N 1
ATOM 2730 C CA . SER A 1 359 ? -24.124 149.824 66.801 1.00 29.15 360 SER A CA 1
ATOM 2731 C C . SER A 1 359 ? -23.744 149.314 65.412 1.00 32.77 360 SER A C 1
ATOM 2732 O O . SER A 1 359 ? -22.817 148.508 65.270 1.00 34.87 360 SER A O 1
ATOM 2735 N N . HIS A 1 360 ? -24.433 149.819 64.393 1.00 29.15 361 HIS A N 1
ATOM 2736 C CA . HIS A 1 360 ? -24.209 149.398 63.022 1.00 27.49 361 HIS A CA 1
ATOM 2737 C C . HIS A 1 360 ? -23.072 150.110 62.287 1.00 29.38 361 HIS A C 1
ATOM 2738 O O . HIS A 1 360 ? -22.043 149.488 62.004 1.00 35.66 361 HIS A O 1
ATOM 2745 N N . LEU A 1 361 ? -23.239 151.396 61.984 1.00 31.41 362 LEU A N 1
ATOM 2746 C CA . LEU A 1 361 ? -22.215 152.155 61.249 1.00 29.60 362 LEU A CA 1
ATOM 2747 C C . LEU A 1 361 ? -20.849 152.257 61.908 1.00 27.89 362 LEU A C 1
ATOM 2748 O O . LEU A 1 361 ? -19.838 151.849 61.328 1.00 32.57 362 LEU A O 1
ATOM 2753 N N . LEU A 1 362 ? -20.824 152.841 63.100 1.00 24.21 363 LEU A N 1
ATOM 2754 C CA . LEU A 1 362 ? -19.590 153.037 63.850 1.00 22.72 363 LEU A CA 1
ATOM 2755 C C . LEU A 1 362 ? -18.927 151.748 64.311 1.00 23.62 363 LEU A C 1
ATOM 2756 O O . LEU A 1 362 ? -17.857 151.377 63.819 1.00 25.18 363 LEU A O 1
ATOM 2761 N N . ARG A 1 363 ? -19.576 151.066 65.247 1.00 25.85 364 ARG A N 1
ATOM 2762 C CA . ARG A 1 363 ? -19.065 149.820 65.815 1.00 29.28 364 ARG A CA 1
ATOM 2763 C C . ARG A 1 363 ? -18.848 148.681 64.824 1.00 31.06 364 ARG A C 1
ATOM 2764 O O . ARG A 1 363 ? -18.061 147.775 65.088 1.00 33.73 364 ARG A O 1
ATOM 2772 N N . GLY A 1 364 ? -19.541 148.728 63.690 1.00 37.72 365 GLY A N 1
ATOM 2773 C CA . GLY A 1 364 ? -19.395 147.689 62.688 1.00 31.68 365 GLY A CA 1
ATOM 2774 C C . GLY A 1 364 ? -18.619 148.124 61.455 1.00 37.14 365 GLY A C 1
ATOM 2775 O O . GLY A 1 364 ? -17.459 147.739 61.264 1.00 38.84 365 GLY A O 1
ATOM 2776 N N . HIS A 1 365 ? -19.225 148.989 60.649 1.00 32.95 366 HIS A N 1
ATOM 2777 C CA . HIS A 1 365 ? -18.600 149.443 59.411 1.00 32.43 366 HIS A CA 1
ATOM 2778 C C . HIS A 1 365 ? -17.315 150.241 59.554 1.00 33.14 366 HIS A C 1
ATOM 2779 O O . HIS A 1 365 ? -16.305 149.928 58.915 1.00 31.19 366 HIS A O 1
ATOM 2786 N N . LEU A 1 366 ? -17.340 151.248 60.415 1.00 31.61 367 LEU A N 1
ATOM 2787 C CA . LEU A 1 366 ? -16.177 152.097 60.604 1.00 34.66 367 LEU A CA 1
ATOM 2788 C C . LEU A 1 366 ? -15.005 151.397 61.292 1.00 35.92 367 LEU A C 1
ATOM 2789 O O . LEU A 1 366 ? -13.847 151.604 60.910 1.00 37.97 367 LEU A O 1
ATOM 2794 N N . MET A 1 367 ? -15.301 150.544 62.272 1.00 36.79 368 MET A N 1
ATOM 2795 C CA . MET A 1 367 ? -14.255 149.799 62.974 1.00 34.01 368 MET A CA 1
ATOM 2796 C C . MET A 1 367 ? -13.547 148.881 61.993 1.00 32.32 368 MET A C 1
ATOM 2797 O O . MET A 1 367 ? -12.316 148.882 61.898 1.00 35.72 368 MET A O 1
ATOM 2802 N N . ALA A 1 368 ? -14.339 148.138 61.225 1.00 36.77 369 ALA A N 1
ATOM 2803 C CA . ALA A 1 368 ? -13.815 147.210 60.222 1.00 34.42 369 ALA A CA 1
ATOM 2804 C C . ALA A 1 368 ? -12.888 147.925 59.260 1.00 32.85 369 ALA A C 1
ATOM 2805 O O . ALA A 1 368 ? -11.816 147.415 58.931 1.00 39.75 369 ALA A O 1
ATOM 2807 N N . GLU A 1 369 ? -13.296 149.113 58.823 1.00 34.09 370 GLU A N 1
ATOM 2808 C CA . GLU A 1 369 ? -12.498 149.902 57.894 1.00 32.61 370 GLU A CA 1
ATOM 2809 C C . GLU A 1 369 ? -11.141 150.257 58.484 1.00 30.75 370 GLU A C 1
ATOM 2810 O O . GLU A 1 369 ? -10.129 150.243 57.781 1.00 30.48 370 GLU A O 1
ATOM 2816 N N . VAL A 1 370 ? -11.120 150.551 59.781 1.00 29.37 371 VAL A N 1
ATOM 2817 C CA . VAL A 1 370 ? -9.876 150.888 60.467 1.00 29.91 371 VAL A CA 1
ATOM 2818 C C . VAL A 1 370 ? -8.952 149.687 60.394 1.00 30.50 371 VAL A C 1
ATOM 2819 O O . VAL A 1 370 ? -7.799 149.795 59.973 1.00 33.88 371 VAL A O 1
ATOM 2823 N N . PHE A 1 371 ? -9.483 148.532 60.769 1.00 29.55 372 PHE A N 1
ATOM 2824 C CA . PHE A 1 371 ? -8.710 147.299 60.747 1.00 26.42 372 PHE A CA 1
ATOM 2825 C C . PHE A 1 371 ? -8.244 146.981 59.341 1.00 25.64 372 PHE A C 1
ATOM 2826 O O . PHE A 1 371 ? -7.147 146.466 59.151 1.00 27.42 372 PHE A O 1
ATOM 2834 N N . THR A 1 372 ? -9.077 147.296 58.357 1.00 26.63 373 THR A N 1
ATOM 2835 C CA . THR A 1 372 ? -8.742 147.026 56.967 1.00 28.27 373 THR A CA 1
ATOM 2836 C C . THR A 1 372 ? -7.551 147.847 56.538 1.00 30.69 373 THR A C 1
ATOM 2837 O O . THR A 1 372 ? -6.532 147.303 56.118 1.00 29.66 373 THR A O 1
ATOM 2841 N N . VAL A 1 373 ? -7.679 149.159 56.667 1.00 30.42 374 VAL A N 1
ATOM 2842 C CA . VAL A 1 373 ? -6.612 150.062 56.274 1.00 34.54 374 VAL A CA 1
ATOM 2843 C C . VAL A 1 373 ? -5.324 149.739 57.035 1.00 33.50 374 VAL A C 1
ATOM 2844 O O . VAL A 1 373 ? -4.270 149.533 56.432 1.00 36.23 374 VAL A O 1
ATOM 2848 N N . ALA A 1 374 ? -5.421 149.635 58.352 1.00 30.57 375 ALA A N 1
ATOM 2849 C CA . ALA A 1 374 ? -4.254 149.327 59.161 1.00 33.47 375 ALA A CA 1
ATOM 2850 C C . ALA A 1 374 ? -3.570 148.041 58.676 1.00 38.12 375 ALA A C 1
ATOM 2851 O O . ALA A 1 374 ? -2.348 147.988 58.551 1.00 40.47 375 ALA A O 1
ATOM 2853 N N . THR A 1 375 ? -4.361 147.017 58.373 1.00 38.64 376 THR A N 1
ATOM 2854 C CA . THR A 1 375 ? -3.817 145.753 57.894 1.00 29.78 376 THR A CA 1
ATOM 2855 C C . THR A 1 375 ? -3.084 145.926 56.572 1.00 30.57 376 THR A C 1
ATOM 2856 O O . THR A 1 375 ? -1.930 145.515 56.445 1.00 37.47 376 THR A O 1
ATOM 2860 N N . MET A 1 376 ? -3.721 146.579 55.609 1.00 30.22 377 MET A N 1
ATOM 2861 C CA . MET A 1 376 ? -3.101 146.775 54.303 1.00 33.32 377 MET A CA 1
ATOM 2862 C C . MET A 1 376 ? -1.829 147.603 54.363 1.00 37.57 377 MET A C 1
ATOM 2863 O O . MET A 1 376 ? -0.953 147.482 53.512 1.00 41.26 377 MET A O 1
ATOM 2868 N N . ARG A 1 377 ? -1.723 148.434 55.385 1.00 35.24 378 ARG A N 1
ATOM 2869 C CA . ARG A 1 377 ? -0.554 149.274 55.540 1.00 41.71 378 ARG A CA 1
ATOM 2870 C C . ARG A 1 377 ? 0.597 148.637 56.319 1.00 41.20 378 ARG A C 1
ATOM 2871 O O . ARG A 1 377 ? 1.760 148.936 56.057 1.00 43.67 378 ARG A O 1
ATOM 2879 N N . CYS A 1 378 ? 0.282 147.741 57.249 1.00 41.35 379 CYS A N 1
ATOM 2880 C CA . CYS A 1 378 ? 1.318 147.153 58.097 1.00 41.96 379 CYS A CA 1
ATOM 2881 C C . CYS A 1 378 ? 1.677 145.671 57.965 1.00 41.82 379 CYS A C 1
ATOM 2882 O O . CYS A 1 378 ? 2.787 145.270 58.324 1.00 44.55 379 CYS A O 1
ATOM 2885 N N . LEU A 1 379 ? 0.752 144.850 57.484 1.00 44.02 380 LEU A N 1
ATOM 2886 C CA . LEU A 1 379 ? 1.014 143.419 57.359 1.00 40.30 380 LEU A CA 1
ATOM 2887 C C . LEU A 1 379 ? 1.175 142.993 55.902 1.00 41.95 380 LEU A C 1
ATOM 2888 O O . LEU A 1 379 ? 0.267 143.180 55.092 1.00 47.21 380 LEU A O 1
ATOM 2893 N N . PRO A 1 380 ? 2.349 142.440 55.543 1.00 38.17 381 PRO A N 1
ATOM 2894 C CA . PRO A 1 380 ? 2.647 141.986 54.181 1.00 37.79 381 PRO A CA 1
ATOM 2895 C C . PRO A 1 380 ? 1.881 140.719 53.883 1.00 36.91 381 PRO A C 1
ATOM 2896 O O . PRO A 1 380 ? 1.616 139.940 54.792 1.00 42.60 381 PRO A O 1
ATOM 2900 N N . SER A 1 381 ? 1.600 140.481 52.608 1.00 36.56 382 SER A N 1
ATOM 2901 C CA . SER A 1 381 ? 0.880 139.293 52.168 1.00 36.72 382 SER A CA 1
ATOM 2902 C C . SER A 1 381 ? 1.424 138.010 52.787 1.00 37.90 382 SER A C 1
ATOM 2903 O O . SER A 1 381 ? 0.660 137.112 53.157 1.00 40.18 382 SER A O 1
ATOM 2906 N N . ILE A 1 382 ? 2.748 137.944 52.907 1.00 34.97 383 ILE A N 1
ATOM 2907 C CA . ILE A 1 382 ? 3.430 136.777 53.458 1.00 40.45 383 ILE A CA 1
ATOM 2908 C C . ILE A 1 382 ? 3.187 136.598 54.957 1.00 40.84 383 ILE A C 1
ATOM 2909 O O . ILE A 1 382 ? 3.287 135.490 55.487 1.00 43.42 383 ILE A O 1
ATOM 2914 N N . HIS A 1 383 ? 2.844 137.685 55.634 1.00 35.82 384 HIS A N 1
ATOM 2915 C CA . HIS A 1 383 ? 2.599 137.617 57.057 1.00 32.65 384 HIS A CA 1
ATOM 2916 C C . HIS A 1 383 ? 1.391 136.757 57.429 1.00 34.93 384 HIS A C 1
ATOM 2917 O O . HIS A 1 383 ? 0.303 136.899 56.856 1.00 33.74 384 HIS A O 1
ATOM 2924 N N . PRO A 1 384 ? 1.562 135.891 58.444 1.00 35.46 385 PRO A N 1
ATOM 2925 C CA . PRO A 1 384 ? 0.573 134.959 58.995 1.00 31.84 385 PRO A CA 1
ATOM 2926 C C . PRO A 1 384 ? -0.747 135.654 59.290 1.00 32.74 385 PRO A C 1
ATOM 2927 O O . PRO A 1 384 ? -1.808 135.235 58.830 1.00 38.63 385 PRO A O 1
ATOM 2931 N N . VAL A 1 385 ? -0.665 136.699 60.104 1.00 32.94 386 VAL A N 1
ATOM 2932 C CA . VAL A 1 385 ? -1.828 137.482 60.496 1.00 32.53 386 VAL A CA 1
ATOM 2933 C C . VAL A 1 385 ? -2.550 138.067 59.276 1.00 35.11 386 VAL A C 1
ATOM 2934 O O . VAL A 1 385 ? -3.783 138.032 59.211 1.00 33.31 386 VAL A O 1
ATOM 2938 N N . PHE A 1 386 ? -1.794 138.556 58.296 1.00 27.92 387 PHE A N 1
ATOM 2939 C CA . PHE A 1 386 ? -2.419 139.092 57.099 1.00 31.90 387 PHE A CA 1
ATOM 2940 C C . PHE A 1 386 ? -3.276 138.000 56.461 1.00 34.24 387 PHE A C 1
ATOM 2941 O O . PHE A 1 386 ? -4.440 138.222 56.142 1.00 40.80 387 PHE A O 1
ATOM 2949 N N . LYS A 1 387 ? -2.696 136.818 56.294 1.00 32.04 388 LYS A N 1
ATOM 2950 C CA . LYS A 1 387 ? -3.409 135.698 55.693 1.00 33.99 388 LYS A CA 1
ATOM 2951 C C . LYS A 1 387 ? -4.649 135.277 56.495 1.00 33.51 388 LYS A C 1
ATOM 2952 O O . LYS A 1 387 ? -5.626 134.777 55.926 1.00 38.75 388 LYS A O 1
ATOM 2958 N N . LEU A 1 388 ? -4.595 135.458 57.813 1.00 28.74 389 LEU A N 1
ATOM 2959 C CA . LEU A 1 388 ? -5.712 135.109 58.692 1.00 32.83 389 LEU A CA 1
ATOM 2960 C C . LEU A 1 388 ? -6.845 136.149 58.590 1.00 37.84 389 LEU A C 1
ATOM 2961 O O . LEU A 1 388 ? -8.033 135.808 58.595 1.00 34.78 389 LEU A O 1
ATOM 2966 N N . ILE A 1 389 ? -6.461 137.414 58.458 1.00 39.86 390 ILE A N 1
ATOM 2967 C CA . ILE A 1 389 ? -7.411 138.512 58.408 1.00 39.89 390 ILE A CA 1
ATOM 2968 C C . ILE A 1 389 ? -8.037 138.918 57.083 1.00 38.31 390 ILE A C 1
ATOM 2969 O O . ILE A 1 389 ? -9.251 139.126 57.038 1.00 39.69 390 ILE A O 1
ATOM 2974 N N . VAL A 1 390 ? -7.250 139.008 56.010 1.00 37.91 391 VAL A N 1
ATOM 2975 C CA . VAL A 1 390 ? -7.788 139.433 54.704 1.00 39.56 391 VAL A CA 1
ATOM 2976 C C . VAL A 1 390 ? -9.165 138.957 54.283 1.00 37.22 391 VAL A C 1
ATOM 2977 O O . VAL A 1 390 ? -9.957 139.756 53.777 1.00 39.98 391 VAL A O 1
ATOM 2981 N N . PRO A 1 391 ? -9.476 137.659 54.465 1.00 38.44 392 PRO A N 1
ATOM 2982 C CA . PRO A 1 391 ? -10.812 137.228 54.044 1.00 36.12 392 PRO A CA 1
ATOM 2983 C C . PRO A 1 391 ? -11.923 138.059 54.688 1.00 37.79 392 PRO A C 1
ATOM 2984 O O . PRO A 1 391 ? -12.914 138.415 54.041 1.00 34.52 392 PRO A O 1
ATOM 2988 N N . HIS A 1 392 ? -11.700 138.444 55.940 1.00 36.79 393 HIS A N 1
ATOM 2989 C CA . HIS A 1 392 ? -12.677 139.204 56.707 1.00 35.67 393 HIS A CA 1
ATOM 2990 C C . HIS A 1 392 ? -12.686 140.710 56.463 1.00 36.30 393 HIS A C 1
ATOM 2991 O O . HIS A 1 392 ? -13.399 141.447 57.144 1.00 37.88 393 HIS A O 1
ATOM 2998 N N . LEU A 1 393 ? -11.924 141.164 55.476 1.00 33.10 394 LEU A N 1
ATOM 2999 C CA . LEU A 1 393 ? -11.855 142.581 55.163 1.00 33.39 394 LEU A CA 1
ATOM 3000 C C . LEU A 1 393 ? -12.474 142.854 53.787 1.00 36.06 394 LEU A C 1
ATOM 3001 O O . LEU A 1 393 ? -12.619 144.009 53.372 1.00 35.46 394 LEU A O 1
ATOM 3006 N N . ARG A 1 394 ? -12.890 141.787 53.112 1.00 39.26 395 ARG A N 1
ATOM 3007 C CA . ARG A 1 394 ? -13.462 141.876 51.769 1.00 42.33 395 ARG A CA 1
ATOM 3008 C C . ARG A 1 394 ? -14.651 142.826 51.557 1.00 42.86 395 ARG A C 1
ATOM 3009 O O . ARG A 1 394 ? -15.697 142.720 52.213 1.00 36.59 395 ARG A O 1
ATOM 3017 N N . TYR A 1 395 ? -14.448 143.769 50.640 1.00 38.00 396 TYR A N 1
ATOM 3018 C CA . TYR A 1 395 ? -15.457 144.742 50.247 1.00 35.99 396 TYR A CA 1
ATOM 3019 C C . TYR A 1 395 ? -15.854 145.804 51.269 1.00 35.63 396 TYR A C 1
ATOM 3020 O O . TYR A 1 395 ? -16.765 146.597 51.009 1.00 37.47 396 TYR A O 1
ATOM 3029 N N . THR A 1 396 ? -15.156 145.864 52.399 1.00 32.09 397 THR A N 1
ATOM 3030 C CA . THR A 1 396 ? -15.481 146.851 53.428 1.00 33.87 397 THR A CA 1
ATOM 3031 C C . THR A 1 396 ? -15.307 148.302 52.961 1.00 38.27 397 THR A C 1
ATOM 3032 O O . THR A 1 396 ? -16.161 149.161 53.210 1.00 38.05 397 THR A O 1
ATOM 3036 N N . LEU A 1 397 ? -14.217 148.568 52.255 1.00 36.50 398 LEU A N 1
ATOM 3037 C CA . LEU A 1 397 ? -13.943 149.906 51.774 1.00 33.77 398 LEU A CA 1
ATOM 3038 C C . LEU A 1 397 ? -14.958 150.360 50.725 1.00 39.22 398 LEU A C 1
ATOM 3039 O O . LEU A 1 397 ? -15.405 151.507 50.743 1.00 42.41 398 LEU A O 1
ATOM 3044 N N . GLU A 1 398 ? -15.359 149.453 49.841 1.00 41.43 399 GLU A N 1
ATOM 3045 C CA . GLU A 1 398 ? -16.339 149.776 48.805 1.00 34.82 399 GLU A CA 1
ATOM 3046 C C . GLU A 1 398 ? -17.675 150.183 49.432 1.00 34.68 399 GLU A C 1
ATOM 3047 O O . GLU A 1 398 ? -18.196 151.264 49.155 1.00 36.73 399 GLU A O 1
ATOM 3053 N N . ILE A 1 399 ? -18.212 149.327 50.298 1.00 29.24 400 ILE A N 1
ATOM 3054 C CA . ILE A 1 399 ? -19.485 149.600 50.947 1.00 29.55 400 ILE A CA 1
ATOM 3055 C C . ILE A 1 399 ? -19.450 150.879 51.783 1.00 32.05 400 ILE A C 1
ATOM 3056 O O . ILE A 1 399 ? -20.349 151.712 51.692 1.00 36.36 400 ILE A O 1
ATOM 3061 N N . ASN A 1 400 ? -18.391 151.066 52.558 1.00 34.49 401 ASN A N 1
ATOM 3062 C CA . ASN A 1 400 ? -18.276 152.253 53.396 1.00 31.63 401 ASN A CA 1
ATOM 3063 C C . ASN A 1 400 ? -18.179 153.519 52.557 1.00 33.70 401 ASN A C 1
ATOM 3064 O O . ASN A 1 400 ? -18.808 154.529 52.877 1.00 37.90 401 ASN A O 1
ATOM 3069 N N . VAL A 1 401 ? -17.415 153.463 51.470 1.00 33.25 402 VAL A N 1
ATOM 3070 C CA . VAL A 1 401 ? -17.282 154.624 50.600 1.00 31.85 402 VAL A CA 1
ATOM 3071 C C . VAL A 1 401 ? -18.653 154.932 49.999 1.00 36.81 402 VAL A C 1
ATOM 3072 O O . VAL A 1 401 ? -19.067 156.090 49.954 1.00 36.70 402 VAL A O 1
ATOM 3076 N N . ARG A 1 402 ? -19.382 153.898 49.591 1.00 34.12 403 ARG A N 1
ATOM 3077 C CA . ARG A 1 402 ? -20.714 154.104 49.034 1.00 37.46 403 ARG A CA 1
ATOM 3078 C C . ARG A 1 402 ? -21.644 154.713 50.086 1.00 42.86 403 ARG A C 1
ATOM 3079 O O . ARG A 1 402 ? -22.491 155.547 49.761 1.00 52.49 403 ARG A O 1
ATOM 3087 N N . ALA A 1 403 ? -21.467 154.331 51.348 1.00 36.21 404 ALA A N 1
ATOM 3088 C CA . ALA A 1 403 ? -22.291 154.873 52.424 1.00 34.50 404 ALA A CA 1
ATOM 3089 C C . ALA A 1 403 ? -22.049 156.377 52.544 1.00 37.76 404 ALA A C 1
ATOM 3090 O O . ALA A 1 403 ? -22.988 157.175 52.622 1.00 35.33 404 ALA A O 1
ATOM 3092 N N . ARG A 1 404 ? -20.780 156.764 52.551 1.00 42.15 405 ARG A N 1
ATOM 3093 C CA . ARG A 1 404 ? -20.422 158.172 52.655 1.00 43.93 405 ARG A CA 1
ATOM 3094 C C . ARG A 1 404 ? -20.669 158.931 51.350 1.00 46.21 405 ARG A C 1
ATOM 3095 O O . ARG A 1 404 ? -20.352 160.113 51.242 1.00 50.69 405 ARG A O 1
ATOM 3103 N N . ASN A 1 405 ? -21.259 158.255 50.370 1.00 46.97 406 ASN A N 1
ATOM 3104 C CA . ASN A 1 405 ? -21.584 158.874 49.093 1.00 51.89 406 ASN A CA 1
ATOM 3105 C C . ASN A 1 405 ? -23.054 158.633 48.777 1.00 54.68 406 ASN A C 1
ATOM 3106 O O . ASN A 1 405 ? -23.404 158.190 47.679 1.00 56.24 406 ASN A O 1
ATOM 3111 N N . GLY A 1 406 ? -23.916 158.903 49.751 1.00 52.59 407 GLY A N 1
ATOM 3112 C CA . GLY A 1 406 ? -25.337 158.704 49.532 1.00 51.84 407 GLY A CA 1
ATOM 3113 C C . GLY A 1 406 ? -26.169 158.386 50.761 1.00 50.36 407 GLY A C 1
ATOM 3114 O O . GLY A 1 406 ? -27.315 158.825 50.857 1.00 53.97 407 GLY A O 1
ATOM 3115 N N . LEU A 1 407 ? -25.607 157.641 51.709 1.00 45.62 408 LEU A N 1
ATOM 3116 C CA . LEU A 1 407 ? -26.349 157.272 52.906 1.00 40.18 408 LEU A CA 1
ATOM 3117 C C . LEU A 1 407 ? -26.200 158.282 54.023 1.00 40.88 408 LEU A C 1
ATOM 3118 O O . LEU A 1 407 ? -27.193 158.860 54.478 1.00 46.05 408 LEU A O 1
ATOM 3123 N N . VAL A 1 408 ? -24.963 158.488 54.467 1.00 39.16 409 VAL A N 1
ATOM 3124 C CA . VAL A 1 408 ? -24.677 159.418 55.558 1.00 35.71 409 VAL A CA 1
ATOM 3125 C C . VAL A 1 408 ? -24.088 160.754 55.124 1.00 37.37 409 VAL A C 1
ATOM 3126 O O . VAL A 1 408 ? -23.952 161.675 55.941 1.00 37.77 409 VAL A O 1
ATOM 3130 N N . SER A 1 409 ? -23.750 160.859 53.842 1.00 36.43 410 SER A N 1
ATOM 3131 C CA . SER A 1 409 ? -23.195 162.090 53.284 1.00 40.70 410 SER A CA 1
ATOM 3132 C C . SER A 1 409 ? -24.208 163.218 53.435 1.00 40.01 410 SER A C 1
ATOM 3133 O O . SER A 1 409 ? -25.410 162.967 53.587 1.00 40.45 410 SER A O 1
ATOM 3136 N N . ASP A 1 410 ? -23.737 164.457 53.379 1.00 38.41 411 ASP A N 1
ATOM 3137 C CA . ASP A 1 410 ? -24.639 165.598 53.487 1.00 41.12 411 ASP A CA 1
ATOM 3138 C C . ASP A 1 410 ? -25.705 165.489 52.398 1.00 40.27 411 ASP A C 1
ATOM 3139 O O . ASP A 1 410 ? -25.411 165.103 51.262 1.00 37.47 411 ASP A O 1
ATOM 3144 N N . PHE A 1 411 ? -26.948 165.786 52.763 1.00 37.76 412 PHE A N 1
ATOM 3145 C CA . PHE A 1 411 ? -28.072 165.714 51.832 1.00 36.20 412 PHE A CA 1
ATOM 3146 C C . PHE A 1 411 ? -28.356 164.283 51.391 1.00 35.87 412 PHE A C 1
ATOM 3147 O O . PHE A 1 411 ? -29.059 164.066 50.415 1.00 38.69 412 PHE A O 1
ATOM 3155 N N . GLY A 1 412 ? -27.801 163.316 52.115 1.00 36.79 413 GLY A N 1
ATOM 3156 C CA . GLY A 1 412 ? -28.014 161.915 51.798 1.00 32.76 413 GLY A CA 1
ATOM 3157 C C . GLY A 1 412 ? -29.309 161.352 52.362 1.00 34.81 413 GLY A C 1
ATOM 3158 O O . GLY A 1 412 ? -30.133 162.087 52.917 1.00 35.19 413 GLY A O 1
ATOM 3159 N N . ILE A 1 413 ? -29.442 160.029 52.299 1.00 32.92 414 ILE A N 1
ATOM 3160 C CA . ILE A 1 413 ? -30.645 159.346 52.766 1.00 35.71 414 ILE A CA 1
ATOM 3161 C C . ILE A 1 413 ? -30.947 159.594 54.232 1.00 34.48 414 ILE A C 1
ATOM 3162 O O . ILE A 1 413 ? -32.101 159.782 54.623 1.00 38.88 414 ILE A O 1
ATOM 3167 N N . PHE A 1 414 ? -29.907 159.594 55.048 1.00 30.75 415 PHE A N 1
ATOM 3168 C CA . PHE A 1 414 ? -30.081 159.825 56.462 1.00 28.47 415 PHE A CA 1
ATOM 3169 C C . PHE A 1 414 ? -30.664 161.213 56.670 1.00 32.96 415 PHE A C 1
ATOM 3170 O O . PHE A 1 414 ? -31.627 161.379 57.417 1.00 36.97 415 PHE A O 1
ATOM 3178 N N . ASP A 1 415 ? -30.106 162.198 55.966 1.00 30.73 416 ASP A N 1
ATOM 3179 C CA . ASP A 1 415 ? -30.560 163.583 56.058 1.00 31.95 416 ASP A CA 1
ATOM 3180 C C . ASP A 1 415 ? -31.978 163.737 55.554 1.00 33.61 416 ASP A C 1
ATOM 3181 O O . ASP A 1 415 ? -32.664 164.703 55.877 1.00 35.17 416 ASP A O 1
ATOM 3186 N N . GLN A 1 416 ? -32.408 162.805 54.723 1.00 32.15 417 GLN A N 1
ATOM 3187 C CA . GLN A 1 416 ? -33.740 162.888 54.164 1.00 31.87 417 GLN A CA 1
ATOM 3188 C C . GLN A 1 416 ? -34.847 162.279 54.985 1.00 33.70 417 GLN A C 1
ATOM 3189 O O . GLN A 1 416 ? -36.015 162.614 54.773 1.00 34.92 417 GLN A O 1
ATOM 3195 N N . ILE A 1 417 ? -34.506 161.386 55.911 1.00 33.99 418 ILE A N 1
ATOM 3196 C CA . ILE A 1 417 ? -35.548 160.725 56.693 1.00 34.05 418 ILE A CA 1
ATOM 3197 C C . ILE A 1 417 ? -35.314 160.538 58.192 1.00 29.31 418 ILE A C 1
ATOM 3198 O O . ILE A 1 417 ? -36.273 160.358 58.949 1.00 30.55 418 ILE A O 1
ATOM 3203 N N . MET A 1 418 ? -34.056 160.560 58.620 1.00 24.63 419 MET A N 1
ATOM 3204 C CA . MET A 1 418 ? -33.739 160.329 60.021 1.00 25.21 419 MET A CA 1
ATOM 3205 C C . MET A 1 418 ? -33.726 161.604 60.836 1.00 29.45 419 MET A C 1
ATOM 3206 O O . MET A 1 418 ? -33.204 162.620 60.391 1.00 31.33 419 MET A O 1
ATOM 3211 N N . SER A 1 419 ? -34.273 161.534 62.046 1.00 28.04 420 SER A N 1
ATOM 3212 C CA . SER A 1 419 ? -34.324 162.688 62.931 1.00 23.70 420 SER A CA 1
ATOM 3213 C C . SER A 1 419 ? -32.937 163.116 63.380 1.00 29.99 420 SER A C 1
ATOM 3214 O O . SER A 1 419 ? -32.773 164.237 63.873 1.00 34.25 420 SER A O 1
ATOM 3217 N N . THR A 1 420 ? -31.952 162.219 63.278 1.00 31.14 421 THR A N 1
ATOM 3218 C CA . THR A 1 420 ? -30.576 162.572 63.656 1.00 28.72 421 THR A CA 1
ATOM 3219 C C . THR A 1 420 ? -29.845 163.116 62.447 1.00 28.80 421 THR A C 1
ATOM 3220 O O . THR A 1 420 ? -28.762 163.687 62.571 1.00 31.23 421 THR A O 1
ATOM 3224 N N . GLY A 1 421 ? -30.421 162.897 61.270 1.00 28.51 422 GLY A N 1
ATOM 3225 C CA . GLY A 1 421 ? -29.813 163.389 60.050 1.00 32.01 422 GLY A CA 1
ATOM 3226 C C . GLY A 1 421 ? -29.697 164.905 60.074 1.00 35.98 422 GLY A C 1
ATOM 3227 O O . GLY A 1 421 ? -30.339 165.576 60.895 1.00 32.63 422 GLY A O 1
ATOM 3228 N N . GLY A 1 422 ? -28.847 165.445 59.203 1.00 30.61 423 GLY A N 1
ATOM 3229 C CA . GLY A 1 422 ? -28.669 166.884 59.130 1.00 32.40 423 GLY A CA 1
ATOM 3230 C C . GLY A 1 422 ? -27.534 167.482 59.946 1.00 35.16 423 GLY A C 1
ATOM 3231 O O . GLY A 1 422 ? -27.406 168.703 60.026 1.00 34.08 423 GLY A O 1
ATOM 3232 N N . GLY A 1 423 ? -26.703 166.639 60.548 1.00 36.61 424 GLY A N 1
ATOM 3233 C CA . GLY A 1 423 ? -25.596 167.153 61.333 1.00 35.58 424 GLY A CA 1
ATOM 3234 C C . GLY A 1 423 ? -25.461 166.429 62.648 1.00 35.38 424 GLY A C 1
ATOM 3235 O O . GLY A 1 423 ? -24.355 166.025 63.017 1.00 38.36 424 GLY A O 1
ATOM 3236 N N . GLY A 1 424 ? -26.588 166.254 63.339 1.00 36.50 425 GLY A N 1
ATOM 3237 C CA . GLY A 1 424 ? -26.599 165.550 64.609 1.00 35.42 425 GLY A CA 1
ATOM 3238 C C . GLY A 1 424 ? -25.964 164.170 64.5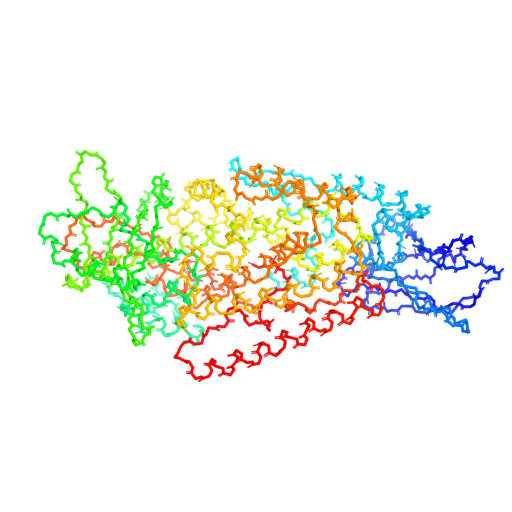05 1.00 38.55 425 GLY A C 1
ATOM 3239 O O . GLY A 1 424 ? -25.192 163.781 65.376 1.00 41.30 425 GLY A O 1
ATOM 3240 N N . HIS A 1 425 ? -26.250 163.445 63.424 1.00 32.98 426 HIS A N 1
ATOM 3241 C CA . HIS A 1 425 ? -25.682 162.113 63.226 1.00 34.16 426 HIS A CA 1
ATOM 3242 C C . HIS A 1 425 ? -24.163 162.105 63.366 1.00 34.39 426 HIS A C 1
ATOM 3243 O O . HIS A 1 425 ? -23.600 161.204 63.998 1.00 38.85 426 HIS A O 1
ATOM 3250 N N . VAL A 1 426 ? -23.509 163.123 62.812 1.00 28.97 427 VAL A N 1
ATOM 3251 C CA . VAL A 1 426 ? -22.062 163.229 62.908 1.00 28.91 427 VAL A CA 1
ATOM 3252 C C . VAL A 1 426 ? -21.650 163.544 64.353 1.00 35.41 427 VAL A C 1
ATOM 3253 O O . VAL A 1 426 ? -20.646 163.019 64.836 1.00 38.57 427 VAL A O 1
ATOM 3257 N N . GLN A 1 427 ? -22.412 164.393 65.043 1.00 34.30 428 GLN A N 1
ATOM 3258 C CA . GLN A 1 427 ? -22.099 164.707 66.439 1.00 41.12 428 GLN A CA 1
ATOM 3259 C C . GLN A 1 427 ? -22.166 163.415 67.227 1.00 39.51 428 GLN A C 1
ATOM 3260 O O . GLN A 1 427 ? -21.270 163.102 67.999 1.00 44.44 428 GLN A O 1
ATOM 3266 N N . LEU A 1 428 ? -23.242 162.664 67.022 1.00 38.19 429 LEU A N 1
ATOM 3267 C CA . LEU A 1 428 ? -23.430 161.405 67.712 1.00 42.19 429 LEU A CA 1
ATOM 3268 C C . LEU A 1 428 ? -22.243 160.490 67.429 1.00 43.80 429 LEU A C 1
ATOM 3269 O O . LEU A 1 428 ? -21.696 159.882 68.348 1.00 48.39 429 LEU A O 1
ATOM 3274 N N . LEU A 1 429 ? -21.827 160.423 66.167 1.00 38.51 430 LEU A N 1
ATOM 3275 C CA . LEU A 1 429 ? -20.692 159.593 65.776 1.00 36.26 430 LEU A CA 1
ATOM 3276 C C . LEU A 1 429 ? -19.401 160.038 66.467 1.00 38.75 430 LEU A C 1
ATOM 3277 O O . LEU A 1 429 ? -18.559 159.206 66.820 1.00 42.12 430 LEU A O 1
ATOM 3282 N N . GLN A 1 430 ? -19.248 161.345 66.666 1.00 38.11 431 GLN A N 1
ATOM 3283 C CA . GLN A 1 430 ? -18.059 161.884 67.324 1.00 43.32 431 GLN A CA 1
ATOM 3284 C C . GLN A 1 430 ? -18.083 161.542 68.803 1.00 43.88 431 GLN A C 1
ATOM 3285 O O . GLN A 1 430 ? -17.136 160.955 69.335 1.00 50.94 431 GLN A O 1
ATOM 3291 N N . GLN A 1 431 ? -19.179 161.902 69.459 1.00 42.53 432 GLN A N 1
ATOM 3292 C CA . GLN A 1 431 ? -19.359 161.643 70.878 1.00 43.43 432 GLN A CA 1
ATOM 3293 C C . GLN A 1 431 ? -19.251 160.162 71.195 1.00 41.92 432 GLN A C 1
ATOM 3294 O O . GLN A 1 431 ? -18.739 159.781 72.251 1.00 51.66 432 GLN A O 1
ATOM 3300 N N . ALA A 1 432 ? -19.706 159.333 70.263 1.00 36.40 433 ALA A N 1
ATOM 3301 C CA . ALA A 1 432 ? -19.675 157.887 70.425 1.00 32.43 433 ALA A CA 1
ATOM 3302 C C . ALA A 1 432 ? -18.269 157.279 70.450 1.00 35.11 433 ALA A C 1
ATOM 3303 O O . ALA A 1 432 ? -18.054 156.241 71.069 1.00 38.08 433 ALA A O 1
ATOM 3305 N N . GLY A 1 433 ? -17.311 157.928 69.798 1.00 36.10 434 GLY A N 1
ATOM 3306 C CA . GLY A 1 433 ? -15.954 157.414 69.779 1.00 35.65 434 GLY A CA 1
ATOM 3307 C C . GLY A 1 433 ? -15.405 157.162 71.169 1.00 39.82 434 GLY A C 1
ATOM 3308 O O . GLY A 1 433 ? -14.730 156.163 71.412 1.00 45.25 434 GLY A O 1
ATOM 3309 N N . ALA A 1 434 ? -15.747 158.042 72.101 1.00 42.65 435 ALA A N 1
ATOM 3310 C CA . ALA A 1 434 ? -15.281 157.928 73.479 1.00 48.44 435 ALA A CA 1
ATOM 3311 C C . ALA A 1 434 ? -15.678 156.613 74.154 1.00 47.54 435 ALA A C 1
ATOM 3312 O O . ALA A 1 434 ? -15.061 156.198 75.128 1.00 45.62 435 ALA A O 1
ATOM 3314 N N . PHE A 1 435 ? -16.713 155.967 73.632 1.00 47.41 436 PHE A N 1
ATOM 3315 C CA . PHE A 1 435 ? -17.219 154.719 74.200 1.00 43.90 436 PHE A CA 1
ATOM 3316 C C . PHE A 1 435 ? -16.785 153.455 73.475 1.00 40.51 436 PHE A C 1
ATOM 3317 O O . PHE A 1 435 ? -17.276 152.355 73.761 1.00 32.71 436 PHE A O 1
ATOM 3325 N N . LEU A 1 436 ? -15.871 153.608 72.529 1.00 38.67 437 LEU A N 1
ATOM 3326 C CA . LEU A 1 436 ? -15.384 152.462 71.797 1.00 35.49 437 LEU A CA 1
ATOM 3327 C C . LEU A 1 436 ? -14.245 151.879 72.621 1.00 40.86 437 LEU A C 1
ATOM 3328 O O . LEU A 1 436 ? -13.074 152.197 72.405 1.00 43.06 437 LEU A O 1
ATOM 3333 N N . THR A 1 437 ? -14.617 151.086 73.625 1.00 41.80 438 THR A N 1
ATOM 3334 C CA . THR A 1 437 ? -13.663 150.437 74.525 1.00 34.60 438 THR A CA 1
ATOM 3335 C C . THR A 1 437 ? -13.327 149.030 74.037 1.00 35.99 438 THR A C 1
ATOM 3336 O O . THR A 1 437 ? -14.165 148.343 73.442 1.00 33.60 438 THR A O 1
ATOM 3340 N N . TYR A 1 438 ? -12.107 148.593 74.319 1.00 36.06 439 TYR A N 1
ATOM 3341 C CA . TYR A 1 438 ? -11.666 147.272 73.905 1.00 33.04 439 TYR A CA 1
ATOM 3342 C C . TYR A 1 438 ? -12.638 146.188 74.374 1.00 33.07 439 TYR A C 1
ATOM 3343 O O . TYR A 1 438 ? -13.137 145.415 73.564 1.00 37.02 439 TYR A O 1
ATOM 3352 N N . ARG A 1 439 ? -12.968 146.192 75.663 1.00 36.37 440 ARG A N 1
ATOM 3353 C CA . ARG A 1 439 ? -13.874 145.196 76.243 1.00 35.73 440 ARG A CA 1
ATOM 3354 C C . ARG A 1 439 ? -15.234 145.085 75.558 1.00 37.82 440 ARG A C 1
ATOM 3355 O O . ARG A 1 439 ? -15.788 143.982 75.456 1.00 44.99 440 ARG A O 1
ATOM 3363 N N . SER A 1 440 ? -15.769 146.214 75.090 1.00 38.66 441 SER A N 1
ATOM 3364 C CA . SER A 1 440 ? -17.082 146.227 74.438 1.00 37.23 441 SER A CA 1
ATOM 3365 C C . SER A 1 440 ? -17.104 145.459 73.123 1.00 33.53 441 SER A C 1
ATOM 3366 O O . SER A 1 440 ? -18.178 145.135 72.608 1.00 29.39 441 SER A O 1
ATOM 3369 N N . PHE A 1 441 ? -15.919 145.188 72.577 1.00 25.30 442 PHE A N 1
ATOM 3370 C CA . PHE A 1 441 ? -15.803 144.446 71.329 1.00 30.07 442 PHE A CA 1
ATOM 3371 C C . PHE A 1 441 ? -15.506 142.961 71.538 1.00 32.22 442 PHE A C 1
ATOM 3372 O O . PHE A 1 441 ? -15.391 142.194 70.576 1.00 32.28 442 PHE A O 1
ATOM 3380 N N . CYS A 1 442 ? -15.421 142.555 72.801 1.00 34.02 443 CYS A N 1
ATOM 3381 C CA . CYS A 1 442 ? -15.147 141.171 73.155 1.00 28.37 443 CYS A CA 1
ATOM 3382 C C . CYS A 1 442 ? -16.294 140.667 74.012 1.00 31.58 443 CYS A C 1
ATOM 3383 O O . CYS A 1 442 ? -16.376 140.966 75.204 1.00 32.06 443 CYS A O 1
ATOM 3386 N N . PRO A 1 443 ? -17.200 139.890 73.412 1.00 29.51 444 PRO A N 1
ATOM 3387 C CA . PRO A 1 443 ? -18.364 139.319 74.091 1.00 32.60 444 PRO A CA 1
ATOM 3388 C C . PRO A 1 443 ? -18.121 138.826 75.524 1.00 38.65 444 PRO A C 1
ATOM 3389 O O . PRO A 1 443 ? -18.838 139.232 76.441 1.00 37.36 444 PRO A O 1
ATOM 3393 N N . PRO A 1 444 ? -17.083 137.991 75.750 1.00 44.80 445 PRO A N 1
ATOM 3394 C CA . PRO A 1 444 ? -16.852 137.518 77.119 1.00 42.82 445 PRO A CA 1
ATOM 3395 C C . PRO A 1 444 ? -16.753 138.691 78.079 1.00 45.34 445 PRO A C 1
ATOM 3396 O O . PRO A 1 444 ? -17.281 138.647 79.185 1.00 47.33 445 PRO A O 1
ATOM 3400 N N . ASP A 1 445 ? -16.098 139.754 77.632 1.00 44.93 446 ASP A N 1
ATOM 3401 C CA . ASP A 1 445 ? -15.927 140.940 78.453 1.00 45.61 446 ASP A CA 1
ATOM 3402 C C . ASP A 1 445 ? -17.176 141.830 78.452 1.00 51.16 446 ASP A C 1
ATOM 3403 O O . ASP A 1 445 ? -17.716 142.145 79.516 1.00 49.43 446 ASP A O 1
ATOM 3408 N N . ASP A 1 446 ? -17.660 142.193 77.266 1.00 51.35 447 ASP A N 1
ATOM 3409 C CA . ASP A 1 446 ? -18.852 143.025 77.148 1.00 45.48 447 ASP A CA 1
ATOM 3410 C C . ASP A 1 446 ? -20.039 142.429 77.898 1.00 41.32 447 ASP A C 1
ATOM 3411 O O . ASP A 1 446 ? -20.603 143.079 78.780 1.00 44.22 447 ASP A O 1
ATOM 3416 N N . LEU A 1 447 ? -20.409 141.195 77.556 1.00 36.78 448 LEU A N 1
ATOM 3417 C CA . LEU A 1 447 ? -21.542 140.521 78.193 1.00 36.44 448 LEU A CA 1
ATOM 3418 C C . LEU A 1 447 ? -21.445 140.439 79.718 1.00 41.38 448 LEU A C 1
ATOM 3419 O O . LEU A 1 447 ? -22.465 140.445 80.417 1.00 41.90 448 LEU A O 1
ATOM 3424 N N . ALA A 1 448 ? -20.222 140.335 80.228 1.00 43.74 449 ALA A N 1
ATOM 3425 C CA . ALA A 1 448 ? -19.984 140.251 81.663 1.00 45.32 449 ALA A CA 1
ATOM 3426 C C . ALA A 1 448 ? -20.239 141.607 82.319 1.00 45.60 449 ALA A C 1
ATOM 3427 O O . ALA A 1 448 ? -20.991 141.702 83.289 1.00 46.78 449 ALA A O 1
ATOM 3429 N N . ASP A 1 449 ? -19.631 142.651 81.760 1.00 44.56 450 ASP A N 1
ATOM 3430 C CA . ASP A 1 449 ? -19.775 144.018 82.262 1.00 42.36 450 ASP A CA 1
ATOM 3431 C C . ASP A 1 449 ? -21.217 144.492 82.248 1.00 41.48 450 ASP A C 1
ATOM 3432 O O . ASP A 1 449 ? -21.597 145.344 83.042 1.00 41.62 450 ASP A O 1
ATOM 3437 N N . ARG A 1 450 ? -22.000 143.984 81.302 1.00 40.62 451 ARG A N 1
ATOM 3438 C CA . ARG A 1 450 ? -23.399 144.373 81.192 1.00 44.69 451 ARG A CA 1
ATOM 3439 C C . ARG A 1 450 ? -24.338 143.427 81.943 1.00 48.12 451 ARG A C 1
ATOM 3440 O O . ARG A 1 450 ? -25.560 143.538 81.829 1.00 49.82 451 ARG A O 1
ATOM 3448 N N . GLY A 1 451 ? -23.761 142.499 82.706 1.00 48.71 452 GLY A N 1
ATOM 3449 C CA . GLY A 1 451 ? -24.549 141.554 83.484 1.00 42.07 452 GLY A CA 1
ATOM 3450 C C . GLY A 1 451 ? -25.494 140.682 82.685 1.00 42.18 452 GLY A C 1
ATOM 3451 O O . GLY A 1 451 ? -26.579 140.345 83.152 1.00 42.81 452 GLY A O 1
ATOM 3452 N N . LEU A 1 452 ? -25.088 140.310 81.479 1.00 41.61 453 LEU A N 1
ATOM 3453 C CA . LEU A 1 452 ? -25.930 139.473 80.638 1.00 45.55 453 LEU A CA 1
ATOM 3454 C C . LEU A 1 452 ? -25.500 138.011 80.700 1.00 49.55 453 LEU A C 1
ATOM 3455 O O . LEU A 1 452 ? -26.204 137.120 80.222 1.00 55.98 453 LEU A O 1
ATOM 3460 N N . LEU A 1 453 ? -24.332 137.761 81.275 1.00 59.27 454 LEU A N 1
ATOM 3461 C CA . LEU A 1 453 ? -23.846 136.394 81.422 1.00 63.44 454 LEU A CA 1
ATOM 3462 C C . LEU A 1 453 ? -24.804 135.665 82.366 1.00 63.93 454 LEU A C 1
ATOM 3463 O O . LEU A 1 453 ? -25.023 136.101 83.501 1.00 66.91 454 LEU A O 1
ATOM 3468 N N . GLY A 1 454 ? -25.421 134.598 81.875 1.00 60.88 455 GLY A N 1
ATOM 3469 C CA . GLY A 1 454 ? -26.343 133.844 82.706 1.00 61.99 455 GLY A CA 1
ATOM 3470 C C . GLY A 1 454 ? -27.807 134.105 82.405 1.00 59.65 455 GLY A C 1
ATOM 3471 O O . GLY A 1 454 ? -28.668 133.279 82.720 1.00 64.16 455 GLY A O 1
ATOM 3472 N N . VAL A 1 455 ? -28.107 135.248 81.802 1.00 53.23 456 VAL A N 1
ATOM 3473 C CA . VAL A 1 455 ? -29.490 135.560 81.471 1.00 51.47 456 VAL A CA 1
ATOM 3474 C C . VAL A 1 455 ? -29.925 134.641 80.335 1.00 53.82 456 VAL A C 1
ATOM 3475 O O . VAL A 1 455 ? -29.715 134.944 79.160 1.00 55.40 456 VAL A O 1
ATOM 3479 N N . GLU A 1 456 ? -30.535 133.518 80.698 1.00 54.28 457 GLU A N 1
ATOM 3480 C CA . GLU A 1 456 ? -30.987 132.522 79.727 1.00 57.64 457 GLU A CA 1
ATOM 3481 C C . GLU A 1 456 ? -31.952 133.009 78.655 1.00 53.96 457 GLU A C 1
ATOM 3482 O O . GLU A 1 456 ? -32.180 132.313 77.666 1.00 50.04 457 GLU A O 1
ATOM 3488 N N . SER A 1 457 ? -32.562 134.171 78.875 1.00 54.51 458 SER A N 1
ATOM 3489 C CA . SER A 1 457 ? -33.504 134.732 77.908 1.00 50.25 458 SER A CA 1
ATOM 3490 C C . SER A 1 457 ? -32.769 135.407 76.755 1.00 45.87 458 SER A C 1
ATOM 3491 O O . SER A 1 457 ? -33.357 135.662 75.701 1.00 46.62 458 SER A O 1
ATOM 3494 N N . SER A 1 458 ? -31.482 135.680 76.962 1.00 40.40 459 SER A N 1
ATOM 3495 C CA . SER A 1 458 ? -30.648 136.338 75.967 1.00 37.47 459 SER A CA 1
ATOM 3496 C C . SER A 1 458 ? -29.948 135.373 75.018 1.00 37.15 459 SER A C 1
ATOM 3497 O O . SER A 1 458 ? -28.852 134.883 75.294 1.00 46.20 459 SER A O 1
ATOM 3500 N N . PHE A 1 459 ? -30.569 135.120 73.877 1.00 36.41 460 PHE A N 1
ATOM 3501 C CA . PHE A 1 459 ? -29.975 134.239 72.890 1.00 33.78 460 PHE A CA 1
ATOM 3502 C C . PHE A 1 459 ? -28.792 134.944 72.255 1.00 38.37 460 PHE A C 1
ATOM 3503 O O . PHE A 1 459 ? -27.824 134.305 71.845 1.00 40.31 460 PHE A O 1
ATOM 3511 N N . TYR A 1 460 ? -28.849 136.270 72.220 1.00 35.69 461 TYR A N 1
ATOM 3512 C CA . TYR A 1 460 ? -27.755 137.039 71.662 1.00 34.24 461 TYR A CA 1
ATOM 3513 C C . TYR A 1 460 ? -26.479 136.743 72.443 1.00 33.77 461 TYR A C 1
ATOM 3514 O O . TYR A 1 460 ? -25.478 136.342 71.857 1.00 38.48 461 TYR A O 1
ATOM 3523 N N . ALA A 1 461 ? -26.526 136.932 73.760 1.00 30.74 462 ALA A N 1
ATOM 3524 C CA . ALA A 1 461 ? -25.369 136.704 74.630 1.00 36.74 462 ALA A CA 1
ATOM 3525 C C . ALA A 1 461 ? -24.805 135.297 74.481 1.00 38.03 462 ALA A C 1
ATOM 3526 O O . ALA A 1 461 ? -23.592 135.116 74.372 1.00 38.81 462 ALA A O 1
ATOM 3528 N N . GLN A 1 462 ? -25.692 134.311 74.448 1.00 40.50 463 GLN A N 1
ATOM 3529 C CA . GLN A 1 462 ? -25.297 132.914 74.302 1.00 46.29 463 GLN A CA 1
ATOM 3530 C C . GLN A 1 462 ? -24.579 132.657 72.983 1.00 43.10 463 GLN A C 1
ATOM 3531 O O . GLN A 1 462 ? -23.453 132.151 72.961 1.00 47.86 463 GLN A O 1
ATOM 3537 N N . ASP A 1 463 ? -25.234 133.009 71.885 1.00 40.37 464 ASP A N 1
ATOM 3538 C CA . ASP A 1 463 ? -24.662 132.818 70.558 1.00 37.65 464 ASP A CA 1
ATOM 3539 C C . ASP A 1 463 ? -23.387 133.641 70.361 1.00 36.70 464 ASP A C 1
ATOM 3540 O O . ASP A 1 463 ? -22.461 133.199 69.680 1.00 27.19 464 ASP A O 1
ATOM 3545 N N . ALA A 1 464 ? -23.336 134.816 70.986 1.00 34.75 465 ALA A N 1
ATOM 3546 C CA . ALA A 1 464 ? -22.184 135.706 70.882 1.00 35.95 465 ALA A CA 1
ATOM 3547 C C . ALA A 1 464 ? -20.978 135.078 71.548 1.00 36.54 465 ALA A C 1
ATOM 3548 O O . ALA A 1 464 ? -19.866 135.149 71.027 1.00 34.96 465 ALA A O 1
ATOM 3550 N N . LEU A 1 465 ? -21.206 134.488 72.717 1.00 36.81 466 LEU A N 1
ATOM 3551 C CA . LEU A 1 465 ? -20.151 133.836 73.472 1.00 34.17 466 LEU A CA 1
ATOM 3552 C C . LEU A 1 465 ? -19.633 132.615 72.730 1.00 37.12 466 LEU A C 1
ATOM 3553 O O . LEU A 1 465 ? -18.424 132.461 72.541 1.00 35.62 466 LEU A O 1
ATOM 3558 N N . ARG A 1 466 ? -20.548 131.758 72.288 1.00 35.11 467 ARG A N 1
ATOM 3559 C CA . ARG A 1 466 ? -20.157 130.550 71.573 1.00 38.33 467 ARG A CA 1
ATOM 3560 C C . ARG A 1 466 ? -19.388 130.861 70.294 1.00 39.93 467 ARG A C 1
ATOM 3561 O O . ARG A 1 466 ? -18.333 130.274 70.037 1.00 42.87 467 ARG A O 1
ATOM 3569 N N . LEU A 1 467 ? -19.900 131.804 69.510 1.00 40.17 468 LEU A N 1
ATOM 3570 C CA . LEU A 1 467 ? -19.256 132.173 68.261 1.00 36.09 468 LEU A CA 1
ATOM 3571 C C . LEU A 1 467 ? -17.873 132.736 68.534 1.00 38.10 468 LEU A C 1
ATOM 3572 O O . LEU A 1 467 ? -16.928 132.452 67.790 1.00 41.89 468 LEU A O 1
ATOM 3577 N N . TRP A 1 468 ? -17.747 133.500 69.619 1.00 37.76 469 TRP A N 1
ATOM 3578 C CA . TRP A 1 468 ? -16.464 134.090 69.996 1.00 39.30 469 TRP A CA 1
ATOM 3579 C C . TRP A 1 468 ? -15.452 132.996 70.310 1.00 44.53 469 TRP A C 1
ATOM 3580 O O . TRP A 1 468 ? -14.300 133.068 69.873 1.00 46.52 469 TRP A O 1
ATOM 3591 N N . GLU A 1 469 ? -15.883 131.989 71.071 1.00 47.76 470 GLU A N 1
ATOM 3592 C CA . GLU A 1 469 ? -15.009 130.873 71.436 1.00 45.91 470 GLU A CA 1
ATOM 3593 C C . GLU A 1 469 ? -14.536 130.129 70.180 1.00 41.59 470 GLU A C 1
ATOM 3594 O O . GLU A 1 469 ? -13.352 129.827 70.038 1.00 33.46 470 GLU A O 1
ATOM 3600 N N . ILE A 1 470 ? -15.452 129.892 69.246 1.00 38.82 471 ILE A N 1
ATOM 3601 C CA . ILE A 1 470 ? -15.118 129.192 68.010 1.00 36.12 471 ILE A CA 1
ATOM 3602 C C . ILE A 1 470 ? -14.065 129.949 67.196 1.00 40.80 471 ILE A C 1
ATOM 3603 O O . ILE A 1 470 ? -13.115 129.347 66.675 1.00 42.57 471 ILE A O 1
ATOM 3608 N N . ILE A 1 471 ? -14.219 131.270 67.122 1.00 37.16 472 ILE A N 1
ATOM 3609 C CA . ILE A 1 471 ? -13.289 132.120 66.379 1.00 32.61 472 ILE A CA 1
ATOM 3610 C C . ILE A 1 471 ? -11.968 132.212 67.129 1.00 31.86 472 ILE A C 1
ATOM 3611 O O . ILE A 1 471 ? -10.892 132.303 66.527 1.00 30.31 472 ILE A O 1
ATOM 3616 N N . SER A 1 472 ? -12.056 132.174 68.450 1.00 34.42 473 SER A N 1
ATOM 3617 C CA . SER A 1 472 ? -10.880 132.273 69.293 1.00 37.13 473 SER A CA 1
ATOM 3618 C C . SER A 1 472 ? -9.972 131.086 69.032 1.00 41.12 473 SER A C 1
ATOM 3619 O O . SER A 1 472 ? -8.767 131.249 68.799 1.00 40.76 473 SER A O 1
ATOM 3622 N N . ARG A 1 473 ? -10.573 129.899 69.024 1.00 44.67 474 ARG A N 1
ATOM 3623 C CA . ARG A 1 473 ? -9.844 128.663 68.789 1.00 45.53 474 ARG A CA 1
ATOM 3624 C C . ARG A 1 473 ? -9.209 128.664 67.407 1.00 47.23 474 ARG A C 1
ATOM 3625 O O . ARG A 1 473 ? -8.050 128.260 67.258 1.00 51.93 474 ARG A O 1
ATOM 3633 N N . TYR A 1 474 ? -9.947 129.158 66.412 1.00 45.23 475 TYR A N 1
ATOM 3634 C CA . TYR A 1 474 ? -9.433 129.254 65.046 1.00 42.85 475 TYR A CA 1
ATOM 3635 C C . TYR A 1 474 ? -8.171 130.140 65.032 1.00 43.25 475 TYR A C 1
ATOM 3636 O O . TYR A 1 474 ? -7.109 129.716 64.560 1.00 43.81 475 TYR A O 1
ATOM 3645 N N . VAL A 1 475 ? -8.278 131.342 65.600 1.00 44.97 476 VAL A N 1
ATOM 3646 C CA . VAL A 1 475 ? -7.156 132.281 65.659 1.00 45.30 476 VAL A CA 1
ATOM 3647 C C . VAL A 1 475 ? -5.953 131.652 66.364 1.00 46.07 476 VAL A C 1
ATOM 3648 O O . VAL A 1 475 ? -4.850 131.632 65.819 1.00 46.63 476 VAL A O 1
ATOM 3652 N N . GLN A 1 476 ? -6.182 131.112 67.558 1.00 44.64 477 GLN A N 1
ATOM 3653 C CA . GLN A 1 476 ? -5.130 130.469 68.337 1.00 44.66 477 GLN A CA 1
ATOM 3654 C C . GLN A 1 476 ? -4.440 129.383 67.526 1.00 45.60 477 GLN A C 1
ATOM 3655 O O . GLN A 1 476 ? -3.212 129.279 67.525 1.00 45.80 477 GLN A O 1
ATOM 3661 N N . GLY A 1 477 ? -5.248 128.558 66.867 1.00 39.73 478 GLY A N 1
ATOM 3662 C CA . GLY A 1 477 ? -4.724 127.474 66.061 1.00 41.18 478 GLY A CA 1
ATOM 3663 C C . GLY A 1 477 ? -3.771 127.905 64.963 1.00 43.02 478 GLY A C 1
ATOM 3664 O O . GLY A 1 477 ? -2.794 127.209 64.673 1.00 46.90 478 GLY A O 1
ATOM 3665 N N . ILE A 1 478 ? -4.058 129.031 64.324 1.00 39.82 479 ILE A N 1
ATOM 3666 C CA . ILE A 1 478 ? -3.190 129.513 63.260 1.00 41.72 479 ILE A CA 1
ATOM 3667 C C . ILE A 1 478 ? -1.996 130.267 63.846 1.00 40.49 479 ILE A C 1
ATOM 3668 O O . ILE A 1 478 ? -0.846 130.014 63.471 1.00 41.58 479 ILE A O 1
ATOM 3673 N N . MET A 1 479 ? -2.259 131.123 64.828 1.00 38.48 480 MET A N 1
ATOM 3674 C CA . MET A 1 479 ? -1.200 131.885 65.478 1.00 40.44 480 MET A CA 1
ATOM 3675 C C . MET A 1 479 ? -0.188 130.930 66.105 1.00 40.38 480 MET A C 1
ATOM 3676 O O . MET A 1 479 ? 1.023 131.160 66.047 1.00 44.02 480 MET A O 1
ATOM 3681 N N . GLY A 1 480 ? -0.693 129.826 66.646 1.00 44.47 481 GLY A N 1
ATOM 3682 C CA . GLY A 1 480 ? 0.161 128.838 67.286 1.00 49.12 481 GLY A CA 1
ATOM 3683 C C . GLY A 1 480 ? 1.237 128.261 66.385 1.00 50.96 481 GLY A C 1
ATOM 3684 O O . GLY A 1 480 ? 2.300 127.851 66.853 1.00 49.34 481 GLY A O 1
ATOM 3685 N N . LEU A 1 481 ? 0.973 128.249 65.085 1.00 50.51 482 LEU A N 1
ATOM 3686 C CA . LEU A 1 481 ? 1.928 127.716 64.126 1.00 49.12 482 LEU A CA 1
ATOM 3687 C C . LEU A 1 481 ? 3.000 128.733 63.733 1.00 47.46 482 LEU A C 1
ATOM 3688 O O . LEU A 1 481 ? 3.878 128.418 62.930 1.00 43.82 482 LEU A O 1
ATOM 3693 N N . TYR A 1 482 ? 2.931 129.948 64.277 1.00 42.40 483 TYR A N 1
ATOM 3694 C CA . TYR A 1 482 ? 3.906 130.979 63.925 1.00 38.88 483 TYR A CA 1
ATOM 3695 C C . TYR A 1 482 ? 4.473 131.718 65.117 1.00 44.14 483 TYR A C 1
ATOM 3696 O O . TYR A 1 482 ? 5.439 132.481 64.985 1.00 45.75 483 TYR A O 1
ATOM 3705 N N . TYR A 1 483 ? 3.839 131.550 66.269 1.00 49.03 484 TYR A N 1
ATOM 3706 C CA . TYR A 1 483 ? 4.300 132.201 67.487 1.00 45.92 484 TYR A CA 1
ATOM 3707 C C . TYR A 1 483 ? 4.334 131.150 68.579 1.00 46.10 484 TYR A C 1
ATOM 3708 O O . TYR A 1 483 ? 3.342 130.918 69.272 1.00 46.73 484 TYR A O 1
ATOM 3717 N N . LYS A 1 484 ? 5.480 130.488 68.690 1.00 48.37 485 LYS A N 1
ATOM 3718 C CA . LYS A 1 484 ? 5.673 129.430 69.674 1.00 50.65 485 LYS A CA 1
ATOM 3719 C C . LYS A 1 484 ? 5.983 129.957 71.072 1.00 51.21 485 LYS A C 1
ATOM 3720 O O . LYS A 1 484 ? 6.017 129.187 72.030 1.00 55.63 485 LYS A O 1
ATOM 3726 N N . THR A 1 485 ? 6.214 131.263 71.188 1.00 51.57 486 THR A N 1
ATOM 3727 C CA . THR A 1 485 ? 6.531 131.879 72.476 1.00 53.19 486 THR A CA 1
ATOM 3728 C C . THR A 1 485 ? 6.031 133.313 72.533 1.00 51.73 486 THR A C 1
ATOM 3729 O O . THR A 1 485 ? 5.944 133.979 71.503 1.00 49.31 486 THR A O 1
ATOM 3733 N N . ASP A 1 486 ? 5.767 133.810 73.738 1.00 50.22 487 ASP A N 1
ATOM 3734 C CA . ASP A 1 486 ? 5.322 135.191 73.896 1.00 47.86 487 ASP A CA 1
ATOM 3735 C C . ASP A 1 486 ? 6.414 136.108 73.337 1.00 50.66 487 ASP A C 1
ATOM 3736 O O . ASP A 1 486 ? 6.131 137.177 72.791 1.00 51.10 487 ASP A O 1
ATOM 3741 N N . GLU A 1 487 ? 7.661 135.649 73.420 1.00 55.24 488 GLU A N 1
ATOM 3742 C CA . GLU A 1 487 ? 8.795 136.419 72.919 1.00 61.02 488 GLU A CA 1
ATOM 3743 C C . GLU A 1 487 ? 8.683 136.591 71.404 1.00 57.14 488 GLU A C 1
ATOM 3744 O O . GLU A 1 487 ? 9.005 137.657 70.868 1.00 52.36 488 GLU A O 1
ATOM 3750 N N . ALA A 1 488 ? 8.173 135.561 70.730 1.00 53.10 489 ALA A N 1
ATOM 3751 C CA . ALA A 1 488 ? 8.003 135.595 69.281 1.00 49.65 489 ALA A CA 1
ATOM 3752 C C . ALA A 1 488 ? 7.077 136.730 68.860 1.00 51.12 489 ALA A C 1
ATOM 3753 O O . ALA A 1 488 ? 7.346 137.414 67.865 1.00 57.31 489 ALA A O 1
ATOM 3755 N N . VAL A 1 489 ? 6.004 136.948 69.624 1.00 52.89 490 VAL A N 1
ATOM 3756 C CA . VAL A 1 489 ? 5.046 138.015 69.305 1.00 50.13 490 VAL A CA 1
ATOM 3757 C C . VAL A 1 489 ? 5.640 139.388 69.634 1.00 48.95 490 VAL A C 1
ATOM 3758 O O . VAL A 1 489 ? 5.488 140.332 68.855 1.00 46.05 490 VAL A O 1
ATOM 3762 N N . ARG A 1 490 ? 6.356 139.475 70.756 1.00 48.34 491 ARG A N 1
ATOM 3763 C CA . ARG A 1 490 ? 6.991 140.720 71.182 1.00 52.65 491 ARG A CA 1
ATOM 3764 C C . ARG A 1 490 ? 8.001 141.227 70.159 1.00 55.09 491 ARG A C 1
ATOM 3765 O O . ARG A 1 490 ? 8.096 142.430 69.902 1.00 56.35 491 ARG A O 1
ATOM 3773 N N . ASP A 1 491 ? 8.756 140.301 69.577 1.00 55.69 492 ASP A N 1
ATOM 3774 C CA . ASP A 1 491 ? 9.782 140.648 68.602 1.00 57.12 492 ASP A CA 1
ATOM 3775 C C . ASP A 1 491 ? 9.250 140.915 67.195 1.00 56.54 492 ASP A C 1
ATOM 3776 O O . ASP A 1 491 ? 10.003 141.337 66.315 1.00 59.13 492 ASP A O 1
ATOM 3781 N N . ASP A 1 492 ? 7.963 140.669 66.971 1.00 56.47 493 ASP A N 1
ATOM 3782 C CA . ASP A 1 492 ? 7.384 140.895 65.652 1.00 51.97 493 ASP A CA 1
ATOM 3783 C C . ASP A 1 492 ? 7.074 142.374 65.405 1.00 52.89 493 ASP A C 1
ATOM 3784 O O . ASP A 1 492 ? 5.950 142.841 65.656 1.00 47.84 493 ASP A O 1
ATOM 3789 N N . LEU A 1 493 ? 8.052 143.081 64.839 1.00 52.66 494 LEU A N 1
ATOM 3790 C CA . LEU A 1 493 ? 7.921 144.510 64.538 1.00 53.92 494 LEU A CA 1
ATOM 3791 C C . LEU A 1 493 ? 6.704 144.862 63.678 1.00 52.38 494 LEU A C 1
ATOM 3792 O O . LEU A 1 493 ? 5.970 145.803 63.992 1.00 53.39 494 LEU A O 1
ATOM 3797 N N . GLU A 1 494 ? 6.481 144.104 62.607 1.00 46.86 495 GLU A N 1
ATOM 3798 C CA . GLU A 1 494 ? 5.341 144.355 61.730 1.00 44.39 495 GLU A CA 1
ATOM 3799 C C . GLU A 1 494 ? 4.034 144.229 62.504 1.00 44.83 495 GLU A C 1
ATOM 3800 O O . GLU A 1 494 ? 3.164 145.098 62.424 1.00 47.83 495 GLU A O 1
ATOM 3806 N N . LEU A 1 495 ? 3.925 143.179 63.304 1.00 43.73 496 LEU A N 1
ATOM 3807 C CA . LEU A 1 495 ? 2.725 142.953 64.091 1.00 42.12 496 LEU A CA 1
ATOM 3808 C C . LEU A 1 495 ? 2.560 144.116 65.059 1.00 43.23 496 LEU A C 1
ATOM 3809 O O . LEU A 1 495 ? 1.464 144.663 65.201 1.00 45.43 496 LEU A O 1
ATOM 3814 N N . GLN A 1 496 ? 3.658 144.539 65.674 1.00 44.33 497 GLN A N 1
ATOM 3815 C CA . GLN A 1 496 ? 3.593 145.643 66.618 1.00 45.63 497 GLN A CA 1
ATOM 3816 C C . GLN A 1 496 ? 3.131 146.934 65.954 1.00 45.57 497 GLN A C 1
ATOM 3817 O O . GLN A 1 496 ? 2.257 147.619 66.484 1.00 52.23 497 GLN A O 1
ATOM 3823 N N . SER A 1 497 ? 3.670 147.243 64.777 1.00 42.89 498 SER A N 1
ATOM 3824 C CA . SER A 1 497 ? 3.281 148.464 64.071 1.00 46.53 498 SER A CA 1
ATOM 3825 C C . SER A 1 497 ? 1.806 148.394 63.691 1.00 50.43 498 SER A C 1
ATOM 3826 O O . SER A 1 497 ? 1.098 149.409 63.713 1.00 46.86 498 SER A O 1
ATOM 3829 N N . TRP A 1 498 ? 1.362 147.182 63.356 1.00 48.93 499 TRP A N 1
ATOM 3830 C CA . TRP A 1 498 ? -0.023 146.912 62.986 1.00 42.89 499 TRP A CA 1
ATOM 3831 C C . TRP A 1 498 ? -0.891 147.306 64.175 1.00 40.66 499 TRP A C 1
ATOM 3832 O O . TRP A 1 498 ? -1.790 148.137 64.054 1.00 45.91 499 TRP A O 1
ATOM 3843 N N . CYS A 1 499 ? -0.570 146.759 65.339 1.00 40.20 500 CYS A N 1
ATOM 3844 C CA . CYS A 1 499 ? -1.311 147.065 66.553 1.00 42.71 500 CYS A CA 1
ATOM 3845 C C . CYS A 1 499 ? -1.372 148.576 66.811 1.00 41.64 500 CYS A C 1
ATOM 3846 O O . CYS A 1 499 ? -2.415 149.101 67.197 1.00 39.07 500 CYS A O 1
ATOM 3849 N N . ARG A 1 500 ? -0.268 149.278 66.574 1.00 41.82 501 ARG A N 1
ATOM 3850 C CA . ARG A 1 500 ? -0.240 150.720 66.787 1.00 40.60 501 ARG A CA 1
ATOM 3851 C C . ARG A 1 500 ? -1.044 151.484 65.751 1.00 38.66 501 ARG A C 1
ATOM 3852 O O . ARG A 1 500 ? -1.729 152.455 66.087 1.00 34.96 501 ARG A O 1
ATOM 3860 N N . GLU A 1 501 ? -0.955 151.047 64.496 1.00 40.14 502 GLU A N 1
ATOM 3861 C CA . GLU A 1 501 ? -1.666 151.689 63.392 1.00 39.33 502 GLU A CA 1
ATOM 3862 C C . GLU A 1 501 ? -3.157 151.699 63.679 1.00 41.93 502 GLU A C 1
ATOM 3863 O O . GLU A 1 501 ? -3.862 152.634 63.295 1.00 38.03 502 GLU A O 1
ATOM 3869 N N . ILE A 1 502 ? -3.625 150.641 64.339 1.00 40.65 503 ILE A N 1
ATOM 3870 C CA . ILE A 1 502 ? -5.028 150.493 64.715 1.00 39.24 503 ILE A CA 1
ATOM 3871 C C . ILE A 1 502 ? -5.363 151.379 65.924 1.00 43.31 503 ILE A C 1
ATOM 3872 O O . ILE A 1 502 ? -6.087 152.374 65.808 1.00 42.24 503 ILE A O 1
ATOM 3877 N N . THR A 1 503 ? -4.772 151.034 67.063 1.00 42.68 504 THR A N 1
ATOM 3878 C CA . THR A 1 503 ? -4.992 151.714 68.330 1.00 41.22 504 THR A CA 1
ATOM 3879 C C . THR A 1 503 ? -4.661 153.198 68.397 1.00 46.71 504 THR A C 1
ATOM 3880 O O . THR A 1 503 ? -5.526 154.030 68.696 1.00 44.07 504 THR A O 1
ATOM 3884 N N . GLU A 1 504 ? -3.412 153.532 68.119 1.00 48.92 505 GLU A N 1
ATOM 3885 C CA . GLU A 1 504 ? -2.986 154.912 68.188 1.00 51.52 505 GLU A CA 1
ATOM 3886 C C . GLU A 1 504 ? -3.475 155.769 67.027 1.00 51.08 505 GLU A C 1
ATOM 3887 O O . GLU A 1 504 ? -4.042 156.845 67.241 1.00 53.06 505 GLU A O 1
ATOM 3893 N N . ILE A 1 505 ? -3.319 155.265 65.808 1.00 47.92 506 ILE A N 1
ATOM 3894 C CA . ILE A 1 505 ? -3.707 156.010 64.614 1.00 44.16 506 ILE A CA 1
ATOM 3895 C C . ILE A 1 505 ? -5.180 155.902 64.196 1.00 44.87 506 ILE A C 1
ATOM 3896 O O . ILE A 1 505 ? -5.962 156.823 64.436 1.00 48.29 506 ILE A O 1
ATOM 3901 N N . GLY A 1 506 ? -5.560 154.791 63.579 1.00 42.72 507 GLY A N 1
ATOM 3902 C CA . GLY A 1 506 ? -6.935 154.618 63.139 1.00 42.00 507 GLY A CA 1
ATOM 3903 C C . GLY A 1 506 ? -8.002 155.004 64.149 1.00 38.30 507 GLY A C 1
ATOM 3904 O O . GLY A 1 506 ? -8.925 155.744 63.819 1.00 36.18 507 GLY A O 1
ATOM 3905 N N . LEU A 1 507 ? -7.850 154.543 65.386 1.00 40.38 508 LEU A N 1
ATOM 3906 C CA . LEU A 1 507 ? -8.810 154.827 66.452 1.00 42.30 508 LEU A CA 1
ATOM 3907 C C . LEU A 1 507 ? -8.541 156.101 67.268 1.00 42.25 508 LEU A C 1
ATOM 3908 O O . LEU A 1 507 ? -9.292 156.412 68.205 1.00 43.00 508 LEU A O 1
ATOM 3913 N N . GLN A 1 508 ? -7.469 156.817 66.922 1.00 37.76 509 GLN A N 1
ATOM 3914 C CA . GLN A 1 508 ? -7.089 158.065 67.592 1.00 37.41 509 GLN A CA 1
ATOM 3915 C C . GLN A 1 508 ? -6.942 157.931 69.107 1.00 39.05 509 GLN A C 1
ATOM 3916 O O . GLN A 1 508 ? -7.819 158.356 69.865 1.00 42.79 509 GLN A O 1
ATOM 3922 N N . GLY A 1 509 ? -5.838 157.334 69.544 1.00 39.66 510 GLY A N 1
ATOM 3923 C CA . GLY A 1 509 ? -5.586 157.185 70.967 1.00 35.27 510 GLY A CA 1
ATOM 3924 C C . GLY A 1 509 ? -6.547 156.295 71.732 1.00 39.23 510 GLY A C 1
ATOM 3925 O O . GLY A 1 509 ? -6.854 156.567 72.894 1.00 38.33 510 GLY A O 1
ATOM 3926 N N . ALA A 1 510 ? -6.948 155.183 71.124 1.00 42.99 511 ALA A N 1
ATOM 3927 C CA . ALA A 1 510 ? -7.876 154.242 71.754 1.00 42.93 511 ALA A CA 1
ATOM 3928 C C . ALA A 1 510 ? -7.278 153.515 72.960 1.00 41.86 511 ALA A C 1
ATOM 3929 O O . ALA A 1 510 ? -7.958 152.726 73.610 1.00 39.30 511 ALA A O 1
ATOM 3931 N N . GLN A 1 511 ? -5.995 153.751 73.231 1.00 49.85 512 GLN A N 1
ATOM 3932 C CA . GLN A 1 511 ? -5.318 153.139 74.374 1.00 51.83 512 GLN A CA 1
ATOM 3933 C C . GLN A 1 511 ? -6.011 153.600 75.654 1.00 57.68 512 GLN A C 1
ATOM 3934 O O . GLN A 1 511 ? -6.082 152.854 76.633 1.00 63.83 512 GLN A O 1
ATOM 3940 N N . LYS A 1 512 ? -6.572 154.812 75.611 1.00 61.51 513 LYS A N 1
ATOM 3941 C CA . LYS A 1 512 ? -7.304 155.379 76.741 1.00 60.22 513 LYS A CA 1
ATOM 3942 C C . LYS A 1 512 ? -8.625 154.636 76.937 1.00 59.16 513 LYS A C 1
ATOM 3943 O O . LYS A 1 512 ? -9.184 154.639 78.033 1.00 62.29 513 LYS A O 1
ATOM 3949 N N . GLN A 1 513 ? -9.116 153.997 75.874 1.00 57.15 514 GLN A N 1
ATOM 3950 C CA . GLN A 1 513 ? -10.355 153.226 75.934 1.00 51.24 514 GLN A CA 1
ATOM 3951 C C . GLN A 1 513 ? -10.098 151.727 76.129 1.00 50.67 514 GLN A C 1
ATOM 3952 O O . GLN A 1 513 ? -11.007 150.912 75.968 1.00 56.01 514 GLN A O 1
ATOM 3958 N N . GLY A 1 514 ? -8.860 151.360 76.448 1.00 47.80 515 GLY A N 1
ATOM 3959 C CA . GLY A 1 514 ? -8.538 149.961 76.686 1.00 47.35 515 GLY A CA 1
ATOM 3960 C C . GLY A 1 514 ? -7.897 149.162 75.563 1.00 47.46 515 GLY A C 1
ATOM 3961 O O . GLY A 1 514 ? -7.735 147.944 75.676 1.00 46.10 515 GLY A O 1
ATOM 3962 N N . PHE A 1 515 ? -7.545 149.826 74.471 1.00 44.25 516 PHE A N 1
ATOM 3963 C CA . PHE A 1 515 ? -6.923 149.136 73.358 1.00 42.45 516 PHE A CA 1
ATOM 3964 C C . PHE A 1 515 ? -5.427 149.032 73.561 1.00 44.38 516 PHE A C 1
ATOM 3965 O O . PHE A 1 515 ? -4.800 149.945 74.099 1.00 47.69 516 PHE A O 1
ATOM 3973 N N . PRO A 1 516 ? -4.838 147.901 73.151 1.00 46.04 517 PRO A N 1
ATOM 3974 C CA . PRO A 1 516 ? -3.405 147.629 73.270 1.00 45.66 517 PRO A CA 1
ATOM 3975 C C . PRO A 1 516 ? -2.553 148.479 72.327 1.00 49.89 517 PRO A C 1
ATOM 3976 O O . PRO A 1 516 ? -2.937 148.729 71.187 1.00 49.01 517 PRO A O 1
ATOM 3980 N N . THR A 1 517 ? -1.402 148.929 72.811 1.00 52.71 518 THR A N 1
ATOM 3981 C CA . THR A 1 517 ? -0.481 149.714 71.993 1.00 57.29 518 THR A CA 1
ATOM 3982 C C . THR A 1 517 ? 0.640 148.802 71.483 1.00 56.91 518 THR A C 1
ATOM 3983 O O . THR A 1 517 ? 1.473 149.212 70.670 1.00 59.46 518 THR A O 1
ATOM 3987 N N . SER A 1 518 ? 0.652 147.570 71.990 1.00 52.01 519 SER A N 1
ATOM 3988 C CA . SER A 1 518 ? 1.624 146.551 71.612 1.00 50.53 519 SER A CA 1
ATOM 3989 C C . SER A 1 518 ? 1.071 145.216 72.097 1.00 52.11 519 SER A C 1
ATOM 3990 O O . SER A 1 518 ? 0.242 145.179 73.012 1.00 53.31 519 SER A O 1
ATOM 3993 N N . LEU A 1 519 ? 1.497 144.126 71.473 1.00 50.68 520 LEU A N 1
ATOM 3994 C CA . LEU A 1 519 ? 1.033 142.801 71.868 1.00 50.82 520 LEU A CA 1
ATOM 3995 C C . LEU A 1 519 ? 2.223 142.084 72.503 1.00 55.33 520 LEU A C 1
ATOM 3996 O O . LEU A 1 519 ? 3.230 141.835 71.834 1.00 58.59 520 LEU A O 1
ATOM 4001 N N . GLN A 1 520 ? 2.121 141.825 73.809 1.00 56.07 521 GLN A N 1
ATOM 4002 C CA . GLN A 1 520 ? 3.178 141.183 74.602 1.00 57.24 521 GLN A CA 1
ATOM 4003 C C . GLN A 1 520 ? 3.121 139.664 74.821 1.00 54.51 521 GLN A C 1
ATOM 4004 O O . GLN A 1 520 ? 4.035 139.101 75.426 1.00 56.87 521 GLN A O 1
ATOM 4010 N N . SER A 1 521 ? 2.065 139.000 74.362 1.00 50.82 522 SER A N 1
ATOM 4011 C CA . SER A 1 521 ? 1.957 137.553 74.540 1.00 49.08 522 SER A CA 1
ATOM 4012 C C . SER A 1 521 ? 1.138 136.900 73.441 1.00 48.37 522 SER A C 1
ATOM 4013 O O . SER A 1 521 ? 0.432 137.579 72.700 1.00 52.66 522 SER A O 1
ATOM 4016 N N . VAL A 1 522 ? 1.247 135.581 73.330 1.00 48.17 523 VAL A N 1
ATOM 4017 C CA . VAL A 1 522 ? 0.495 134.835 72.329 1.00 50.70 523 VAL A CA 1
ATOM 4018 C C . VAL A 1 522 ? -0.989 134.964 72.658 1.00 49.56 523 VAL A C 1
ATOM 4019 O O . VAL A 1 522 ? -1.815 135.192 71.772 1.00 49.74 523 VAL A O 1
ATOM 4023 N N . ALA A 1 523 ? -1.314 134.860 73.943 1.00 46.76 524 ALA A N 1
ATOM 4024 C CA . ALA A 1 523 ? -2.697 134.959 74.392 1.00 44.37 524 ALA A CA 1
ATOM 4025 C C . ALA A 1 523 ? -3.283 136.339 74.100 1.00 46.31 524 ALA A C 1
ATOM 4026 O O . ALA A 1 523 ? -4.453 136.454 73.724 1.00 49.44 524 ALA A O 1
ATOM 4028 N N . GLN A 1 524 ? -2.461 137.377 74.244 1.00 42.90 525 GLN A N 1
ATOM 4029 C CA . GLN A 1 524 ? -2.912 138.744 73.999 1.00 45.53 525 GLN A CA 1
ATOM 4030 C C . GLN A 1 524 ? -3.091 139.036 72.511 1.00 46.65 525 GLN A C 1
ATOM 4031 O O . GLN A 1 524 ? -4.056 139.692 72.112 1.00 53.70 525 GLN A O 1
ATOM 4037 N N . ALA A 1 525 ? -2.153 138.568 71.695 1.00 43.83 526 ALA A N 1
ATOM 4038 C CA . ALA A 1 525 ? -2.224 138.768 70.253 1.00 39.69 526 ALA A CA 1
ATOM 4039 C C . ALA A 1 525 ? -3.450 138.035 69.705 1.00 37.92 526 ALA A C 1
ATOM 4040 O O . ALA A 1 525 ? -4.199 138.581 68.886 1.00 34.15 526 ALA A O 1
ATOM 4042 N N . CYS A 1 526 ? -3.673 136.813 70.187 1.00 38.79 527 CYS A N 1
ATOM 4043 C CA . CYS A 1 526 ? -4.820 136.016 69.754 1.00 42.69 527 CYS A CA 1
ATOM 4044 C C . CYS A 1 526 ? -6.116 136.741 70.055 1.00 43.64 527 CYS A C 1
ATOM 4045 O O . CYS A 1 526 ? -6.986 136.839 69.195 1.00 40.43 527 CYS A O 1
ATOM 4048 N N . HIS A 1 527 ? -6.202 137.293 71.262 1.00 44.54 528 HIS A N 1
ATOM 4049 C CA . HIS A 1 527 ? -7.373 138.040 71.716 1.00 45.37 528 HIS A CA 1
ATOM 4050 C C . HIS A 1 527 ? -7.650 139.233 70.798 1.00 44.86 528 HIS A C 1
ATOM 4051 O O . HIS A 1 527 ? -8.801 139.512 70.451 1.00 46.93 528 HIS A O 1
ATOM 4058 N N . PHE A 1 528 ? -6.588 139.925 70.395 1.00 45.54 529 PHE A N 1
ATOM 4059 C CA . PHE A 1 528 ? -6.706 141.081 69.513 1.00 40.14 529 PHE A CA 1
ATOM 4060 C C . PHE A 1 528 ? -7.170 140.692 68.107 1.00 40.22 529 PHE A C 1
ATOM 4061 O O . PHE A 1 528 ? -8.029 141.365 67.527 1.00 43.08 529 PHE A O 1
ATOM 4069 N N . VAL A 1 529 ? -6.601 139.624 67.552 1.00 33.67 530 VAL A N 1
ATOM 4070 C CA . VAL A 1 529 ? -7.003 139.172 66.225 1.00 29.50 530 VAL A CA 1
ATOM 4071 C C . VAL A 1 529 ? -8.448 138.668 66.275 1.00 33.33 530 VAL A C 1
ATOM 4072 O O . VAL A 1 529 ? -9.238 138.898 65.343 1.00 28.65 530 VAL A O 1
ATOM 4076 N N . THR A 1 530 ? -8.801 138.008 67.375 1.00 30.32 531 THR A N 1
ATOM 4077 C CA . THR A 1 530 ? -10.153 137.485 67.549 1.00 35.52 531 THR A CA 1
ATOM 4078 C C . THR A 1 530 ? -11.120 138.660 67.580 1.00 35.91 531 THR A C 1
ATOM 4079 O O . THR A 1 530 ? -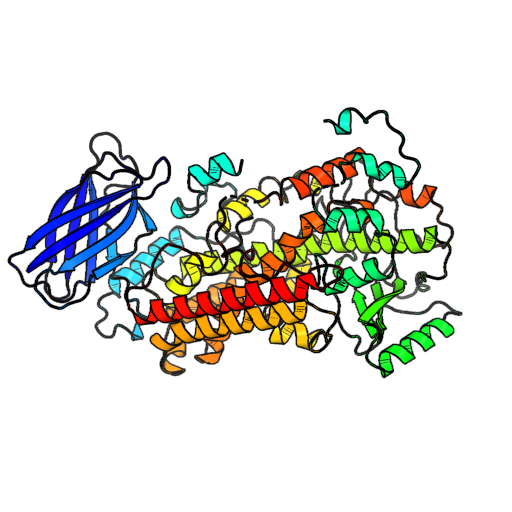12.164 138.630 66.922 1.00 33.34 531 THR A O 1
ATOM 4083 N N . MET A 1 531 ? -10.742 139.703 68.318 1.00 33.57 532 MET A N 1
ATOM 4084 C CA . MET A 1 531 ? -11.545 140.913 68.433 1.00 36.83 532 MET A CA 1
ATOM 4085 C C . MET A 1 531 ? -11.815 141.492 67.037 1.00 38.96 532 MET A C 1
ATOM 4086 O O . MET A 1 531 ? -12.960 141.777 66.690 1.00 39.66 532 MET A O 1
ATOM 4091 N N . CYS A 1 532 ? -10.768 141.616 66.226 1.00 34.49 533 CYS A N 1
ATOM 4092 C CA . CYS A 1 532 ? -10.910 142.145 64.877 1.00 27.00 533 CYS A CA 1
ATOM 4093 C C . CYS A 1 532 ? -11.823 141.264 64.043 1.00 30.39 533 CYS A C 1
ATOM 4094 O O . CYS A 1 532 ? -12.818 141.725 63.485 1.00 34.96 533 CYS A O 1
ATOM 4097 N N . ILE A 1 533 ? -11.501 139.981 63.987 1.00 31.30 534 ILE A N 1
ATOM 4098 C CA . ILE A 1 533 ? -12.277 139.046 63.191 1.00 28.77 534 ILE A CA 1
ATOM 4099 C C . ILE A 1 533 ? -13.750 139.004 63.586 1.00 33.13 534 ILE A C 1
ATOM 4100 O O . ILE A 1 533 ? -14.635 138.970 62.723 1.00 26.99 534 ILE A O 1
ATOM 4105 N N . PHE A 1 534 ? -14.014 139.069 64.886 1.00 34.53 535 PHE A N 1
ATOM 4106 C CA . PHE A 1 534 ? -15.378 139.034 65.378 1.00 30.88 535 PHE A CA 1
ATOM 4107 C C . PHE A 1 534 ? -16.120 140.303 64.999 1.00 37.97 535 PHE A C 1
ATOM 4108 O O . PHE A 1 534 ? -17.297 140.243 64.602 1.00 36.76 535 PHE A O 1
ATOM 4116 N N . THR A 1 535 ? -15.446 141.447 65.130 1.00 35.32 536 THR A N 1
ATOM 4117 C CA . THR A 1 535 ? -16.068 142.723 64.798 1.00 38.24 536 THR A CA 1
ATOM 4118 C C . THR A 1 535 ? -16.522 142.745 63.341 1.00 33.80 536 THR A C 1
ATOM 4119 O O . THR A 1 535 ? -17.629 143.182 63.041 1.00 38.54 536 THR A O 1
ATOM 4123 N N . CYS A 1 536 ? -15.709 142.179 62.454 1.00 29.75 537 CYS A N 1
ATOM 4124 C CA . CYS A 1 536 ? -16.037 142.160 61.030 1.00 33.50 537 CYS A CA 1
ATOM 4125 C C . CYS A 1 536 ? -17.037 141.095 60.619 1.00 31.84 537 CYS A C 1
ATOM 4126 O O . CYS A 1 536 ? -17.419 141.040 59.451 1.00 35.70 537 CYS A O 1
ATOM 4129 N N . THR A 1 537 ? -17.442 140.236 61.547 1.00 33.03 538 THR A N 1
ATOM 4130 C CA . THR A 1 537 ? -18.365 139.161 61.204 1.00 33.98 538 THR A CA 1
ATOM 4131 C C . THR A 1 537 ? -19.530 139.069 62.180 1.00 35.61 538 THR A C 1
ATOM 4132 O O . THR A 1 537 ? -20.633 139.532 61.889 1.00 41.22 538 THR A O 1
ATOM 4136 N N . GLY A 1 538 ? -19.274 138.505 63.353 1.00 36.94 539 GLY A N 1
ATOM 4137 C CA . GLY A 1 538 ? -20.316 138.357 64.348 1.00 35.00 539 GLY A CA 1
ATOM 4138 C C . GLY A 1 538 ? -20.917 139.676 64.783 1.00 33.88 539 GLY A C 1
ATOM 4139 O O . GLY A 1 538 ? -22.139 139.830 64.760 1.00 36.42 539 GLY A O 1
ATOM 4140 N N . GLN A 1 539 ? -20.062 140.631 65.148 1.00 33.03 540 GLN A N 1
ATOM 4141 C CA . GLN A 1 539 ? -20.498 141.955 65.604 1.00 32.31 540 GLN A CA 1
ATOM 4142 C C . GLN A 1 539 ? -21.424 142.649 64.605 1.00 33.48 540 GLN A C 1
ATOM 4143 O O . GLN A 1 539 ? -22.493 143.131 64.979 1.00 39.36 540 GLN A O 1
ATOM 4149 N N . HIS A 1 540 ? -21.030 142.670 63.335 1.00 33.61 541 HIS A N 1
ATOM 4150 C CA . HIS A 1 540 ? -21.845 143.293 62.298 1.00 34.53 541 HIS A CA 1
ATOM 4151 C C . HIS A 1 540 ? -23.106 142.497 61.979 1.00 36.29 541 HIS A C 1
ATOM 4152 O O . HIS A 1 540 ? -24.188 143.071 61.876 1.00 45.03 541 HIS A O 1
ATOM 4159 N N . SER A 1 541 ? -22.977 141.182 61.827 1.00 35.89 542 SER A N 1
ATOM 4160 C CA . SER A 1 541 ? -24.126 140.344 61.495 1.00 33.08 542 SER A CA 1
ATOM 4161 C C . SER A 1 541 ? -25.248 140.438 62.507 1.00 31.32 542 SER A C 1
ATOM 4162 O O . SER A 1 541 ? -26.407 140.662 62.147 1.00 36.01 542 SER A O 1
ATOM 4165 N N . SER A 1 542 ? -24.890 140.342 63.778 1.00 29.59 543 SER A N 1
ATOM 4166 C CA . SER A 1 542 ? -25.862 140.426 64.860 1.00 33.84 543 SER A CA 1
ATOM 4167 C C . SER A 1 542 ? -26.662 141.735 64.833 1.00 34.56 543 SER A C 1
ATOM 4168 O O . SER A 1 542 ? -27.798 141.782 65.306 1.00 39.22 543 SER A O 1
ATOM 4171 N N . ILE A 1 543 ? -26.058 142.792 64.295 1.00 30.11 544 ILE A N 1
ATOM 4172 C CA . ILE A 1 543 ? -26.695 144.105 64.227 1.00 29.36 544 ILE A CA 1
ATOM 4173 C C . ILE A 1 543 ? -27.374 144.407 62.884 1.00 34.15 544 ILE A C 1
ATOM 4174 O O . ILE A 1 543 ? -28.401 145.095 62.839 1.00 26.05 544 ILE A O 1
ATOM 4179 N N . HIS A 1 544 ? -26.806 143.882 61.802 1.00 38.14 545 HIS A N 1
ATOM 4180 C CA . HIS A 1 544 ? -27.313 144.112 60.452 1.00 35.20 545 HIS A CA 1
ATOM 4181 C C . HIS A 1 544 ? -28.523 143.259 60.105 1.00 33.67 545 HIS A C 1
ATOM 4182 O O . HIS A 1 544 ? -29.544 143.760 59.632 1.00 30.69 545 HIS A O 1
ATOM 4189 N N . LEU A 1 545 ? -28.395 141.963 60.357 1.00 33.73 546 LEU A N 1
ATOM 4190 C CA . LEU A 1 545 ? -29.431 140.991 60.037 1.00 36.38 546 LEU A CA 1
ATOM 4191 C C . LEU A 1 545 ? -30.851 141.267 60.520 1.00 35.94 546 LEU A C 1
ATOM 4192 O O . LEU A 1 545 ? -31.805 141.003 59.790 1.00 42.13 546 LEU A O 1
ATOM 4197 N N . GLY A 1 546 ? -30.993 141.811 61.725 1.00 34.45 547 GLY A N 1
ATOM 4198 C CA . GLY A 1 546 ? -32.314 142.093 62.273 1.00 28.42 547 GLY A CA 1
ATOM 4199 C C . GLY A 1 546 ? -33.086 143.290 61.736 1.00 29.17 547 GLY A C 1
ATOM 4200 O O . GLY A 1 546 ? -34.286 143.413 62.005 1.00 29.85 547 GLY A O 1
ATOM 4201 N N . GLN A 1 547 ? -32.432 144.145 60.951 1.00 21.45 548 GLN A N 1
ATOM 4202 C CA . GLN A 1 547 ? -33.069 145.341 60.406 1.00 22.88 548 GLN A CA 1
ATOM 4203 C C . GLN A 1 547 ? -34.363 145.075 59.668 1.00 28.97 548 GLN A C 1
ATOM 4204 O O . GLN A 1 547 ? -35.370 145.738 59.916 1.00 35.30 548 GLN A O 1
ATOM 4210 N N . LEU A 1 548 ? -34.340 144.096 58.776 1.00 33.37 549 LEU A N 1
ATOM 4211 C CA . LEU A 1 548 ? -35.523 143.741 58.004 1.00 37.77 549 LEU A CA 1
ATOM 4212 C C . LEU A 1 548 ? -36.676 143.241 58.887 1.00 39.72 549 LEU A C 1
ATOM 4213 O O . LEU A 1 548 ? -37.848 143.407 58.551 1.00 41.73 549 LEU A O 1
ATOM 4218 N N . ASP A 1 549 ? -36.344 142.642 60.023 1.00 39.57 550 ASP A N 1
ATOM 4219 C CA . ASP A 1 549 ? -37.357 142.099 60.918 1.00 34.48 550 ASP A CA 1
ATOM 4220 C C . ASP A 1 549 ? -37.995 143.089 61.864 1.00 35.62 550 ASP A C 1
ATOM 4221 O O . ASP A 1 549 ? -39.198 143.019 62.108 1.00 39.33 550 ASP A O 1
ATOM 4226 N N . TRP A 1 550 ? -37.196 144.010 62.396 1.00 34.87 551 TRP A N 1
ATOM 4227 C CA . TRP A 1 550 ? -37.698 144.966 63.380 1.00 34.51 551 TRP A CA 1
ATOM 4228 C C . TRP A 1 550 ? -37.875 146.387 62.907 1.00 35.60 551 TRP A C 1
ATOM 4229 O O . TRP A 1 550 ? -38.644 147.144 63.492 1.00 37.52 551 TRP A O 1
ATOM 4240 N N . PHE A 1 551 ? -37.164 146.764 61.855 1.00 33.85 552 PHE A N 1
ATOM 4241 C CA . PHE A 1 551 ? -37.247 148.135 61.393 1.00 33.30 552 PHE A CA 1
ATOM 4242 C C . PHE A 1 551 ? -38.154 148.396 60.191 1.00 37.57 552 PHE A C 1
ATOM 4243 O O . PHE A 1 551 ? -38.229 149.527 59.713 1.00 36.36 552 PHE A O 1
ATOM 4251 N N . THR A 1 552 ? -38.849 147.372 59.704 1.00 38.64 553 THR A N 1
ATOM 4252 C CA . THR A 1 552 ? -39.751 147.555 58.563 1.00 33.89 553 THR A CA 1
ATOM 4253 C C . THR A 1 552 ? -41.144 148.006 59.000 1.00 33.38 553 THR A C 1
ATOM 4254 O O . THR A 1 552 ? -41.907 148.534 58.203 1.00 32.15 553 THR A O 1
ATOM 4258 N N . TRP A 1 553 ? -41.501 147.742 60.251 1.00 33.18 554 TRP A N 1
ATOM 4259 C CA . TRP A 1 553 ? -42.788 148.190 60.768 1.00 34.62 554 TRP A CA 1
ATOM 4260 C C . TRP A 1 553 ? -42.475 149.529 61.452 1.00 35.98 554 TRP A C 1
ATOM 4261 O O . TRP A 1 553 ? -42.088 149.563 62.622 1.00 33.67 554 TRP A O 1
ATOM 4272 N N . VAL A 1 554 ? -42.661 150.623 60.719 1.00 34.41 555 VAL A N 1
ATOM 4273 C CA . VAL A 1 554 ? -42.335 151.961 61.204 1.00 33.99 555 VAL A CA 1
ATOM 4274 C C . VAL A 1 554 ? -42.668 152.261 62.667 1.00 33.03 555 VAL A C 1
ATOM 4275 O O . VAL A 1 554 ? -41.829 152.795 63.393 1.00 37.04 555 VAL A O 1
ATOM 4279 N N . PRO A 1 555 ? -43.876 151.907 63.132 1.00 32.67 556 PRO A N 1
ATOM 4280 C CA . PRO A 1 555 ? -44.208 152.178 64.538 1.00 31.46 556 PRO A CA 1
ATOM 4281 C C . PRO A 1 555 ? -43.182 151.590 65.527 1.00 32.07 556 PRO A C 1
ATOM 4282 O O . PRO A 1 555 ? -42.893 152.183 66.570 1.00 32.09 556 PRO A O 1
ATOM 4286 N N . ASN A 1 556 ? -42.613 150.440 65.179 1.00 29.88 557 ASN A N 1
ATOM 4287 C CA . ASN A 1 556 ? -41.626 149.784 66.028 1.00 26.54 557 ASN A CA 1
ATOM 4288 C C . ASN A 1 556 ? -40.244 150.426 65.915 1.00 30.05 557 ASN A C 1
ATOM 4289 O O . ASN A 1 556 ? -39.372 150.175 66.740 1.00 30.73 557 ASN A O 1
ATOM 4294 N N . ALA A 1 557 ? -40.041 151.256 64.900 1.00 26.78 558 ALA A N 1
ATOM 4295 C CA . ALA A 1 557 ? -38.755 151.924 64.731 1.00 30.07 558 ALA A CA 1
ATOM 4296 C C . ALA A 1 557 ? -38.926 153.202 63.910 1.00 27.14 558 ALA A C 1
ATOM 4297 O O . ALA A 1 557 ? -38.474 153.288 62.773 1.00 29.24 558 ALA A O 1
ATOM 4299 N N . PRO A 1 558 ? -39.557 154.231 64.493 1.00 26.17 559 PRO A N 1
ATOM 4300 C CA . PRO A 1 558 ? -39.774 155.495 63.773 1.00 26.36 559 PRO A CA 1
ATOM 4301 C C . PRO A 1 558 ? -38.477 156.198 63.358 1.00 27.11 559 PRO A C 1
ATOM 4302 O O . PRO A 1 558 ? -37.668 156.566 64.216 1.00 28.67 559 PRO A O 1
ATOM 4306 N N . CYS A 1 559 ? -38.294 156.393 62.051 1.00 28.12 560 CYS A N 1
ATOM 4307 C CA . CYS A 1 559 ? -37.104 157.062 61.500 1.00 31.42 560 CYS A CA 1
ATOM 4308 C C . CYS A 1 559 ? -36.973 158.497 62.020 1.00 29.39 560 CYS A C 1
ATOM 4309 O O . CYS A 1 559 ? -35.863 159.042 62.136 1.00 21.13 560 CYS A O 1
ATOM 4312 N N . THR A 1 560 ? -38.116 159.102 62.317 1.00 27.09 561 THR A N 1
ATOM 4313 C CA . THR A 1 560 ? -38.144 160.455 62.834 1.00 32.97 561 THR A CA 1
ATOM 4314 C C . THR A 1 560 ? -39.430 160.662 63.617 1.00 31.39 561 THR A C 1
ATOM 4315 O O . THR A 1 560 ? -40.330 159.825 63.563 1.00 28.54 561 THR A O 1
ATOM 4319 N N . MET A 1 561 ? -39.497 161.776 64.344 1.00 37.02 562 MET A N 1
ATOM 4320 C CA . MET A 1 561 ? -40.668 162.143 65.143 1.00 35.83 562 MET A CA 1
ATOM 4321 C C . MET A 1 561 ? -40.990 163.598 64.833 1.00 31.11 562 MET A C 1
ATOM 4322 O O . MET A 1 561 ? -40.101 164.449 64.817 1.00 24.71 562 MET A O 1
ATOM 4327 N N . ARG A 1 562 ? -42.267 163.870 64.594 1.00 29.62 563 ARG A N 1
ATOM 4328 C CA . ARG A 1 562 ? -42.734 165.195 64.208 1.00 33.39 563 ARG A CA 1
ATOM 4329 C C . ARG A 1 562 ? -43.194 166.155 65.308 1.00 32.75 563 ARG A C 1
ATOM 4330 O O . ARG A 1 562 ? -43.496 167.317 65.042 1.00 33.76 563 ARG A O 1
ATOM 4338 N N . LEU A 1 563 ? -43.269 165.666 66.538 1.00 34.76 564 LEU A N 1
ATOM 4339 C CA . LEU A 1 563 ? -43.651 166.502 67.676 1.00 28.83 564 LEU A CA 1
ATOM 4340 C C . LEU A 1 563 ? -42.617 166.234 68.749 1.00 29.41 564 LEU A C 1
ATOM 4341 O O . LEU A 1 563 ? -41.951 165.196 68.722 1.00 24.85 564 LEU A O 1
ATOM 4346 N N . PRO A 1 564 ? -42.390 167.204 69.650 1.00 30.96 565 PRO A N 1
ATOM 4347 C CA . PRO A 1 564 ? -41.398 166.968 70.705 1.00 28.84 565 PRO A CA 1
ATOM 4348 C C . PRO A 1 564 ? -41.918 165.952 71.729 1.00 23.81 565 PRO A C 1
ATOM 4349 O O . PRO A 1 564 ? -43.108 165.632 71.744 1.00 27.61 565 PRO A O 1
ATOM 4353 N N . PRO A 1 565 ? -41.022 165.388 72.555 1.00 24.30 566 PRO A N 1
ATOM 4354 C CA . PRO A 1 565 ? -41.423 164.407 73.569 1.00 26.90 566 PRO A CA 1
ATOM 4355 C C . PRO A 1 565 ? -42.368 165.040 74.606 1.00 32.04 566 PRO A C 1
ATOM 4356 O O . PRO A 1 565 ? -42.182 166.191 75.009 1.00 29.80 566 PRO A O 1
ATOM 4360 N N . PRO A 1 566 ? -43.368 164.279 75.074 1.00 36.01 567 PRO A N 1
ATOM 4361 C CA . PRO A 1 566 ? -44.365 164.706 76.059 1.00 35.54 567 PRO A CA 1
ATOM 4362 C C . PRO A 1 566 ? -43.768 165.059 77.408 1.00 37.39 567 PRO A C 1
ATOM 4363 O O . PRO A 1 566 ? -42.816 164.429 77.872 1.00 37.63 567 PRO A O 1
ATOM 4367 N N . THR A 1 567 ? -44.369 166.044 78.056 1.00 35.70 568 THR A N 1
ATOM 4368 C CA . THR A 1 567 ? -43.934 166.474 79.371 1.00 39.44 568 THR A CA 1
ATOM 4369 C C . THR A 1 567 ? -45.135 166.360 80.314 1.00 38.43 568 THR A C 1
ATOM 4370 O O . THR A 1 567 ? -45.034 166.594 81.521 1.00 39.28 568 THR A O 1
ATOM 4374 N N . THR A 1 568 ? -46.253 165.919 79.746 1.00 38.07 569 THR A N 1
ATOM 4375 C CA . THR A 1 568 ? -47.497 165.729 80.482 1.00 40.04 569 THR A CA 1
ATOM 4376 C C . THR A 1 568 ? -48.019 164.332 80.147 1.00 42.79 569 THR A C 1
ATOM 4377 O O . THR A 1 568 ? -47.431 163.622 79.321 1.00 37.11 569 THR A O 1
ATOM 4381 N N . LYS A 1 569 ? -49.150 163.960 80.737 1.00 41.05 570 LYS A N 1
ATOM 4382 C CA . LYS A 1 569 ? -49.719 162.647 80.492 1.00 40.57 570 LYS A CA 1
ATOM 4383 C C . LYS A 1 569 ? -51.133 162.741 79.948 1.00 42.37 570 LYS A C 1
ATOM 4384 O O . LYS A 1 569 ? -52.057 162.131 80.488 1.00 49.41 570 LYS A O 1
ATOM 4390 N N . ASP A 1 570 ? -51.288 163.463 78.845 1.00 46.02 571 ASP A N 1
ATOM 4391 C CA . ASP A 1 570 ? -52.596 163.637 78.227 1.00 49.50 571 ASP A CA 1
ATOM 4392 C C . ASP A 1 570 ? -52.602 163.339 76.735 1.00 49.81 571 ASP A C 1
ATOM 4393 O O . ASP A 1 570 ? -53.454 163.842 76.000 1.00 56.13 571 ASP A O 1
ATOM 4398 N N . ALA A 1 571 ? -51.644 162.539 76.284 1.00 44.62 572 ALA A N 1
ATOM 4399 C CA . ALA A 1 571 ? -51.563 162.184 74.875 1.00 43.93 572 ALA A CA 1
ATOM 4400 C C . ALA A 1 571 ? -52.795 161.399 74.421 1.00 44.61 572 ALA A C 1
ATOM 4401 O O . ALA A 1 571 ? -53.396 160.642 75.197 1.00 45.39 572 ALA A O 1
ATOM 4403 N N . THR A 1 572 ? -53.186 161.614 73.171 1.00 38.40 573 THR A N 1
ATOM 4404 C CA . THR A 1 572 ? -54.322 160.915 72.587 1.00 41.24 573 THR A CA 1
ATOM 4405 C C . THR A 1 572 ? -53.783 160.209 71.351 1.00 40.46 573 THR A C 1
ATOM 4406 O O . THR A 1 572 ? -52.619 160.395 70.984 1.00 40.19 573 THR A O 1
ATOM 4410 N N . LEU A 1 573 ? -54.615 159.399 70.711 1.00 38.04 574 LEU A N 1
ATOM 4411 C CA . LEU A 1 573 ? -54.197 158.703 69.507 1.00 38.27 574 LEU A CA 1
ATOM 4412 C C . LEU A 1 573 ? -53.798 159.771 68.497 1.00 41.97 574 LEU A C 1
ATOM 4413 O O . LEU A 1 573 ? -52.875 159.586 67.698 1.00 43.57 574 LEU A O 1
ATOM 4418 N N . GLU A 1 574 ? -54.455 160.921 68.581 1.00 45.75 575 GLU A N 1
ATOM 4419 C CA . GLU A 1 574 ? -54.154 162.020 67.681 1.00 49.84 575 GLU A CA 1
ATOM 4420 C C . GLU A 1 574 ? -52.704 162.444 67.909 1.00 42.10 575 GLU A C 1
ATOM 4421 O O . GLU A 1 574 ? -51.937 162.594 66.959 1.00 42.42 575 GLU A O 1
ATOM 4427 N N . THR A 1 575 ? -52.322 162.563 69.177 1.00 36.00 576 THR A N 1
ATOM 4428 C CA . THR A 1 575 ? -50.966 162.951 69.552 1.00 32.80 576 THR A CA 1
ATOM 4429 C C . THR A 1 575 ? -49.957 161.940 69.025 1.00 33.49 576 THR A C 1
ATOM 4430 O O . THR A 1 575 ? -48.898 162.308 68.511 1.00 33.24 576 THR A O 1
ATOM 4434 N N . VAL A 1 576 ? -50.299 160.664 69.155 1.00 32.92 577 VAL A N 1
ATOM 4435 C CA . VAL A 1 576 ? -49.434 159.590 68.701 1.00 33.13 577 VAL A CA 1
ATOM 4436 C C . VAL A 1 576 ? -49.194 159.667 67.188 1.00 34.82 577 VAL A C 1
ATOM 4437 O O . VAL A 1 576 ? -48.049 159.655 66.732 1.00 39.21 577 VAL A O 1
ATOM 4441 N N . MET A 1 577 ? -50.268 159.827 66.423 1.00 33.71 578 MET A N 1
ATOM 4442 C CA . MET A 1 577 ? -50.170 159.923 64.971 1.00 35.66 578 MET A CA 1
ATOM 4443 C C . MET A 1 577 ? -49.391 161.156 64.538 1.00 35.14 578 MET A C 1
ATOM 4444 O O . MET A 1 577 ? -48.581 161.102 63.618 1.00 36.58 578 MET A O 1
ATOM 4449 N N . ALA A 1 578 ? -49.647 162.272 65.206 1.00 33.95 579 ALA A N 1
ATOM 4450 C CA . ALA A 1 578 ? -48.977 163.519 64.879 1.00 34.22 579 ALA A CA 1
ATOM 4451 C C . ALA A 1 578 ? -47.483 163.449 65.150 1.00 34.57 579 ALA A C 1
ATOM 4452 O O . ALA A 1 578 ? -46.705 164.192 64.563 1.00 35.26 579 ALA A O 1
ATOM 4454 N N . THR A 1 579 ? -47.084 162.585 66.074 1.00 35.15 580 THR A N 1
ATOM 4455 C CA . THR A 1 579 ? -45.671 162.449 66.388 1.00 33.20 580 THR A CA 1
ATOM 4456 C C . THR A 1 579 ? -44.993 161.479 65.427 1.00 31.53 580 THR A C 1
ATOM 4457 O O . THR A 1 579 ? -43.920 161.755 64.902 1.00 30.66 580 THR A O 1
ATOM 4461 N N . LEU A 1 580 ? -45.636 160.344 65.196 1.00 32.59 581 LEU A N 1
ATOM 4462 C CA . LEU A 1 580 ? -45.089 159.324 64.320 1.00 33.40 581 LEU A CA 1
ATOM 4463 C C . LEU A 1 580 ? -44.853 159.812 62.901 1.00 35.81 581 LEU A C 1
ATOM 4464 O O . LEU A 1 580 ? -45.438 160.799 62.468 1.00 42.99 581 LEU A O 1
ATOM 4469 N N . PRO A 1 581 ? -43.939 159.156 62.174 1.00 35.58 582 PRO A N 1
ATOM 4470 C CA . PRO A 1 581 ? -43.668 159.562 60.796 1.00 35.02 582 PRO A CA 1
ATOM 4471 C C . PRO A 1 581 ? -44.950 159.587 59.957 1.00 37.53 582 PRO A C 1
ATOM 4472 O O . PRO A 1 581 ? -45.880 158.806 60.186 1.00 35.24 582 PRO A O 1
ATOM 4476 N N . ASN A 1 582 ? -45.019 160.523 59.018 1.00 42.14 583 ASN A N 1
ATOM 4477 C CA . ASN A 1 582 ? -46.172 160.616 58.122 1.00 46.07 583 ASN A CA 1
ATOM 4478 C C . ASN A 1 582 ? -46.054 159.521 57.050 1.00 45.65 583 ASN A C 1
ATOM 4479 O O . ASN A 1 582 ? -45.084 158.748 57.042 1.00 43.82 583 ASN A O 1
ATOM 4484 N N . LEU A 1 583 ? -47.008 159.485 56.126 1.00 39.88 584 LEU A N 1
ATOM 4485 C CA . LEU A 1 583 ? -47.005 158.476 55.083 1.00 37.16 584 LEU A CA 1
ATOM 4486 C C . LEU A 1 583 ? -45.722 158.462 54.266 1.00 41.46 584 LEU A C 1
ATOM 4487 O O . LEU A 1 583 ? -45.084 157.414 54.116 1.00 41.58 584 LEU A O 1
ATOM 4492 N N . LYS A 1 584 ? -45.320 159.625 53.772 1.00 41.02 585 LYS A N 1
ATOM 4493 C CA . LYS A 1 584 ? -44.114 159.702 52.960 1.00 47.06 585 LYS A CA 1
ATOM 4494 C C . LYS A 1 584 ? -42.905 159.165 53.712 1.00 45.48 585 LYS A C 1
ATOM 4495 O O . LYS A 1 584 ? -42.189 158.291 53.220 1.00 47.66 585 LYS A O 1
ATOM 4501 N N . GLN A 1 585 ? -42.714 159.662 54.927 1.00 38.05 586 GLN A N 1
ATOM 4502 C CA . GLN A 1 585 ? -41.592 159.260 55.750 1.00 38.31 586 GLN A CA 1
ATOM 4503 C C . GLN A 1 585 ? -41.592 157.779 56.045 1.00 38.35 586 GLN A C 1
ATOM 4504 O O . GLN A 1 585 ? -40.561 157.107 55.912 1.00 39.01 586 GLN A O 1
ATOM 4510 N N . SER A 1 586 ? -42.756 157.263 56.418 1.00 36.86 587 SER A N 1
ATOM 4511 C CA . SER A 1 586 ? -42.878 155.846 56.726 1.00 41.27 587 SER A CA 1
ATOM 4512 C C . SER A 1 586 ? -42.457 155.034 55.502 1.00 44.05 587 SER A C 1
ATOM 4513 O O . SER A 1 586 ? -41.663 154.095 55.608 1.00 44.69 587 SER A O 1
ATOM 4516 N N . SER A 1 587 ? -42.920 155.466 54.333 1.00 43.14 588 SER A N 1
ATOM 4517 C CA . SER A 1 587 ? -42.606 154.794 53.081 1.00 37.30 588 SER A CA 1
ATOM 4518 C C . SER A 1 587 ? -41.123 154.851 52.770 1.00 36.96 588 SER A C 1
ATOM 4519 O O . SER A 1 587 ? -40.527 153.849 52.382 1.00 42.59 588 SER A O 1
ATOM 4522 N N . LEU A 1 588 ? -40.528 156.025 52.933 1.00 37.86 589 LEU A N 1
ATOM 4523 C CA . LEU A 1 588 ? -39.109 156.193 52.677 1.00 40.52 589 LEU A CA 1
ATOM 4524 C C . LEU A 1 588 ? -38.293 155.307 53.609 1.00 42.95 589 LEU A C 1
ATOM 4525 O O . LEU A 1 588 ? -37.256 154.763 53.208 1.00 41.74 589 LEU A O 1
ATOM 4530 N N . GLN A 1 589 ? -38.781 155.133 54.837 1.00 41.55 590 GLN A N 1
ATOM 4531 C CA . GLN A 1 589 ? -38.094 154.286 55.803 1.00 43.31 590 GLN A CA 1
ATOM 4532 C C . GLN A 1 589 ? -38.089 152.854 55.295 1.00 42.91 590 GLN A C 1
ATOM 4533 O O . GLN A 1 589 ? -37.056 152.194 55.294 1.00 43.60 590 GLN A O 1
ATOM 4539 N N . MET A 1 590 ? -39.248 152.382 54.852 1.00 50.18 591 MET A N 1
ATOM 4540 C CA . MET A 1 590 ? -39.376 151.028 54.323 1.00 53.00 591 MET A CA 1
ATOM 4541 C C . MET A 1 590 ? -38.378 150.812 53.200 1.00 57.56 591 MET A C 1
ATOM 4542 O O . MET A 1 590 ? -37.576 149.894 53.264 1.00 58.06 591 MET A O 1
ATOM 4547 N N . SER A 1 591 ? -38.408 151.688 52.196 1.00 66.77 592 SER A N 1
ATOM 4548 C CA . SER A 1 591 ? -37.512 151.583 51.041 1.00 70.17 592 SER A CA 1
ATOM 4549 C C . SER A 1 591 ? -36.054 151.452 51.449 1.00 67.34 592 SER A C 1
ATOM 4550 O O . SER A 1 591 ? -35.389 150.491 51.063 1.00 71.47 592 SER A O 1
ATOM 4553 N N . ILE A 1 592 ? -35.566 152.387 52.254 1.00 62.47 593 ILE A N 1
ATOM 4554 C CA . ILE A 1 592 ? -34.182 152.324 52.683 1.00 66.87 593 ILE A CA 1
ATOM 4555 C C . ILE A 1 592 ? -33.873 150.980 53.375 1.00 67.93 593 ILE A C 1
ATOM 4556 O O . ILE A 1 592 ? -33.049 150.208 52.888 1.00 70.40 593 ILE A O 1
ATOM 4561 N N . VAL A 1 593 ? -34.610 150.654 54.431 1.00 64.88 594 VAL A N 1
ATOM 4562 C CA . VAL A 1 593 ? -34.396 149.411 55.164 1.00 62.72 594 VAL A CA 1
ATOM 4563 C C . VAL A 1 593 ? -34.491 148.179 54.268 1.00 69.04 594 VAL A C 1
ATOM 4564 O O . VAL A 1 593 ? -33.565 147.382 54.210 1.00 71.67 594 VAL A O 1
ATOM 4568 N N . TRP A 1 594 ? -35.616 148.040 53.574 1.00 79.65 595 TRP A N 1
ATOM 4569 C CA . TRP A 1 594 ? -35.899 146.906 52.687 1.00 88.71 595 TRP A CA 1
ATOM 4570 C C . TRP A 1 594 ? -34.811 146.657 51.647 1.00 87.31 595 TRP A C 1
ATOM 4571 O O . TRP A 1 594 ? -34.292 145.545 51.540 1.00 89.23 595 TRP A O 1
ATOM 4582 N N . GLN A 1 595 ? -34.498 147.673 50.849 1.00 84.60 596 GLN A N 1
ATOM 4583 C CA . GLN A 1 595 ? -33.466 147.529 49.830 1.00 83.77 596 GLN A CA 1
ATOM 4584 C C . GLN A 1 595 ? -32.137 147.194 50.517 1.00 83.78 596 GLN A C 1
ATOM 4585 O O . GLN A 1 595 ? -31.443 146.247 50.123 1.00 84.73 596 GLN A O 1
ATOM 4587 N N . LEU A 1 596 ? -31.807 147.947 51.565 1.00 78.34 597 LEU A N 1
ATOM 4588 C CA . LEU A 1 596 ? -30.579 147.718 52.318 1.00 77.55 597 LEU A CA 1
ATOM 4589 C C . LEU A 1 596 ? -30.802 146.584 53.331 1.00 80.08 597 LEU A C 1
ATOM 4590 O O . LEU A 1 596 ? -30.845 146.802 54.547 1.00 80.98 597 LEU A O 1
ATOM 4595 N N . GLY A 1 597 ? -30.986 145.377 52.804 1.00 78.37 598 GLY A N 1
ATOM 4596 C CA . GLY A 1 597 ? -31.220 144.221 53.646 1.00 78.56 598 GLY A CA 1
ATOM 4597 C C . GLY A 1 597 ? -31.754 143.025 52.873 1.00 83.67 598 GLY A C 1
ATOM 4598 O O . GLY A 1 597 ? -31.710 141.906 53.377 1.00 89.34 598 GLY A O 1
ATOM 4599 N N . ARG A 1 598 ? -32.249 143.247 51.655 1.00 88.38 599 ARG A N 1
ATOM 4600 C CA . ARG A 1 598 ? -32.802 142.173 50.811 1.00 91.63 599 ARG A CA 1
ATOM 4601 C C . ARG A 1 598 ? -31.726 141.294 50.154 1.00 95.16 599 ARG A C 1
ATOM 4602 O O . ARG A 1 598 ? -31.613 141.250 48.919 1.00 92.51 599 ARG A O 1
ATOM 4604 N N . ASP A 1 599 ? -30.966 140.579 50.984 1.00 97.84 600 ASP A N 1
ATOM 4605 C CA . ASP A 1 599 ? -29.885 139.709 50.519 1.00 100.38 600 ASP A CA 1
ATOM 4606 C C . ASP A 1 599 ? -30.316 138.247 50.370 1.00 101.53 600 ASP A C 1
ATOM 4607 O O . ASP A 1 599 ? -29.600 137.499 49.667 1.00 101.14 600 ASP A O 1
ATOM 4609 N N . ILE A 1 602 ? -22.634 136.741 45.406 1.00 62.99 603 ILE A N 1
ATOM 4610 C CA . ILE A 1 602 ? -23.669 137.150 46.390 1.00 64.88 603 ILE A CA 1
ATOM 4611 C C . ILE A 1 602 ? -22.985 137.384 47.745 1.00 64.37 603 ILE A C 1
ATOM 4612 O O . ILE A 1 602 ? -22.338 138.416 47.920 1.00 65.28 603 ILE A O 1
ATOM 4614 N N . MET A 1 603 ? -23.056 136.417 48.663 1.00 64.97 604 MET A N 1
ATOM 4615 C CA . MET A 1 603 ? -22.436 136.570 49.986 1.00 61.74 604 MET A CA 1
ATOM 4616 C C . MET A 1 603 ? -21.588 135.362 50.425 1.00 59.22 604 MET A C 1
ATOM 4617 O O . MET A 1 603 ? -21.794 134.238 49.960 1.00 65.19 604 MET A O 1
ATOM 4622 N N . VAL A 1 604 ? -20.624 135.618 51.304 1.00 53.27 605 VAL A N 1
ATOM 4623 C CA . VAL A 1 604 ? -19.722 134.593 51.822 1.00 39.57 605 VAL A CA 1
ATOM 4624 C C . VAL A 1 604 ? -19.987 134.339 53.309 1.00 38.34 605 VAL A C 1
ATOM 4625 O O . VAL A 1 604 ? -19.786 135.230 54.139 1.00 41.62 605 VAL A O 1
ATOM 4629 N N . PRO A 1 605 ? -20.490 133.146 53.661 1.00 33.23 606 PRO A N 1
ATOM 4630 C CA . PRO A 1 605 ? -20.764 132.818 55.062 1.00 33.06 606 PRO A CA 1
ATOM 4631 C C . PRO A 1 605 ? -19.455 132.736 55.835 1.00 33.80 606 PRO A C 1
ATOM 4632 O O . PRO A 1 605 ? -18.406 132.409 55.263 1.00 30.60 606 PRO A O 1
ATOM 4636 N N . LEU A 1 606 ? -19.520 133.026 57.130 1.00 29.52 607 LEU A N 1
ATOM 4637 C CA . LEU A 1 606 ? -18.342 133.005 57.988 1.00 31.76 607 LEU A CA 1
ATOM 4638 C C . LEU A 1 606 ? -17.502 131.745 57.775 1.00 35.64 607 LEU A C 1
ATOM 4639 O O . LEU A 1 606 ? -18.023 130.630 57.770 1.00 36.25 607 LEU A O 1
ATOM 4644 N N . GLY A 1 607 ? -16.207 131.945 57.552 1.00 38.93 608 GLY A N 1
ATOM 4645 C CA . GLY A 1 607 ? -15.286 130.838 57.348 1.00 34.17 608 GLY A CA 1
ATOM 4646 C C . GLY A 1 607 ? -15.333 130.165 55.987 1.00 35.73 608 GLY A C 1
ATOM 4647 O O . GLY A 1 607 ? -14.489 129.324 55.687 1.00 33.73 608 GLY A O 1
ATOM 4648 N N . GLN A 1 608 ? -16.255 130.587 55.128 1.00 39.18 609 GLN A N 1
ATOM 4649 C CA . GLN A 1 608 ? -16.386 129.970 53.813 1.00 38.84 609 GLN A CA 1
ATOM 4650 C C . GLN A 1 608 ? -15.647 130.636 52.659 1.00 42.21 609 GLN A C 1
ATOM 4651 O O . GLN A 1 608 ? -15.982 130.412 51.491 1.00 45.83 609 GLN A O 1
ATOM 4657 N N . HIS A 1 609 ? -14.632 131.436 52.962 1.00 43.85 610 HIS A N 1
ATOM 4658 C CA . HIS A 1 609 ? -13.884 132.098 51.893 1.00 44.73 610 HIS A CA 1
ATOM 4659 C C . HIS A 1 609 ? -13.141 131.077 51.040 1.00 42.10 610 HIS A C 1
ATOM 4660 O O . HIS A 1 609 ? -12.533 130.150 51.565 1.00 47.61 610 HIS A O 1
ATOM 4667 N N . GLN A 1 610 ? -13.181 131.247 49.727 1.00 42.92 611 GLN A N 1
ATOM 4668 C CA . GLN A 1 610 ? -12.523 130.301 48.839 1.00 44.93 611 GLN A CA 1
ATOM 4669 C C . GLN A 1 610 ? -11.016 130.507 48.645 1.00 44.17 611 GLN A C 1
ATOM 4670 O O . GLN A 1 610 ? -10.250 129.541 48.615 1.00 41.07 611 GLN A O 1
ATOM 4676 N N . GLU A 1 611 ? -10.587 131.758 48.533 1.00 41.89 612 GLU A N 1
ATOM 4677 C CA . GLU A 1 611 ? -9.171 132.048 48.332 1.00 44.77 612 GLU A CA 1
ATOM 4678 C C . GLU A 1 611 ? -8.284 131.403 49.382 1.00 43.34 612 GLU A C 1
ATOM 4679 O O . GLU A 1 611 ? -8.579 131.486 50.569 1.00 48.23 612 GLU A O 1
ATOM 4685 N N . GLU A 1 612 ? -7.231 130.720 48.942 1.00 43.36 613 GLU A N 1
ATOM 4686 C CA . GLU A 1 612 ? -6.300 130.078 49.864 1.00 44.49 613 GLU A CA 1
ATOM 4687 C C . GLU A 1 612 ? -5.001 130.862 49.945 1.00 45.31 613 GLU A C 1
ATOM 4688 O O . GLU A 1 612 ? -4.283 130.998 48.956 1.00 45.58 613 GLU A O 1
ATOM 4694 N N . TYR A 1 613 ? -4.729 131.407 51.126 1.00 48.83 614 TYR A N 1
ATOM 4695 C CA . TYR A 1 613 ? -3.525 132.198 51.359 1.00 47.42 614 TYR A CA 1
ATOM 4696 C C . TYR A 1 613 ? -2.409 131.372 51.995 1.00 50.72 614 TYR A C 1
ATOM 4697 O O . TYR A 1 613 ? -1.233 131.674 51.811 1.00 53.36 614 TYR A O 1
ATOM 4706 N N . PHE A 1 614 ? -2.782 130.345 52.756 1.00 52.17 615 PHE A N 1
ATOM 4707 C CA . PHE A 1 614 ? -1.806 129.471 53.407 1.00 51.51 615 PHE A CA 1
ATOM 4708 C C . PHE A 1 614 ? -1.533 128.238 52.543 1.00 55.08 615 PHE A C 1
ATOM 4709 O O . PHE A 1 614 ? -2.430 127.740 51.863 1.00 59.06 615 PHE A O 1
ATOM 4717 N N . SER A 1 615 ? -0.298 127.746 52.577 1.00 55.35 616 SER A N 1
ATOM 4718 C CA . SER A 1 615 ? 0.065 126.566 51.805 1.00 56.22 616 SER A CA 1
ATOM 4719 C C . SER A 1 615 ? -0.037 125.290 52.631 1.00 58.04 616 SER A C 1
ATOM 4720 O O . SER A 1 615 ? -0.703 124.338 52.237 1.00 66.07 616 SER A O 1
ATOM 4723 N N . GLY A 1 616 ? 0.625 125.285 53.782 1.00 56.07 617 GLY A N 1
ATOM 4724 C CA . GLY A 1 616 ? 0.656 124.105 54.630 1.00 60.06 617 GLY A CA 1
ATOM 4725 C C . GLY A 1 616 ? -0.605 123.287 54.847 1.00 55.43 617 GLY A C 1
ATOM 4726 O O . GLY A 1 616 ? -1.716 123.737 54.578 1.00 56.32 617 GLY A O 1
ATOM 4727 N N . PRO A 1 617 ? -0.444 122.044 55.312 1.00 54.56 618 PRO A N 1
ATOM 4728 C CA . PRO A 1 617 ? -1.574 121.153 55.577 1.00 57.90 618 PRO A CA 1
ATOM 4729 C C . PRO A 1 617 ? -2.204 121.519 56.921 1.00 60.96 618 PRO A C 1
ATOM 4730 O O . PRO A 1 617 ? -3.416 121.375 57.104 1.00 59.46 618 PRO A O 1
ATOM 4734 N N . GLU A 1 618 ? -1.378 122.002 57.855 1.00 62.07 619 GLU A N 1
ATOM 4735 C CA . GLU A 1 618 ? -1.869 122.387 59.183 1.00 62.86 619 GLU A CA 1
ATOM 4736 C C . GLU A 1 618 ? -2.781 123.604 59.102 1.00 59.90 619 GLU A C 1
ATOM 4737 O O . GLU A 1 618 ? -3.914 123.550 59.583 1.00 59.88 619 GLU A O 1
ATOM 4743 N N . PRO A 1 619 ? -2.308 124.716 58.491 1.00 56.05 620 PRO A N 1
ATOM 4744 C CA . PRO A 1 619 ? -3.167 125.897 58.395 1.00 49.42 620 PRO A CA 1
ATOM 4745 C C . PRO A 1 619 ? -4.543 125.508 57.869 1.00 51.75 620 PRO A C 1
ATOM 4746 O O . PRO A 1 619 ? -5.564 125.977 58.382 1.00 57.29 620 PRO A O 1
ATOM 4750 N N . ARG A 1 620 ? -4.572 124.599 56.895 1.00 48.41 621 ARG A N 1
ATOM 4751 C CA . ARG A 1 620 ? -5.837 124.154 56.330 1.00 51.95 621 ARG A CA 1
ATOM 4752 C C . ARG A 1 620 ? -6.645 123.278 57.291 1.00 48.82 621 ARG A C 1
ATOM 4753 O O . ARG A 1 620 ? -7.876 123.352 57.308 1.00 48.15 621 ARG A O 1
ATOM 4761 N N . ALA A 1 621 ? -5.969 122.467 58.101 1.00 45.44 622 ALA A N 1
ATOM 4762 C CA . ALA A 1 621 ? -6.670 121.616 59.063 1.00 43.83 622 ALA A CA 1
ATOM 4763 C C . ALA A 1 621 ? -7.391 122.489 60.097 1.00 45.61 622 ALA A C 1
ATOM 4764 O O . ALA A 1 621 ? -8.556 122.231 60.433 1.00 47.50 622 ALA A O 1
ATOM 4766 N N . VAL A 1 622 ? -6.711 123.534 60.575 1.00 37.65 623 VAL A N 1
ATOM 4767 C CA . VAL A 1 622 ? -7.291 124.461 61.556 1.00 39.22 623 VAL A CA 1
ATOM 4768 C C . VAL A 1 622 ? -8.549 125.109 60.972 1.00 38.61 623 VAL A C 1
ATOM 4769 O O . VAL A 1 622 ? -9.588 125.215 61.638 1.00 33.40 623 VAL A O 1
ATOM 4773 N N . LEU A 1 623 ? -8.444 125.554 59.724 1.00 41.78 624 LEU A N 1
ATOM 4774 C CA . LEU A 1 623 ? -9.570 126.177 59.043 1.00 47.27 624 LEU A CA 1
ATOM 4775 C C . LEU A 1 623 ? -10.724 125.181 58.914 1.00 45.80 624 LEU A C 1
ATOM 4776 O O . LEU A 1 623 ? -11.881 125.532 59.157 1.00 45.17 624 LEU A O 1
ATOM 4781 N N . GLU A 1 624 ? -10.403 123.932 58.586 1.00 45.19 625 GLU A N 1
ATOM 4782 C CA . GLU A 1 624 ? -11.422 122.907 58.448 1.00 42.65 625 GLU A CA 1
ATOM 4783 C C . GLU A 1 624 ? -12.131 122.640 59.773 1.00 43.02 625 GLU A C 1
ATOM 4784 O O . GLU A 1 624 ? -13.334 122.377 59.790 1.00 43.32 625 GLU A O 1
ATOM 4790 N N . LYS A 1 625 ? -11.405 122.732 60.885 1.00 40.25 626 LYS A N 1
ATOM 4791 C CA . LYS A 1 625 ? -12.023 122.507 62.189 1.00 46.01 626 LYS A CA 1
ATOM 4792 C C . LYS A 1 625 ? -12.941 123.682 62.495 1.00 42.69 626 LYS A C 1
ATOM 4793 O O . LYS A 1 625 ? -14.052 123.500 62.995 1.00 42.37 626 LYS A O 1
ATOM 4799 N N . PHE A 1 626 ? -12.466 124.880 62.165 1.00 40.97 627 PHE A N 1
ATOM 4800 C CA . PHE A 1 626 ? -13.215 126.118 62.355 1.00 36.72 627 PHE A CA 1
ATOM 4801 C C . PHE A 1 626 ? -14.557 125.910 61.659 1.00 34.67 627 PHE A C 1
ATOM 4802 O O . PHE A 1 626 ? -15.615 126.056 62.271 1.00 35.62 627 PHE A O 1
ATOM 4810 N N . ARG A 1 627 ? -14.505 125.469 60.408 1.00 30.86 628 ARG A N 1
ATOM 4811 C CA . ARG A 1 627 ? -15.712 125.226 59.636 1.00 33.58 628 ARG A CA 1
ATOM 4812 C C . ARG A 1 627 ? -16.609 124.171 60.280 1.00 39.61 628 ARG A C 1
ATOM 4813 O O . ARG A 1 627 ? -17.825 124.352 60.338 1.00 39.14 628 ARG A O 1
ATOM 4821 N N . GLU A 1 628 ? -16.013 123.088 60.780 1.00 44.46 629 GLU A N 1
ATOM 4822 C CA . GLU A 1 628 ? -16.765 122.004 61.428 1.00 48.21 629 GLU A CA 1
ATOM 4823 C C . GLU A 1 628 ? -17.588 122.534 62.578 1.00 44.76 629 GLU A C 1
ATOM 4824 O O . GLU A 1 628 ? -18.777 122.234 62.697 1.00 47.27 629 GLU A O 1
ATOM 4830 N N . GLU A 1 629 ? -16.925 123.291 63.446 1.00 43.73 630 GLU A N 1
ATOM 4831 C CA . GLU A 1 629 ? -17.554 123.873 64.622 1.00 43.29 630 GLU A CA 1
ATOM 4832 C C . GLU A 1 629 ? -18.692 124.819 64.258 1.00 43.68 630 GLU A C 1
ATOM 4833 O O . GLU A 1 629 ? -19.766 124.787 64.874 1.00 45.67 630 GLU A O 1
ATOM 4839 N N . LEU A 1 630 ? -18.449 125.664 63.260 1.00 41.57 631 LEU A N 1
ATOM 4840 C CA . LEU A 1 630 ? -19.457 126.611 62.803 1.00 43.48 631 LEU A CA 1
ATOM 4841 C C . LEU A 1 630 ? -20.687 125.863 62.302 1.00 44.29 631 LEU A C 1
ATOM 4842 O O . LEU A 1 630 ? -21.818 126.258 62.594 1.00 47.70 631 LEU A O 1
ATOM 4847 N N . ALA A 1 631 ? -20.460 124.762 61.586 1.00 46.51 632 ALA A N 1
ATOM 4848 C CA . ALA A 1 631 ? -21.546 123.939 61.051 1.00 42.77 632 ALA A CA 1
ATOM 4849 C C . ALA A 1 631 ? -22.371 123.343 62.184 1.00 41.77 632 ALA A C 1
ATOM 4850 O O . ALA A 1 631 ? -23.603 123.343 62.130 1.00 42.07 632 ALA A O 1
ATOM 4852 N N . ILE A 1 632 ? -21.689 122.844 63.209 1.00 40.75 633 ILE A N 1
ATOM 4853 C CA . ILE A 1 632 ? -22.363 122.258 64.354 1.00 45.03 633 ILE A CA 1
ATOM 4854 C C . ILE A 1 632 ? -23.132 123.319 65.138 1.00 47.95 633 ILE A C 1
ATOM 4855 O O . ILE A 1 632 ? -24.246 123.067 65.604 1.00 48.89 633 ILE A O 1
ATOM 4860 N N . MET A 1 633 ? -22.555 124.511 65.257 1.00 49.43 634 MET A N 1
ATOM 4861 C CA . MET A 1 633 ? -23.218 125.610 65.958 1.00 44.10 634 MET A CA 1
ATOM 4862 C C . MET A 1 633 ? -24.471 126.014 65.187 1.00 40.89 634 MET A C 1
ATOM 4863 O O . MET A 1 633 ? -25.541 126.208 65.765 1.00 39.55 634 MET A O 1
ATOM 4868 N N . ASP A 1 634 ? -24.334 126.110 63.871 1.00 33.81 635 ASP A N 1
ATOM 4869 C CA . ASP A 1 634 ? -25.446 126.490 63.023 1.00 38.07 635 ASP A CA 1
ATOM 4870 C C . ASP A 1 634 ? -26.600 125.508 63.178 1.00 42.95 635 ASP A C 1
ATOM 4871 O O . ASP A 1 634 ? -27.740 125.921 63.392 1.00 48.41 635 ASP A O 1
ATOM 4876 N N . LYS A 1 635 ? -26.295 124.214 63.091 1.00 47.89 636 LYS A N 1
ATOM 4877 C CA . LYS A 1 635 ? -27.303 123.160 63.224 1.00 46.14 636 LYS A CA 1
ATOM 4878 C C . LYS A 1 635 ? -27.999 123.215 64.582 1.00 45.53 636 LYS A C 1
ATOM 4879 O O . LYS A 1 635 ? -29.228 123.176 64.662 1.00 45.32 636 LYS A O 1
ATOM 4885 N N . GLU A 1 636 ? -27.212 123.312 65.646 1.00 44.79 637 GLU A N 1
ATOM 4886 C CA . GLU A 1 636 ? -27.767 123.366 66.987 1.00 45.40 637 GLU A CA 1
ATOM 4887 C C . GLU A 1 636 ? -28.664 124.580 67.199 1.00 49.65 637 GLU A C 1
ATOM 4888 O O . GLU A 1 636 ? -29.712 124.471 67.848 1.00 54.86 637 GLU A O 1
ATOM 4894 N N . ILE A 1 637 ? -28.276 125.727 66.642 1.00 47.17 638 ILE A N 1
ATOM 4895 C CA . ILE A 1 637 ? -29.094 126.927 66.774 1.00 40.52 638 ILE A CA 1
ATOM 4896 C C . ILE A 1 637 ? -30.406 126.704 66.036 1.00 40.52 638 ILE A C 1
ATOM 4897 O O . ILE A 1 637 ? -31.476 126.973 66.579 1.00 40.90 638 ILE A O 1
ATOM 4902 N N . GLU A 1 638 ? -30.321 126.169 64.818 1.00 40.50 639 GLU A N 1
ATOM 4903 C CA . GLU A 1 638 ? -31.506 125.894 64.003 1.00 41.87 639 GLU A CA 1
ATOM 4904 C C . GLU A 1 638 ? -32.525 125.093 64.813 1.00 44.66 639 GLU A C 1
ATOM 4905 O O . GLU A 1 638 ? -33.715 125.424 64.838 1.00 44.28 639 GLU A O 1
ATOM 4911 N N . VAL A 1 639 ? -32.019 124.084 65.521 1.00 47.99 640 VAL A N 1
ATOM 4912 C CA . VAL A 1 639 ? -32.816 123.198 66.370 1.00 50.06 640 VAL A CA 1
ATOM 4913 C C . VAL A 1 639 ? -33.480 123.909 67.555 1.00 52.93 640 VAL A C 1
ATOM 4914 O O . VAL A 1 639 ? -34.709 123.903 67.659 1.00 53.58 640 VAL A O 1
ATOM 4918 N N . ARG A 1 640 ? -32.689 124.520 68.440 1.00 50.24 641 ARG A N 1
ATOM 4919 C CA . ARG A 1 640 ? -33.261 125.214 69.592 1.00 50.42 641 ARG A CA 1
ATOM 4920 C C . ARG A 1 640 ? -34.239 126.308 69.143 1.00 51.93 641 ARG A C 1
ATOM 4921 O O . ARG A 1 640 ? -35.195 126.626 69.859 1.00 53.77 641 ARG A O 1
ATOM 4929 N N . ASN A 1 641 ? -34.021 126.838 67.939 1.00 53.55 642 ASN A N 1
ATOM 4930 C CA . ASN A 1 641 ? -34.883 127.874 67.367 1.00 52.09 642 ASN A CA 1
ATOM 4931 C C . ASN A 1 641 ? -36.262 127.335 66.999 1.00 54.21 642 ASN A C 1
ATOM 4932 O O . ASN A 1 641 ? -37.242 128.075 67.036 1.00 57.09 642 ASN A O 1
ATOM 4937 N N . GLU A 1 642 ? -36.342 126.055 66.637 1.00 60.68 643 GLU A N 1
ATOM 4938 C CA . GLU A 1 642 ? -37.627 125.436 66.282 1.00 64.34 643 GLU A CA 1
ATOM 4939 C C . GLU A 1 642 ? -38.566 125.352 67.478 1.00 61.57 643 GLU A C 1
ATOM 4940 O O . GLU A 1 642 ? -39.778 125.258 67.316 1.00 61.86 643 GLU A O 1
ATOM 4946 N N . LYS A 1 643 ? -37.997 125.338 68.676 1.00 64.54 644 LYS A N 1
ATOM 4947 C CA . LYS A 1 643 ? -38.784 125.266 69.900 1.00 71.18 644 LYS A CA 1
ATOM 4948 C C . LYS A 1 643 ? -38.823 126.642 70.576 1.00 72.32 644 LYS A C 1
ATOM 4949 O O . LYS A 1 643 ? -39.161 126.757 71.756 1.00 80.30 644 LYS A O 1
ATOM 4955 N N . LEU A 1 644 ? -38.495 127.684 69.816 1.00 69.37 645 LEU A N 1
ATOM 4956 C CA . LEU A 1 644 ? -38.475 129.052 70.330 1.00 57.93 645 LEU A CA 1
ATOM 4957 C C . LEU A 1 644 ? -39.663 129.856 69.812 1.00 56.24 645 LEU A C 1
ATOM 4958 O O . LEU A 1 644 ? -40.111 129.663 68.681 1.00 51.64 645 LEU A O 1
ATOM 4963 N N . ASP A 1 645 ? -40.176 130.752 70.647 1.00 57.81 646 ASP A N 1
ATOM 4964 C CA . ASP A 1 645 ? -41.306 131.595 70.263 1.00 60.10 646 ASP A CA 1
ATOM 4965 C C . ASP A 1 645 ? -40.889 132.492 69.081 1.00 58.76 646 ASP A C 1
ATOM 4966 O O . ASP A 1 645 ? -41.568 132.553 68.049 1.00 57.55 646 ASP A O 1
ATOM 4971 N N . ILE A 1 646 ? -39.773 133.192 69.255 1.00 54.93 647 ILE A N 1
ATOM 4972 C CA . ILE A 1 646 ? -39.219 134.059 68.224 1.00 48.61 647 ILE A CA 1
ATOM 4973 C C . ILE A 1 646 ? -37.759 133.633 68.078 1.00 47.50 647 ILE A C 1
ATOM 4974 O O . ILE A 1 646 ? -36.917 133.957 68.925 1.00 46.00 647 ILE A O 1
ATOM 4979 N N . PRO A 1 647 ? -37.449 132.877 67.014 1.00 42.00 648 PRO A N 1
ATOM 4980 C CA . PRO A 1 647 ? -36.103 132.378 66.726 1.00 39.69 648 PRO A CA 1
ATOM 4981 C C . PRO A 1 647 ? -35.068 133.483 66.645 1.00 38.72 648 PRO A C 1
ATOM 4982 O O . PRO A 1 647 ? -35.309 134.513 66.015 1.00 42.44 648 PRO A O 1
ATOM 4986 N N . TYR A 1 648 ? -33.936 133.294 67.317 1.00 36.12 649 TYR A N 1
ATOM 4987 C CA . TYR A 1 648 ? -32.860 134.273 67.252 1.00 35.29 649 TYR A CA 1
ATOM 4988 C C . TYR A 1 648 ? -31.872 133.689 66.248 1.00 39.81 649 TYR A C 1
ATOM 4989 O O . TYR A 1 648 ? -31.144 132.738 66.555 1.00 42.85 649 TYR A O 1
ATOM 4998 N N . GLU A 1 649 ? -31.831 134.267 65.056 1.00 36.44 650 GLU A N 1
ATOM 4999 C CA . GLU A 1 649 ? -30.967 133.742 64.014 1.00 37.17 650 GLU A CA 1
ATOM 5000 C C . GLU A 1 649 ? -29.778 134.597 63.614 1.00 37.23 650 GLU A C 1
ATOM 5001 O O . GLU A 1 649 ? -28.935 134.151 62.841 1.00 37.79 650 GLU A O 1
ATOM 5007 N N . TYR A 1 650 ? -29.664 135.790 64.181 1.00 34.21 651 TYR A N 1
ATOM 5008 C CA . TYR A 1 650 ? -28.593 136.706 63.798 1.00 34.13 651 TYR A CA 1
ATOM 5009 C C . TYR A 1 650 ? -27.151 136.268 64.016 1.00 36.42 651 TYR A C 1
ATOM 5010 O O . TYR A 1 650 ? -26.228 136.906 63.499 1.00 38.26 651 TYR A O 1
ATOM 5019 N N . LEU A 1 651 ? -26.946 135.194 64.771 1.00 36.46 652 LEU A N 1
ATOM 5020 C CA . LEU A 1 651 ? -25.594 134.713 65.019 1.00 34.31 652 LEU A CA 1
ATOM 5021 C C . LEU A 1 651 ? -25.340 133.292 64.509 1.00 35.73 652 LEU A C 1
ATOM 5022 O O . LEU A 1 651 ? -24.399 132.624 64.929 1.00 38.28 652 LEU A O 1
ATOM 5027 N N . ARG A 1 652 ? -26.173 132.842 63.577 1.00 37.40 653 ARG A N 1
ATOM 5028 C CA . ARG A 1 652 ? -26.019 131.521 62.978 1.00 33.49 653 ARG A CA 1
ATOM 5029 C C . ARG A 1 652 ? -24.944 131.637 61.915 1.00 35.23 653 ARG A C 1
ATOM 5030 O O . ARG A 1 652 ? -25.108 132.364 60.939 1.00 40.49 653 ARG A O 1
ATOM 5038 N N . PRO A 1 653 ? -23.836 130.902 62.070 1.00 37.47 654 PRO A N 1
ATOM 5039 C CA . PRO A 1 653 ? -22.724 130.934 61.112 1.00 36.50 654 PRO A CA 1
ATOM 5040 C C . PRO A 1 653 ? -23.094 130.786 59.630 1.00 35.23 654 PRO A C 1
ATOM 5041 O O . PRO A 1 653 ? -22.358 131.240 58.757 1.00 37.48 654 PRO A O 1
ATOM 5045 N N . SER A 1 654 ? -24.230 130.164 59.338 1.00 38.56 655 SER A N 1
ATOM 5046 C CA . SER A 1 654 ? -24.636 129.991 57.950 1.00 38.74 655 SER A CA 1
ATOM 5047 C C . SER A 1 654 ? -24.994 131.323 57.319 1.00 40.56 655 SER A C 1
ATOM 5048 O O . SER A 1 654 ? -24.931 131.469 56.098 1.00 43.99 655 SER A O 1
ATOM 5051 N N . ILE A 1 655 ? -25.404 132.279 58.148 1.00 39.65 656 ILE A N 1
ATOM 5052 C CA . ILE A 1 655 ? -25.783 133.600 57.659 1.00 38.82 656 ILE A CA 1
ATOM 5053 C C . ILE A 1 655 ? -24.906 134.725 58.194 1.00 41.95 656 ILE A C 1
ATOM 5054 O O . ILE A 1 655 ? -25.103 135.884 57.826 1.00 53.17 656 ILE A O 1
ATOM 5059 N N . VAL A 1 656 ? -23.987 134.410 59.104 1.00 35.73 657 VAL A N 1
ATOM 5060 C CA . VAL A 1 656 ? -23.080 135.432 59.609 1.00 30.28 657 VAL A CA 1
ATOM 5061 C C . VAL A 1 656 ? -22.065 135.587 58.489 1.00 35.48 657 VAL A C 1
ATOM 5062 O O . VAL A 1 656 ? -21.420 134.613 58.098 1.00 37.98 657 VAL A O 1
ATOM 5066 N N . GLU A 1 657 ? -21.958 136.795 57.944 1.00 33.29 658 GLU A N 1
ATOM 5067 C CA . GLU A 1 657 ? -21.052 137.043 56.837 1.00 30.25 658 GLU A CA 1
ATOM 5068 C C . GLU A 1 657 ? -19.579 137.048 57.217 1.00 30.70 658 GLU A C 1
ATOM 5069 O O . GLU A 1 657 ? -19.210 137.334 58.357 1.00 29.42 658 GLU A O 1
ATOM 5075 N N . ASN A 1 658 ? -18.738 136.717 56.244 1.00 32.32 659 ASN A N 1
ATOM 5076 C CA . ASN A 1 658 ? -17.306 136.641 56.460 1.00 31.87 659 ASN A CA 1
ATOM 5077 C C . ASN A 1 658 ? -16.610 137.986 56.616 1.00 33.24 659 ASN A C 1
ATOM 5078 O O . ASN A 1 658 ? -15.463 138.043 57.077 1.00 36.27 659 ASN A O 1
ATOM 5083 N N . SER A 1 659 ? -17.311 139.059 56.266 1.00 37.41 660 SER A N 1
ATOM 5084 C CA . SER A 1 659 ? -16.786 140.414 56.378 1.00 34.88 660 SER A CA 1
ATOM 5085 C C . SER A 1 659 ? -17.940 141.399 56.364 1.00 37.00 660 SER A C 1
ATOM 5086 O O . SER A 1 659 ? -19.094 141.022 56.148 1.00 41.49 660 SER A O 1
ATOM 5089 N N . VAL A 1 660 ? -17.631 142.659 56.630 1.00 39.25 661 VAL A N 1
ATOM 5090 C CA . VAL A 1 660 ? -18.633 143.711 56.596 1.00 35.35 661 VAL A CA 1
ATOM 5091 C C . VAL A 1 660 ? -18.678 144.093 55.119 1.00 39.75 661 VAL A C 1
ATOM 5092 O O . VAL A 1 660 ? -17.776 144.777 54.617 1.00 40.03 661 VAL A O 1
ATOM 5096 N N . ALA A 1 661 ? -19.690 143.595 54.413 1.00 34.81 662 ALA A N 1
ATOM 5097 C CA . ALA A 1 661 ? -19.817 143.868 52.986 1.00 38.95 662 ALA A CA 1
ATOM 5098 C C . ALA A 1 661 ? -21.199 144.378 52.568 1.00 42.32 662 ALA A C 1
ATOM 5099 O O . ALA A 1 661 ? -21.515 144.446 51.379 1.00 44.66 662 ALA A O 1
ATOM 5101 N N . ILE A 1 662 ? -22.012 144.752 53.546 1.00 43.94 663 ILE A N 1
ATOM 5102 C CA . ILE A 1 662 ? -23.363 145.242 53.293 1.00 42.90 663 ILE A CA 1
ATOM 5103 C C . ILE A 1 662 ? -23.759 146.011 54.560 1.00 47.57 663 ILE A C 1
ATOM 5104 O O . ILE A 1 662 ? -24.525 146.993 54.502 1.00 39.52 663 ILE A O 1
#

Secondary structure (DSSP, 8-state):
-EEEEEEEE--STT---SSEEEEEEEESS-EEEEEEEE---TT-EEEEEEE-SS---SEEEEEEEEE-SSS---EEEEEEEEEESSS-PPPEEEEEEEEE-SS--EEEE-TT---STT-TT-TTHHHHHHHHHHHHHHS-EE-SSTTS--EES-SSGGGS-GGGSPPHHHHHHH--HHHHGGGS--SSGGGGGGS----HHHHHHHHHTT-HHHHHHHHHHSS-TTS-EE-SS--TT-PPPTT-HHHHHHHHHHHHTT-EEEEE-GGGTTPPPPEETTEE------EEEEEE-TTS-EEEEEEE-SPPPTTSPPPPEE-TTS-HHHHHHHHHHHHHHHHHHIIIIIIIIIIIIHHHHHHHHHHHH--TTSHHHHHHGGGGTTHHHHHHHIIIIISSTTSHHHHH-TTTTTHHHHHHHHHHTT--GGGGSHHHHHHHTT-TT-TT-HHHHHHHHHHHHHHHHHHHHHTTT-SSHHHHHT-HHHHHHHHIIIIIITTSGGGGT--SS--SHHHHHHHHHHHHHIIIIIHHHHHTTHHHHSSSGGGS-S--SSPPPSSS---HHHHHHHS--HHHHHHHHHHHHHTT-----BTT--------SHHHHHHHHHHHHHHHHHHHHHHHHHHTSSS---TT-TTTSBSS---